Protein AF-0000000075628641 (afdb_homodimer)

InterPro domains:
  IPR004666 Ribosomal bS6 modification enzyme RimK/Lysine biosynthesis enzyme LysX [TIGR00768] (7-280)
  IPR011761 ATP-grasp fold [PS50975] (97-281)
  IPR011870 Lysine biosynthesis enzyme LysX [TIGR02144] (7-286)
  IPR013651 ATP-grasp fold, RimK-type [PF08443] (91-280)
  IPR013815 ATP-grasp fold, subdomain 1 [G3DSA:3.30.1490.20] (108-175)
  IPR016185 Pre-ATP-grasp domain superfamily [SSF52440] (7-92)
  IPR054562 LysX/ArgX, preATP-grasp domain [PF22626] (10-87)

Sequence (572 aa):
MSLTASILFLYDIARLDEKMLLEELRKRARVRVIHTAARALPLGEPPREAEEADLAVARGVSGRRLLYSALAAESWGLETVNSSHAIMASQDKVWSHMLLSRRGVPTPRSYTILDPQAVPYAAEAIGFPAVFKPARGSWGKLVSLLRDKSEASLLSEALEYVQGDLKLGLVQEYVDKPGRDIRSFCIGDTVPAAIYRYGSGFATNLAAGGRAAPAPVTGDVEDLTLRACEALGVEVGGVDIVESTRDGGLLVLEVNPSTEFKNTVRVTGVNVAALIADYVVSRVRRMSLTASILFLYDIARLDEKMLLEELRKRARVRVIHTAARALPLGEPPREAEEADLAVARGVSGRRLLYSALAAESWGLETVNSSHAIMASQDKVWSHMLLSRRGVPTPRSYTILDPQAVPYAAEAIGFPAVFKPARGSWGKLVSLLRDKSEASLLSEALEYVQGDLKLGLVQEYVDKPGRDIRSFCIGDTVPAAIYRYGSGFATNLAAGGRAAPAPVTGDVEDLTLRACEALGVEVGGVDIVESTRDGGLLVLEVNPSTEFKNTVRVTGVNVAALIADYVVSRVRR

Solvent-accessible surface area (backbone atoms only — not comparable to full-atom values): 28802 Å² total; per-residue (Å²): 126,86,77,69,45,26,35,25,41,36,32,52,64,85,44,73,52,51,50,47,29,51,54,38,32,53,75,69,28,48,68,34,74,46,73,39,54,67,24,53,43,50,44,34,57,59,54,82,71,46,71,74,42,63,34,32,38,53,40,36,83,49,67,64,50,31,37,53,51,29,38,30,43,39,10,47,73,31,54,40,52,39,33,42,65,20,38,52,34,38,54,24,50,53,52,36,50,20,39,30,36,57,70,67,44,57,48,67,61,37,23,38,34,52,22,36,80,14,44,36,56,41,32,60,73,65,31,68,48,17,32,39,35,37,23,48,77,62,92,63,59,78,50,39,82,23,70,43,64,66,52,26,45,52,47,23,60,52,32,71,72,45,72,74,68,55,38,32,21,32,33,28,44,58,70,57,46,82,53,39,34,35,42,34,34,38,51,66,96,41,56,88,48,29,25,33,24,28,25,90,65,91,60,36,47,57,92,75,71,29,52,74,40,66,35,84,70,40,72,66,54,40,52,50,48,52,53,50,28,58,52,49,54,39,39,44,27,27,31,35,32,38,40,28,69,86,79,61,48,69,27,49,77,47,50,35,53,59,52,85,46,57,66,52,27,69,59,60,65,51,62,59,37,50,54,48,31,52,48,55,53,52,57,62,76,100,128,86,77,69,47,25,35,27,40,36,31,50,63,84,45,73,51,51,49,48,30,53,54,36,32,53,76,68,28,49,68,36,75,48,72,40,55,67,24,53,44,50,45,34,58,60,53,82,71,46,72,74,42,63,35,32,38,53,41,36,83,47,67,64,48,32,37,53,49,27,39,31,44,39,10,46,72,31,54,40,50,40,34,43,65,20,39,51,34,38,54,25,48,53,50,35,50,21,38,30,37,56,71,67,43,57,45,65,61,36,24,39,32,51,21,36,80,15,43,36,57,41,32,60,72,66,32,68,48,17,29,39,35,36,23,47,75,62,92,66,59,77,51,38,82,24,71,44,64,68,51,25,46,53,47,23,58,53,32,69,72,44,72,73,66,55,39,31,22,33,35,29,44,57,71,58,44,83,52,39,34,34,41,34,35,38,49,66,94,39,55,88,49,28,25,32,25,28,25,89,64,91,60,35,47,57,90,75,71,28,51,73,39,66,35,84,69,42,72,67,54,40,52,52,46,51,53,50,27,58,52,49,52,40,38,42,28,30,33,35,34,38,41,28,68,87,78,62,47,69,26,48,76,47,52,36,54,59,52,83,47,56,67,52,27,70,58,60,64,51,63,59,36,48,54,47,30,53,48,54,53,52,56,63,76,101

Foldseek 3Di:
DPAFAEEEEEEQDDDPQNVLLVVLLVVRHHYFYDHQNPDDADAQDHDPSLVPHLAYEFAYPDLVSRLVVLRRSVSNVHQYQQHSQLSVCQQFQVSLVVLCVVLPQFAFDKDWDPALQCQLVRDVVSDPQKWWFQRGDDDCPPIDTRGHSVSSNVSSVVLVPPDDRRSTHMIGHQFDFPQWKKKWKAAALWTPFMKIFGDDPSDRDVVRVTDIAGDDCDPLNSVSVNSSCVSSRRNTWIWIWGAHPVPRDIHTNGTHNRDDCPNVCVRVVDSSSNSNSVSRSVVSVD/DPAFAEEEEEEQDDDPQNVLLVVLLVVRHHYFYDHQNPDDADAQDHDPSLVPHLAYEFAYPDLVSRLVVLRRSVSNVHQYQQHSQLSVCQQFQVSLVVLCVVLPQFAFDKDWDPALQCQLVRCVVSDPQKWWFQRGDDPCPPIDTRGHSVSSNVSSVVLVPPDDRRSTHMIGHQFDFPQWKKKWKAAALWTPFMKIFGDDPRDRDVVRVTDIAGDDCDPLNSVSVNSSCVSSRRNTWIWIWGAHPVPRDIHTNGTHNRDDCPNVCVRVVDSSSNSNSVSRSVVSVD

Radius of gyration: 24.15 Å; Cα contacts (8 Å, |Δi|>4): 1360; chains: 2; bounding box: 61×64×52 Å

Nearest PDB structures (foldseek):
  3vpd-assembly1_B-2  TM=9.483E-01  e=2.282E-27  Thermus thermophilus
  3vpc-assembly1_C  TM=9.366E-01  e=3.648E-27  Sulfurisphaera tokodaii
  1uc8-assembly1_A  TM=9.428E-01  e=2.912E-24  Thermus thermophilus
  1uc9-assembly1_A  TM=9.337E-01  e=4.389E-24  Thermus thermophilus
  1uc8-assembly1_B  TM=9.361E-01  e=4.578E-23  Thermus thermophilus

Structure (mmCIF, N/CA/C/O backbone):
data_AF-0000000075628641-model_v1
#
loop_
_entity.id
_entity.type
_entity.pdbx_description
1 polymer 'Lysine biosynthesis protein LysX/ribosomal protein S6 modification protein RimK'
#
loop_
_atom_site.group_PDB
_atom_site.id
_atom_site.type_symbol
_atom_site.label_atom_id
_atom_site.label_alt_id
_atom_site.label_comp_id
_atom_site.label_asym_id
_atom_site.label_entity_id
_atom_site.label_seq_id
_atom_site.pdbx_PDB_ins_code
_atom_site.Cartn_x
_atom_site.Cartn_y
_atom_site.Cartn_z
_atom_site.occupancy
_atom_site.B_iso_or_equiv
_atom_site.auth_seq_id
_atom_site.auth_comp_id
_atom_site.auth_asym_id
_atom_site.auth_atom_id
_atom_site.pdbx_PDB_model_num
ATOM 1 N N . MET A 1 1 ? 32.969 6.988 23.969 1 37.59 1 MET A N 1
ATOM 2 C CA . MET A 1 1 ? 32.844 8.109 23.031 1 37.59 1 MET A CA 1
ATOM 3 C C . MET A 1 1 ? 31.484 8.148 22.375 1 37.59 1 MET A C 1
ATOM 5 O O . MET A 1 1 ? 31.031 7.145 21.828 1 37.59 1 MET A O 1
ATOM 9 N N . SER A 1 2 ? 30.5 8.883 22.812 1 49.25 2 SER A N 1
ATOM 10 C CA . SER A 1 2 ? 29.062 8.805 22.578 1 49.25 2 SER A CA 1
ATOM 11 C C . SER A 1 2 ? 28.734 8.773 21.094 1 49.25 2 SER A C 1
ATOM 13 O O . SER A 1 2 ? 29.094 9.695 20.344 1 49.25 2 SER A O 1
ATOM 15 N N . LEU A 1 3 ? 28.797 7.703 20.328 1 62.56 3 LEU A N 1
ATOM 16 C CA . LEU A 1 3 ? 28.844 7.52 18.875 1 62.56 3 LEU A CA 1
ATOM 17 C C . LEU A 1 3 ? 27.75 8.336 18.203 1 62.56 3 LEU A C 1
ATOM 19 O O . LEU A 1 3 ? 26.578 8.266 18.594 1 62.56 3 LEU A O 1
ATOM 23 N N . THR A 1 4 ? 28.156 9.5 17.594 1 87.81 4 THR A N 1
ATOM 24 C CA . THR A 1 4 ? 27.328 10.414 16.828 1 87.81 4 THR A CA 1
ATOM 25 C C . THR A 1 4 ? 26.422 9.656 15.867 1 87.81 4 THR A C 1
ATOM 27 O O . THR A 1 4 ? 26.891 8.805 15.109 1 87.81 4 THR A O 1
ATOM 30 N N . ALA A 1 5 ? 25.141 9.875 16.094 1 94.81 5 ALA A N 1
ATOM 31 C CA . ALA A 1 5 ? 24.156 9.242 15.203 1 94.81 5 ALA A CA 1
ATOM 32 C C . ALA A 1 5 ? 24.484 9.531 13.742 1 94.81 5 ALA A C 1
ATOM 34 O O . ALA A 1 5 ? 24.984 10.609 13.406 1 94.81 5 ALA A O 1
ATOM 35 N N . SER A 1 6 ? 24.391 8.586 12.891 1 97.62 6 SER A N 1
ATOM 36 C CA . SER A 1 6 ? 24.516 8.734 11.445 1 97.62 6 SER A CA 1
ATOM 37 C C . SER A 1 6 ? 23.156 8.578 10.758 1 97.62 6 SER A C 1
ATOM 39 O O . SER A 1 6 ? 22.547 7.508 10.812 1 97.62 6 SER A O 1
ATOM 41 N N . ILE A 1 7 ? 22.734 9.648 10.125 1 98.25 7 ILE A N 1
ATOM 42 C CA . ILE A 1 7 ? 21.391 9.68 9.539 1 98.25 7 ILE A CA 1
ATOM 43 C C . ILE A 1 7 ? 21.5 9.734 8.016 1 98.25 7 ILE A C 1
ATOM 45 O O . ILE A 1 7 ? 22.281 10.523 7.473 1 98.25 7 ILE A O 1
ATOM 49 N N . LEU A 1 8 ? 20.766 8.859 7.336 1 98.56 8 LEU A N 1
ATOM 50 C CA . LEU A 1 8 ? 20.562 8.984 5.895 1 98.56 8 LEU A CA 1
ATOM 51 C C . LEU A 1 8 ? 19.312 9.805 5.594 1 98.56 8 LEU A C 1
ATOM 53 O O . LEU A 1 8 ? 18.219 9.438 6.008 1 98.56 8 LEU A O 1
ATOM 57 N N . PHE A 1 9 ? 19.5 10.914 4.961 1 98.44 9 PHE A N 1
ATOM 58 C CA . PHE A 1 9 ? 18.391 11.789 4.602 1 98.44 9 PHE A CA 1
ATOM 59 C C . PHE A 1 9 ? 18.078 11.68 3.117 1 98.44 9 PHE A C 1
ATOM 61 O O . PHE A 1 9 ? 18.906 11.984 2.27 1 98.44 9 PHE A O 1
ATOM 68 N N . LEU A 1 10 ? 16.891 11.141 2.795 1 98.12 10 LEU A N 1
ATOM 69 C CA . LEU A 1 10 ? 16.422 11.016 1.42 1 98.12 10 LEU A CA 1
ATOM 70 C C . LEU A 1 10 ? 15.344 12.055 1.111 1 98.12 10 LEU A C 1
ATOM 72 O O . LEU A 1 10 ? 14.398 12.227 1.889 1 98.12 10 LEU A O 1
ATOM 76 N N . TYR A 1 11 ? 15.477 12.781 -0.027 1 97 11 TYR A N 1
ATOM 77 C CA . TYR A 1 11 ? 14.461 13.766 -0.394 1 97 11 TYR A CA 1
ATOM 78 C C . TYR A 1 11 ? 14.359 13.898 -1.908 1 97 11 TYR A C 1
ATOM 80 O O . TYR A 1 11 ? 15.32 13.625 -2.629 1 97 11 TYR A O 1
ATOM 88 N N . ASP A 1 12 ? 13.164 14.266 -2.438 1 94.5 12 ASP A N 1
ATOM 89 C CA . ASP A 1 12 ? 13 14.438 -3.877 1 94.5 12 ASP A CA 1
ATOM 90 C C . ASP A 1 12 ? 13.125 15.906 -4.277 1 94.5 12 ASP A C 1
ATOM 92 O O . ASP A 1 12 ? 13.75 16.234 -5.289 1 94.5 12 ASP A O 1
ATOM 96 N N . ILE A 1 13 ? 12.523 16.844 -3.475 1 93.69 13 ILE A N 1
ATOM 97 C CA . ILE A 1 13 ? 12.617 18.281 -3.699 1 93.69 13 ILE A CA 1
ATOM 98 C C . ILE A 1 13 ? 13.055 18.969 -2.414 1 93.69 13 ILE A C 1
ATOM 100 O O . ILE A 1 13 ? 12.523 18.703 -1.337 1 93.69 13 ILE A O 1
ATOM 104 N N . ALA A 1 14 ? 13.969 19.844 -2.582 1 93.81 14 ALA A N 1
ATOM 105 C CA . ALA A 1 14 ? 14.453 20.609 -1.426 1 93.81 14 ALA A CA 1
ATOM 106 C C . ALA A 1 14 ? 13.633 21.875 -1.216 1 93.81 14 ALA A C 1
ATOM 108 O O . ALA A 1 14 ? 14.078 22.969 -1.555 1 93.81 14 ALA A O 1
ATOM 109 N N . ARG A 1 15 ? 12.516 21.75 -0.611 1 94.38 15 ARG A N 1
ATOM 110 C CA . ARG A 1 15 ? 11.719 22.906 -0.222 1 94.38 15 ARG A CA 1
ATOM 111 C C . ARG A 1 15 ? 12.195 23.484 1.107 1 94.38 15 ARG A C 1
ATOM 113 O O . ARG A 1 15 ? 13.219 23.047 1.647 1 94.38 15 ARG A O 1
ATOM 120 N N . LEU A 1 16 ? 11.578 24.5 1.509 1 95.62 16 LEU A N 1
ATOM 121 C CA . LEU A 1 16 ? 11.969 25.141 2.762 1 95.62 16 LEU A CA 1
ATOM 122 C C . LEU A 1 16 ? 11.922 24.141 3.916 1 95.62 16 LEU A C 1
ATOM 124 O O . LEU A 1 16 ? 12.82 24.125 4.762 1 95.62 16 LEU A O 1
ATOM 128 N N . ASP A 1 17 ? 11.016 23.25 3.953 1 96.38 17 ASP A N 1
ATOM 129 C CA . ASP A 1 17 ? 10.859 22.25 5.004 1 96.38 17 ASP A CA 1
ATOM 130 C C . ASP A 1 17 ? 12.062 21.312 5.047 1 96.38 17 ASP A C 1
ATOM 132 O O . ASP A 1 17 ? 12.633 21.078 6.113 1 96.38 17 ASP A O 1
ATOM 136 N N . GLU A 1 18 ? 12.453 20.797 3.893 1 96.88 18 GLU A N 1
ATOM 137 C CA . GLU A 1 18 ? 13.57 19.859 3.809 1 96.88 18 GLU A CA 1
ATOM 138 C C . GLU A 1 18 ? 14.891 20.547 4.168 1 96.88 18 GLU A C 1
ATOM 140 O O . GLU A 1 18 ? 15.734 19.953 4.848 1 96.88 18 GLU A O 1
ATOM 145 N N . LYS A 1 19 ? 15.008 21.797 3.705 1 97.5 19 LYS A N 1
ATOM 146 C CA . LYS A 1 19 ? 16.219 22.547 4.02 1 97.5 19 LYS A CA 1
ATOM 147 C C . LYS A 1 19 ? 16.344 22.781 5.523 1 97.5 19 LYS A C 1
ATOM 149 O O . LYS A 1 19 ? 17.422 22.578 6.098 1 97.5 19 LYS A O 1
ATOM 154 N N . MET A 1 20 ? 15.25 23.188 6.141 1 97.81 20 MET A N 1
ATOM 155 C CA . MET A 1 20 ? 15.242 23.406 7.582 1 97.81 20 MET A CA 1
ATOM 156 C C . MET A 1 20 ? 15.562 22.125 8.336 1 97.81 20 MET A C 1
ATOM 158 O O . MET A 1 20 ? 16.344 22.141 9.289 1 97.81 20 MET A O 1
ATOM 162 N N . LEU A 1 21 ? 15.023 21.047 7.918 1 98 21 LEU A N 1
ATOM 163 C CA . LEU A 1 21 ? 15.227 19.766 8.602 1 98 21 LEU A CA 1
ATOM 164 C C . LEU A 1 21 ? 16.672 19.297 8.445 1 98 21 LEU A C 1
ATOM 166 O O . LEU A 1 21 ? 17.281 18.844 9.414 1 98 21 LEU A O 1
ATOM 170 N N . LEU A 1 22 ? 17.156 19.406 7.246 1 97.81 22 LEU A N 1
ATOM 171 C CA . LEU A 1 22 ? 18.547 19.016 6.996 1 97.81 22 LEU A CA 1
ATOM 172 C C . LEU A 1 22 ? 19.5 19.828 7.855 1 97.81 22 LEU A C 1
ATOM 174 O O . LEU A 1 22 ? 20.453 19.281 8.43 1 97.81 22 LEU A O 1
ATOM 178 N N . GLU A 1 23 ? 19.25 21.094 7.926 1 98.06 23 GLU A N 1
ATOM 179 C CA . GLU A 1 23 ? 20.094 21.969 8.742 1 98.06 23 GLU A CA 1
ATOM 180 C C . GLU A 1 23 ? 20.062 21.547 10.203 1 98.06 23 GLU A C 1
ATOM 182 O O . GLU A 1 23 ? 21.125 21.422 10.836 1 98.06 23 GLU A O 1
ATOM 187 N N . GLU A 1 24 ? 18.922 21.297 10.727 1 98.44 24 GLU A N 1
ATOM 188 C CA . GLU A 1 24 ? 18.797 20.906 12.125 1 98.44 24 GLU A CA 1
ATOM 189 C C . GLU A 1 24 ? 19.406 19.516 12.375 1 98.44 24 GLU A C 1
ATOM 191 O O . GLU A 1 24 ? 20 19.281 13.422 1 98.44 24 GLU A O 1
ATOM 196 N N . LEU A 1 25 ? 19.25 18.594 11.445 1 98.19 25 LEU A N 1
ATOM 197 C CA . LEU A 1 25 ? 19.828 17.266 11.578 1 98.19 25 LEU A CA 1
ATOM 198 C C . LEU A 1 25 ? 21.359 17.344 11.609 1 98.19 25 LEU A C 1
ATOM 200 O O . LEU A 1 25 ? 22 16.656 12.414 1 98.19 25 LEU A O 1
ATOM 204 N N . ARG A 1 26 ? 21.906 18.188 10.789 1 98 26 ARG A N 1
ATOM 205 C CA . ARG A 1 26 ? 23.359 18.297 10.672 1 98 26 ARG A CA 1
ATOM 206 C C . ARG A 1 26 ? 23.969 18.859 11.953 1 98 26 ARG A C 1
ATOM 208 O O . ARG A 1 26 ? 25.141 18.594 12.25 1 98 26 ARG A O 1
ATOM 215 N N . LYS A 1 27 ? 23.188 19.594 12.703 1 97.94 27 LYS A N 1
ATOM 216 C CA . LYS A 1 27 ? 23.656 20.109 13.984 1 97.94 27 LYS A CA 1
ATOM 217 C C . LYS A 1 27 ? 23.766 19 15.023 1 97.94 27 LYS A C 1
ATOM 219 O O . LYS A 1 27 ? 24.438 19.156 16.047 1 97.94 27 LYS A O 1
ATOM 224 N N . ARG A 1 28 ? 23.188 17.875 14.758 1 97.12 28 ARG A N 1
ATOM 225 C CA . ARG A 1 28 ? 23 16.906 15.82 1 97.12 28 ARG A CA 1
ATOM 226 C C . ARG A 1 28 ? 23.625 15.562 15.461 1 97.12 28 ARG A C 1
ATOM 228 O O . ARG A 1 28 ? 23.844 14.719 16.328 1 97.12 28 ARG A O 1
ATOM 235 N N . ALA A 1 29 ? 23.812 15.359 14.172 1 97.19 29 ALA A N 1
ATOM 236 C CA . ALA A 1 29 ? 24.25 14.047 13.703 1 97.19 29 ALA A CA 1
ATOM 237 C C . ALA A 1 29 ? 25.062 14.164 12.422 1 97.19 29 ALA A C 1
ATOM 239 O O . ALA A 1 29 ? 25.094 15.227 11.797 1 97.19 29 ALA A O 1
ATOM 240 N N . ARG A 1 30 ? 25.812 13.07 12.102 1 97.19 30 ARG A N 1
ATOM 241 C CA . ARG A 1 30 ? 26.344 12.938 10.75 1 97.19 30 ARG A CA 1
ATOM 242 C C . ARG A 1 30 ? 25.234 12.617 9.75 1 97.19 30 ARG A C 1
ATOM 244 O O . ARG A 1 30 ? 24.453 11.695 9.961 1 97.19 30 ARG A O 1
ATOM 251 N N . VAL A 1 31 ? 25.188 13.438 8.727 1 97.88 31 VAL A N 1
ATOM 252 C CA . VAL A 1 31 ? 24.094 13.266 7.785 1 97.88 31 VAL A CA 1
ATOM 253 C C . VAL A 1 31 ? 24.641 13.008 6.387 1 97.88 31 VAL A C 1
ATOM 255 O O . VAL A 1 31 ? 25.516 13.727 5.918 1 97.88 31 VAL A O 1
ATOM 258 N N . ARG A 1 32 ? 24.234 11.953 5.797 1 97.62 32 ARG A N 1
ATOM 259 C CA . ARG A 1 32 ? 24.406 11.727 4.367 1 97.62 32 ARG A CA 1
ATOM 260 C C . ARG A 1 32 ? 23.094 11.875 3.623 1 97.62 32 ARG A C 1
ATOM 262 O O . ARG A 1 32 ? 22.031 11.594 4.18 1 97.62 32 ARG A O 1
ATOM 269 N N . VAL A 1 33 ? 23.234 12.32 2.371 1 97.25 33 VAL A N 1
ATOM 270 C CA . VAL A 1 33 ? 22.016 12.703 1.665 1 97.25 33 VAL A CA 1
ATOM 271 C C . VAL A 1 33 ? 21.922 11.945 0.343 1 97.25 33 VAL A C 1
ATOM 273 O O . VAL A 1 33 ? 22.922 11.773 -0.349 1 97.25 33 VAL A O 1
ATOM 276 N N . ILE A 1 34 ? 20.766 11.477 0.027 1 96.94 34 ILE A N 1
ATOM 277 C CA . ILE A 1 34 ? 20.453 10.992 -1.312 1 96.94 34 ILE A CA 1
ATOM 278 C C . ILE A 1 34 ? 19.312 11.82 -1.898 1 96.94 34 ILE A C 1
ATOM 280 O O . ILE A 1 34 ? 18.188 11.797 -1.374 1 96.94 34 ILE A O 1
ATOM 284 N N . HIS A 1 35 ? 19.547 12.578 -2.973 1 95.81 35 HIS A N 1
ATOM 285 C CA . HIS A 1 35 ? 18.531 13.25 -3.762 1 95.81 35 HIS A CA 1
ATOM 286 C C . HIS A 1 35 ? 17.828 12.266 -4.703 1 95.81 35 HIS A C 1
ATOM 288 O O . HIS A 1 35 ? 18.438 11.797 -5.668 1 95.81 35 HIS A O 1
ATOM 294 N N . THR A 1 36 ? 16.531 12.055 -4.531 1 93.75 36 THR A N 1
ATOM 295 C CA . THR A 1 36 ? 15.875 10.891 -5.113 1 93.75 36 THR A CA 1
ATOM 296 C C . THR A 1 36 ? 15.211 11.25 -6.438 1 93.75 36 THR A C 1
ATOM 298 O O . THR A 1 36 ? 14.711 10.375 -7.148 1 93.75 36 THR A O 1
ATOM 301 N N . ALA A 1 37 ? 15.008 12.484 -6.938 1 87 37 ALA A N 1
ATOM 302 C CA . ALA A 1 37 ? 14.266 12.93 -8.117 1 87 37 ALA A CA 1
ATOM 303 C C . ALA A 1 37 ? 14.773 12.242 -9.375 1 87 37 ALA A C 1
ATOM 305 O O . ALA A 1 37 ? 13.984 11.906 -10.266 1 87 37 ALA A O 1
ATOM 306 N N . ALA A 1 38 ? 15.938 11.914 -9.586 1 84.25 38 ALA A N 1
ATOM 307 C CA . ALA A 1 38 ? 16.453 11.266 -10.789 1 84.25 38 ALA A CA 1
ATOM 308 C C . ALA A 1 38 ? 17.328 10.07 -10.438 1 84.25 38 ALA A C 1
ATOM 310 O O . ALA A 1 38 ? 18.359 9.836 -11.094 1 84.25 38 ALA A O 1
ATOM 311 N N . ARG A 1 39 ? 16.719 9.32 -9.547 1 90.06 39 ARG A N 1
ATOM 312 C CA . ARG A 1 39 ? 17.594 8.281 -9.039 1 90.06 39 ARG A CA 1
ATOM 313 C C . ARG A 1 39 ? 16.969 6.898 -9.227 1 90.06 39 ARG A C 1
ATOM 315 O O . ARG A 1 39 ? 15.773 6.781 -9.461 1 90.06 39 ARG A O 1
ATOM 322 N N . ALA A 1 40 ? 17.828 6.016 -9.32 1 96.38 40 ALA A N 1
ATOM 323 C CA . ALA A 1 40 ? 17.547 4.602 -9.07 1 96.38 40 ALA A CA 1
ATOM 324 C C . ALA A 1 40 ? 18.281 4.105 -7.824 1 96.38 40 ALA A C 1
ATOM 326 O O . ALA A 1 40 ? 19.438 4.457 -7.594 1 96.38 40 ALA A O 1
ATOM 327 N N . LEU A 1 41 ? 17.547 3.408 -7.027 1 97.5 41 LEU A N 1
ATOM 328 C CA . LEU A 1 41 ? 18.141 2.908 -5.793 1 97.5 41 LEU A CA 1
ATOM 329 C C . LEU A 1 41 ? 18.188 1.384 -5.789 1 97.5 41 LEU A C 1
ATOM 331 O O . LEU A 1 41 ? 17.188 0.733 -6.102 1 97.5 41 LEU A O 1
ATOM 335 N N . PRO A 1 42 ? 19.344 0.815 -5.418 1 97.25 42 PRO A N 1
ATOM 336 C CA . PRO A 1 42 ? 19.406 -0.646 -5.348 1 97.25 42 PRO A CA 1
ATOM 337 C C . PRO A 1 42 ? 18.562 -1.215 -4.203 1 97.25 42 PRO A C 1
ATOM 339 O O . PRO A 1 42 ? 18.453 -0.584 -3.148 1 97.25 42 PRO A O 1
ATOM 342 N N . LEU A 1 43 ? 17.969 -2.344 -4.375 1 97.31 43 LEU A N 1
ATOM 343 C CA . LEU A 1 43 ? 17.297 -3.07 -3.303 1 97.31 43 LEU A CA 1
ATOM 344 C C . LEU A 1 43 ? 18.219 -4.145 -2.719 1 97.31 43 LEU A C 1
ATOM 346 O O . LEU A 1 43 ? 18.906 -4.848 -3.461 1 97.31 43 LEU A O 1
ATOM 350 N N . GLY A 1 44 ? 18.266 -4.273 -1.383 1 94.94 44 GLY A N 1
ATOM 351 C CA . GLY A 1 44 ? 19.062 -5.289 -0.706 1 94.94 44 GLY A CA 1
ATOM 352 C C . GLY A 1 44 ? 20.422 -4.789 -0.272 1 94.94 44 GLY A C 1
ATOM 353 O O . GLY A 1 44 ? 20.688 -4.672 0.924 1 94.94 44 GLY A O 1
ATOM 354 N N . GLU A 1 45 ? 21.281 -4.398 -1.193 1 92.56 45 GLU A N 1
ATOM 355 C CA . GLU A 1 45 ? 22.609 -3.908 -0.88 1 92.56 45 GLU A CA 1
ATOM 356 C C . GLU A 1 45 ? 22.656 -2.383 -0.851 1 92.56 45 GLU A C 1
ATOM 358 O O . GLU A 1 45 ? 22.312 -1.729 -1.841 1 92.56 45 GLU A O 1
ATOM 363 N N . PRO A 1 46 ? 23.094 -1.883 0.254 1 95.5 46 PRO A N 1
ATOM 364 C CA . PRO A 1 46 ? 23.094 -0.423 0.378 1 95.5 46 PRO A CA 1
ATOM 365 C C . PRO A 1 46 ? 24.094 0.248 -0.549 1 95.5 46 PRO A C 1
ATOM 367 O O . PRO A 1 46 ? 25.188 -0.292 -0.781 1 95.5 46 PRO A O 1
ATOM 370 N N . PRO A 1 47 ? 23.766 1.418 -1.097 1 95.69 47 PRO A N 1
ATOM 371 C CA . PRO A 1 47 ? 24.781 2.252 -1.748 1 95.69 47 PRO A CA 1
ATOM 372 C C . PRO A 1 47 ? 25.766 2.85 -0.758 1 95.69 47 PRO A C 1
ATOM 374 O O . PRO A 1 47 ? 25.578 2.75 0.456 1 95.69 47 PRO A O 1
ATOM 377 N N . ARG A 1 48 ? 26.75 3.422 -1.237 1 94.44 48 ARG A N 1
ATOM 378 C CA . ARG A 1 48 ? 27.828 3.967 -0.415 1 94.44 48 ARG A CA 1
ATOM 379 C C . ARG A 1 48 ? 27.297 4.977 0.594 1 94.44 48 ARG A C 1
ATOM 381 O O . ARG A 1 48 ? 27.688 4.973 1.759 1 94.44 48 ARG A O 1
ATOM 388 N N . GLU A 1 49 ? 26.344 5.742 0.186 1 94 49 GLU A N 1
ATOM 389 C CA . GLU A 1 49 ? 25.781 6.797 1.03 1 94 49 GLU A CA 1
ATOM 390 C C . GLU A 1 49 ? 25.078 6.211 2.248 1 94 49 GLU A C 1
ATOM 392 O O . GLU A 1 49 ? 24.938 6.879 3.277 1 94 49 GLU A O 1
ATOM 397 N N . ALA A 1 50 ? 24.672 4.926 2.168 1 95.56 50 ALA A N 1
ATOM 398 C CA . ALA A 1 50 ? 23.828 4.348 3.207 1 95.56 50 ALA A CA 1
ATOM 399 C C . ALA A 1 50 ? 24.641 3.445 4.137 1 95.56 50 ALA A C 1
ATOM 401 O O . ALA A 1 50 ? 24.141 3.008 5.176 1 95.56 50 ALA A O 1
ATOM 402 N N . GLU A 1 51 ? 25.844 2.939 3.889 1 91 51 GLU A N 1
ATOM 403 C CA . GLU A 1 51 ? 26.625 1.913 4.578 1 91 51 GLU A CA 1
ATOM 404 C C . GLU A 1 51 ? 26.812 2.256 6.055 1 91 51 GLU A C 1
ATOM 406 O O . GLU A 1 51 ? 26.734 1.373 6.914 1 91 51 GLU A O 1
ATOM 411 N N . GLU A 1 52 ? 26.875 3.488 6.516 1 91.5 52 GLU A N 1
ATOM 412 C CA . GLU A 1 52 ? 27.141 3.816 7.91 1 91.5 52 GLU A CA 1
ATOM 413 C C . GLU A 1 52 ? 25.953 4.516 8.562 1 91.5 52 GLU A C 1
ATOM 415 O O . GLU A 1 52 ? 26.062 5.027 9.68 1 91.5 52 GLU A O 1
ATOM 420 N N . ALA A 1 53 ? 24.891 4.332 7.918 1 97.06 53 ALA A N 1
ATOM 421 C CA . ALA A 1 53 ? 23.734 5.027 8.477 1 97.06 53 ALA A CA 1
ATOM 422 C C . ALA A 1 53 ? 23.078 4.195 9.57 1 97.06 53 ALA A C 1
ATOM 424 O O . ALA A 1 53 ? 22.984 2.971 9.453 1 97.06 53 ALA A O 1
ATOM 425 N N . ASP A 1 54 ? 22.609 4.863 10.602 1 97.81 54 ASP A N 1
ATOM 426 C CA . ASP A 1 54 ? 21.891 4.211 11.688 1 97.81 54 ASP A CA 1
ATOM 427 C C . ASP A 1 54 ? 20.375 4.215 11.422 1 97.81 54 ASP A C 1
ATOM 429 O O . ASP A 1 54 ? 19.656 3.344 11.906 1 97.81 54 ASP A O 1
ATOM 433 N N . LEU A 1 55 ? 19.891 5.227 10.758 1 98.19 55 LEU A N 1
ATOM 434 C CA . LEU A 1 55 ? 18.484 5.496 10.539 1 98.19 55 LEU A CA 1
ATOM 435 C C . LEU A 1 55 ? 18.281 6.332 9.273 1 98.19 55 LEU A C 1
ATOM 437 O O . LEU A 1 55 ? 19.141 7.125 8.906 1 98.19 55 LEU A O 1
ATOM 441 N N . ALA A 1 56 ? 17.203 6.082 8.648 1 98.5 56 ALA A N 1
ATOM 442 C CA . ALA A 1 56 ? 16.859 6.879 7.469 1 98.5 56 ALA A CA 1
ATOM 443 C C . ALA A 1 56 ? 15.68 7.801 7.746 1 98.5 56 ALA A C 1
ATOM 445 O O . ALA A 1 56 ? 14.734 7.414 8.438 1 98.5 56 ALA A O 1
ATOM 446 N N . VAL A 1 57 ? 15.734 8.969 7.262 1 98.44 57 VAL A N 1
ATOM 447 C CA . VAL A 1 57 ? 14.625 9.922 7.227 1 98.44 57 VAL A CA 1
ATOM 448 C C . VAL A 1 57 ? 14.258 10.227 5.777 1 98.44 57 VAL A C 1
ATOM 450 O O . VAL A 1 57 ? 15.086 10.703 5 1 98.44 57 VAL A O 1
ATOM 453 N N . ALA A 1 58 ? 13.039 9.914 5.461 1 97 58 ALA A N 1
ATOM 454 C CA . ALA A 1 58 ? 12.586 10.156 4.09 1 97 58 ALA A CA 1
ATOM 455 C C . ALA A 1 58 ? 11.578 11.305 4.039 1 97 58 ALA A C 1
ATOM 457 O O . ALA A 1 58 ? 10.633 11.344 4.832 1 97 58 ALA A O 1
ATOM 458 N N . ARG A 1 59 ? 11.828 12.211 3.111 1 94.94 59 ARG A N 1
ATOM 459 C CA . ARG A 1 59 ? 10.945 13.328 2.797 1 94.94 59 ARG A CA 1
ATOM 460 C C . ARG A 1 59 ? 10.625 13.367 1.306 1 94.94 59 ARG A C 1
ATOM 462 O O . ARG A 1 59 ? 11.508 13.125 0.473 1 94.94 59 ARG A O 1
ATOM 469 N N . GLY A 1 60 ? 9.367 13.586 1.007 1 90.44 60 GLY A N 1
ATOM 470 C CA . GLY A 1 60 ? 9.023 13.625 -0.406 1 90.44 60 GLY A CA 1
ATOM 471 C C . GLY A 1 60 ? 7.711 14.328 -0.685 1 90.44 60 GLY A C 1
ATOM 472 O O . GLY A 1 60 ? 6.754 14.195 0.081 1 90.44 60 GLY A O 1
ATOM 473 N N . VAL A 1 61 ? 7.719 15.062 -1.762 1 87.44 61 VAL A N 1
ATOM 474 C CA . VAL A 1 61 ? 6.492 15.664 -2.27 1 87.44 61 VAL A CA 1
ATOM 475 C C . VAL A 1 61 ? 5.691 14.633 -3.055 1 87.44 61 VAL A C 1
ATOM 477 O O . VAL A 1 61 ? 4.469 14.539 -2.91 1 87.44 61 VAL A O 1
ATOM 480 N N . SER A 1 62 ? 6.414 13.891 -3.816 1 88.56 62 SER A N 1
ATOM 481 C CA . SER A 1 62 ? 5.801 12.758 -4.5 1 88.56 62 SER A CA 1
ATOM 482 C C . SER A 1 62 ? 5.586 11.586 -3.543 1 88.56 62 SER A C 1
ATOM 484 O O . SER A 1 62 ? 6.547 11.039 -3 1 88.56 62 SER A O 1
ATOM 486 N N . GLY A 1 63 ? 4.355 11.18 -3.455 1 90.44 63 GLY A N 1
ATOM 487 C CA . GLY A 1 63 ? 4.047 10.047 -2.596 1 90.44 63 GLY A CA 1
ATOM 488 C C . GLY A 1 63 ? 4.754 8.773 -3.014 1 90.44 63 GLY A C 1
ATOM 489 O O . GLY A 1 63 ? 5.199 7.996 -2.166 1 90.44 63 GLY A O 1
ATOM 490 N N . ARG A 1 64 ? 4.855 8.578 -4.25 1 90.25 64 ARG A N 1
ATOM 491 C CA . ARG A 1 64 ? 5.492 7.363 -4.754 1 90.25 64 ARG A CA 1
ATOM 492 C C . ARG A 1 64 ? 6.996 7.383 -4.492 1 90.25 64 ARG A C 1
ATOM 494 O O . ARG A 1 64 ? 7.566 6.383 -4.059 1 90.25 64 ARG A O 1
ATOM 501 N N . ARG A 1 65 ? 7.621 8.492 -4.781 1 92.5 65 ARG A N 1
ATOM 502 C CA . ARG A 1 65 ? 9.055 8.602 -4.516 1 92.5 65 ARG A CA 1
ATOM 503 C C . ARG A 1 65 ? 9.344 8.43 -3.029 1 92.5 65 ARG A C 1
ATOM 505 O O . ARG A 1 65 ? 10.336 7.797 -2.656 1 92.5 65 ARG A O 1
ATOM 512 N N . LEU A 1 66 ? 8.438 9.023 -2.287 1 95.31 66 LEU A N 1
ATOM 513 C CA . LEU A 1 66 ? 8.586 8.883 -0.842 1 95.31 66 LEU A CA 1
ATOM 514 C C . LEU A 1 66 ? 8.523 7.414 -0.433 1 95.31 66 LEU A C 1
ATOM 516 O O . LEU A 1 66 ? 9.414 6.93 0.273 1 95.31 66 LEU A O 1
ATOM 520 N N . LEU A 1 67 ? 7.559 6.719 -0.9 1 95.94 67 LEU A N 1
ATOM 521 C CA . LEU A 1 67 ? 7.375 5.312 -0.551 1 95.94 67 LEU A CA 1
ATOM 522 C C . LEU A 1 67 ? 8.555 4.477 -1.023 1 95.94 67 LEU A C 1
ATOM 524 O O . LEU A 1 67 ? 9.125 3.705 -0.247 1 95.94 67 LEU A O 1
ATOM 528 N N . TYR A 1 68 ? 8.977 4.641 -2.244 1 96.44 68 TYR A N 1
ATOM 529 C CA . TYR A 1 68 ? 10.023 3.807 -2.814 1 96.44 68 TYR A CA 1
ATOM 530 C C . TYR A 1 68 ? 11.375 4.117 -2.176 1 96.44 68 TYR A C 1
ATOM 532 O O . TYR A 1 68 ? 12.219 3.23 -2.027 1 96.44 68 TYR A O 1
ATOM 540 N N . SER A 1 69 ? 11.562 5.383 -1.745 1 97.25 69 SER A N 1
ATOM 541 C CA . SER A 1 69 ? 12.766 5.723 -0.982 1 97.25 69 SER A CA 1
ATOM 542 C C . SER A 1 69 ? 12.805 4.969 0.343 1 97.25 69 SER A C 1
ATOM 544 O O . SER A 1 69 ? 13.836 4.406 0.71 1 97.25 69 SER A O 1
ATOM 546 N N . ALA A 1 70 ? 11.68 4.953 0.996 1 98.06 70 ALA A N 1
ATOM 547 C CA . ALA A 1 70 ? 11.609 4.25 2.273 1 98.06 70 ALA A CA 1
ATOM 548 C C . ALA A 1 70 ? 11.805 2.748 2.082 1 98.06 70 ALA A C 1
ATOM 550 O O . ALA A 1 70 ? 12.516 2.104 2.855 1 98.06 70 ALA A O 1
ATOM 551 N N . LEU A 1 71 ? 11.203 2.223 1.07 1 97.94 71 LEU A N 1
ATOM 552 C CA . LEU A 1 71 ? 11.344 0.797 0.789 1 97.94 71 LEU A CA 1
ATOM 553 C C . LEU A 1 71 ? 12.797 0.441 0.494 1 97.94 71 LEU A C 1
ATOM 555 O O . LEU A 1 71 ? 13.305 -0.582 0.966 1 97.94 71 LEU A O 1
ATOM 559 N N . ALA A 1 72 ? 13.445 1.263 -0.267 1 97.62 72 ALA A N 1
ATOM 560 C CA . ALA A 1 72 ? 14.852 1.022 -0.56 1 97.62 72 ALA A CA 1
ATOM 561 C C . ALA A 1 72 ? 15.688 1.03 0.718 1 97.62 72 ALA A C 1
ATOM 563 O O . ALA A 1 72 ? 16.438 0.092 0.979 1 97.62 72 ALA A O 1
ATOM 564 N N . ALA A 1 73 ? 15.5 2.018 1.51 1 98.12 73 ALA A N 1
ATOM 565 C CA . ALA A 1 73 ? 16.266 2.123 2.75 1 98.12 73 ALA A CA 1
ATOM 566 C C . ALA A 1 73 ? 16.016 0.919 3.654 1 98.12 73 ALA A C 1
ATOM 568 O O . ALA A 1 73 ? 16.953 0.384 4.258 1 98.12 73 ALA A O 1
ATOM 569 N N . GLU A 1 74 ? 14.805 0.522 3.727 1 97.88 74 GLU A N 1
ATOM 570 C CA . GLU A 1 74 ? 14.461 -0.625 4.562 1 97.88 74 GLU A CA 1
ATOM 571 C C . GLU A 1 74 ? 15.07 -1.91 4.012 1 97.88 74 GLU A C 1
ATOM 573 O O . GLU A 1 74 ? 15.453 -2.797 4.773 1 97.88 74 GLU A O 1
ATOM 578 N N . SER A 1 75 ? 15.188 -1.994 2.707 1 97.44 75 SER A N 1
ATOM 579 C CA . SER A 1 75 ? 15.836 -3.152 2.104 1 97.44 75 SER A CA 1
ATOM 580 C C . SER A 1 75 ? 17.312 -3.213 2.48 1 97.44 75 SER A C 1
ATOM 582 O O . SER A 1 75 ? 17.938 -4.277 2.412 1 97.44 75 SER A O 1
ATOM 584 N N . TRP A 1 76 ? 17.875 -2.068 2.879 1 97.19 76 TRP A N 1
ATOM 585 C CA . TRP A 1 76 ? 19.281 -1.984 3.266 1 97.19 76 TRP A CA 1
ATOM 586 C C . TRP A 1 76 ? 19.453 -2.289 4.75 1 97.19 76 TRP A C 1
ATOM 588 O O . TRP A 1 76 ? 20.562 -2.182 5.285 1 97.19 76 TRP A O 1
ATOM 598 N N . GLY A 1 77 ? 18.375 -2.582 5.43 1 96.06 77 GLY A N 1
ATOM 599 C CA . GLY A 1 77 ? 18.422 -2.916 6.844 1 96.06 77 GLY A CA 1
ATOM 600 C C . GLY A 1 77 ? 18.203 -1.72 7.75 1 96.06 77 GLY A C 1
ATOM 601 O O . GLY A 1 77 ? 18.359 -1.819 8.969 1 96.06 77 GLY A O 1
ATOM 602 N N . LEU A 1 78 ? 17.828 -0.626 7.141 1 97.38 78 LEU A N 1
ATOM 603 C CA . LEU A 1 78 ? 17.594 0.576 7.934 1 97.38 78 LEU A CA 1
ATOM 604 C C . LEU A 1 78 ? 16.125 0.701 8.32 1 97.38 78 LEU A C 1
ATOM 606 O O . LEU A 1 78 ? 15.234 0.314 7.547 1 97.38 78 LEU A O 1
ATOM 610 N N . GLU A 1 79 ? 15.898 1.188 9.492 1 97.31 79 GLU A N 1
ATOM 611 C CA . GLU A 1 79 ? 14.57 1.721 9.797 1 97.31 79 GLU A CA 1
ATOM 612 C C . GLU A 1 79 ? 14.391 3.119 9.211 1 97.31 79 GLU A C 1
ATOM 614 O O . GLU A 1 79 ? 15.367 3.848 9.016 1 97.31 79 GLU A O 1
ATOM 619 N N . THR A 1 80 ? 13.188 3.434 8.945 1 98.31 80 THR A N 1
ATOM 620 C CA . THR A 1 80 ? 12.906 4.73 8.336 1 98.31 80 THR A CA 1
ATOM 621 C C . THR A 1 80 ? 11.875 5.5 9.164 1 98.31 80 THR A C 1
ATOM 623 O O . THR A 1 80 ? 10.945 4.91 9.719 1 98.31 80 THR A O 1
ATOM 626 N N . VAL A 1 81 ? 12.055 6.809 9.203 1 98 81 VAL A N 1
ATOM 627 C CA . VAL A 1 81 ? 11.078 7.719 9.781 1 98 81 VAL A CA 1
ATOM 628 C C . VAL A 1 81 ? 10.453 8.578 8.688 1 98 81 VAL A C 1
ATOM 630 O O . VAL A 1 81 ? 11.078 9.516 8.188 1 98 81 VAL A O 1
ATOM 633 N N . ASN A 1 82 ? 9.273 8.164 8.43 1 98.12 82 ASN A N 1
ATOM 634 C CA . ASN A 1 82 ? 8.359 7.094 8.828 1 98.12 82 ASN A CA 1
ATOM 635 C C . ASN A 1 82 ? 8.664 5.797 8.078 1 98.12 82 ASN A C 1
ATOM 637 O O . ASN A 1 82 ? 9.336 5.809 7.047 1 98.12 82 ASN A O 1
ATOM 641 N N . SER A 1 83 ? 8.102 4.691 8.641 1 97.94 83 SER A N 1
ATOM 642 C CA . SER A 1 83 ? 8.227 3.402 7.965 1 97.94 83 SER A CA 1
ATOM 643 C C . SER A 1 83 ? 7.461 3.391 6.648 1 97.94 83 SER A C 1
ATOM 645 O O . SER A 1 83 ? 6.52 4.164 6.465 1 97.94 83 SER A O 1
ATOM 647 N N . SER A 1 84 ? 7.859 2.498 5.727 1 97.56 84 SER A N 1
ATOM 648 C CA . SER A 1 84 ? 7.168 2.338 4.449 1 97.56 84 SER A CA 1
ATOM 649 C C . SER A 1 84 ? 5.699 1.984 4.656 1 97.56 84 SER A C 1
ATOM 651 O O . SER A 1 84 ? 4.832 2.467 3.926 1 97.56 84 SER A O 1
ATOM 653 N N . HIS A 1 85 ? 5.391 1.212 5.652 1 96.81 85 HIS A N 1
ATOM 654 C CA . HIS A 1 85 ? 4.012 0.852 5.949 1 96.81 85 HIS A CA 1
ATOM 655 C C . HIS A 1 85 ? 3.197 2.076 6.355 1 96.81 85 HIS A C 1
ATOM 657 O O . HIS A 1 85 ? 2.09 2.285 5.852 1 96.81 85 HIS A O 1
ATOM 663 N N . ALA A 1 86 ? 3.771 2.859 7.258 1 97.88 86 ALA A N 1
ATOM 664 C CA . ALA A 1 86 ? 3.084 4.07 7.695 1 97.88 86 ALA A CA 1
ATOM 665 C C . ALA A 1 86 ? 2.854 5.023 6.527 1 97.88 86 ALA A C 1
ATOM 667 O O . ALA A 1 86 ? 1.783 5.625 6.41 1 97.88 86 ALA A O 1
ATOM 668 N N . ILE A 1 87 ? 3.863 5.109 5.688 1 97.56 87 ILE A N 1
ATOM 669 C CA . ILE A 1 87 ? 3.777 5.977 4.516 1 97.56 87 ILE A CA 1
ATOM 670 C C . ILE A 1 87 ? 2.656 5.496 3.6 1 97.56 87 ILE A C 1
ATOM 672 O O . ILE A 1 87 ? 1.774 6.27 3.223 1 97.56 87 ILE A O 1
ATOM 676 N N . MET A 1 88 ? 2.623 4.258 3.318 1 96.06 88 MET A N 1
ATOM 677 C CA . MET A 1 88 ? 1.618 3.711 2.41 1 96.06 88 MET A CA 1
ATOM 678 C C . MET A 1 88 ? 0.221 3.83 3.01 1 96.06 88 MET A C 1
ATOM 680 O O . MET A 1 88 ? -0.712 4.273 2.338 1 96.06 88 MET A O 1
ATOM 684 N N . ALA A 1 89 ? 0.068 3.484 4.246 1 96.56 89 ALA A N 1
ATOM 685 C CA . ALA A 1 89 ? -1.224 3.527 4.926 1 96.56 89 ALA A CA 1
ATOM 686 C C . ALA A 1 89 ? -1.772 4.949 4.969 1 96.56 89 ALA A C 1
ATOM 688 O O . ALA A 1 89 ? -2.982 5.16 4.859 1 96.56 89 ALA A O 1
ATOM 689 N N . SER A 1 90 ? -0.878 5.895 5.059 1 96.62 90 SER A N 1
ATOM 690 C CA . SER A 1 90 ? -1.29 7.293 5.164 1 96.62 90 SER A CA 1
ATOM 691 C C . SER A 1 90 ? -1.646 7.867 3.797 1 96.62 90 SER A C 1
ATOM 693 O O . SER A 1 90 ? -2.48 8.766 3.693 1 96.62 90 SER A O 1
ATOM 695 N N . GLN A 1 91 ? -1.059 7.293 2.779 1 93.81 91 GLN A N 1
ATOM 696 C CA . GLN A 1 91 ? -1.232 7.855 1.443 1 93.81 91 GLN A CA 1
ATOM 697 C C . GLN A 1 91 ? -2.512 7.34 0.792 1 93.81 91 GLN A C 1
ATOM 699 O O . GLN A 1 91 ? -2.941 7.859 -0.241 1 93.81 91 GLN A O 1
ATOM 704 N N . ASP A 1 92 ? -3.139 6.391 1.369 1 95.19 92 ASP A N 1
ATOM 705 C CA . ASP A 1 92 ? -4.398 5.824 0.897 1 95.19 92 ASP A CA 1
ATOM 706 C C . ASP A 1 92 ? -5.527 6.094 1.892 1 95.19 92 ASP A C 1
ATOM 708 O O . ASP A 1 92 ? -5.574 5.488 2.965 1 95.19 92 ASP A O 1
ATOM 712 N N . LYS A 1 93 ? -6.504 6.938 1.474 1 96 93 LYS A N 1
ATOM 713 C CA . LYS A 1 93 ? -7.535 7.391 2.402 1 96 93 LYS A CA 1
ATOM 714 C C . LYS A 1 93 ? -8.406 6.227 2.863 1 96 93 LYS A C 1
ATOM 716 O O . LYS A 1 93 ? -8.891 6.219 3.996 1 96 93 LYS A O 1
ATOM 721 N N . VAL A 1 94 ? -8.57 5.254 2.016 1 96.56 94 VAL A N 1
ATOM 722 C CA . VAL A 1 94 ? -9.352 4.09 2.424 1 96.56 94 VAL A CA 1
ATOM 723 C C . VAL A 1 94 ? -8.594 3.316 3.504 1 96.56 94 VAL A C 1
ATOM 725 O O . VAL A 1 94 ? -9.172 2.949 4.531 1 96.56 94 VAL A O 1
ATOM 728 N N . TRP A 1 95 ? -7.328 3.119 3.266 1 97.44 95 TRP A N 1
ATOM 729 C CA . TRP A 1 95 ? -6.492 2.416 4.23 1 97.44 95 TRP A CA 1
ATOM 730 C C . TRP A 1 95 ? -6.426 3.178 5.551 1 97.44 95 TRP A C 1
ATOM 732 O O . TRP A 1 95 ? -6.609 2.594 6.621 1 97.44 95 TRP A O 1
ATOM 742 N N . SER A 1 96 ? -6.234 4.434 5.445 1 97.88 96 SER A N 1
ATOM 743 C CA . SER A 1 96 ? -6.172 5.273 6.637 1 97.88 96 SER A CA 1
ATOM 744 C C . SER A 1 96 ? -7.453 5.16 7.457 1 97.88 96 SER A C 1
ATOM 746 O O . SER A 1 96 ? -7.402 4.918 8.664 1 97.88 96 SER A O 1
ATOM 748 N N . HIS A 1 97 ? -8.578 5.281 6.84 1 97.5 97 HIS A N 1
ATOM 749 C CA . HIS A 1 97 ? -9.852 5.301 7.559 1 97.5 97 HIS A CA 1
ATOM 750 C C . HIS A 1 97 ? -10.195 3.926 8.117 1 97.5 97 HIS A C 1
ATOM 752 O O . HIS A 1 97 ? -10.82 3.818 9.172 1 97.5 97 HIS A O 1
ATOM 758 N N . MET A 1 98 ? -9.758 2.898 7.387 1 97.44 98 MET A N 1
ATOM 759 C CA . MET A 1 98 ? -9.891 1.559 7.949 1 97.44 98 MET A CA 1
ATOM 760 C C . MET A 1 98 ? -9.133 1.449 9.273 1 97.44 98 MET A C 1
ATOM 762 O O . MET A 1 98 ? -9.688 0.995 10.273 1 97.44 98 MET A O 1
ATOM 766 N N . LEU A 1 99 ? -7.898 1.861 9.312 1 97.94 99 LEU A N 1
ATOM 767 C CA . LEU A 1 99 ? -7.066 1.754 10.508 1 97.94 99 LEU A CA 1
ATOM 768 C C . LEU A 1 99 ? -7.621 2.619 11.633 1 97.94 99 LEU A C 1
ATOM 770 O O . LEU A 1 99 ? -7.629 2.203 12.797 1 97.94 99 LEU A O 1
ATOM 774 N N . LEU A 1 100 ? -8.07 3.83 11.289 1 98.12 100 LEU A N 1
ATOM 775 C CA . LEU A 1 100 ? -8.656 4.723 12.289 1 98.12 100 LEU A CA 1
ATOM 776 C C . LEU A 1 100 ? -9.914 4.117 12.891 1 98.12 100 LEU A C 1
ATOM 778 O O . LEU A 1 100 ? -10.062 4.078 14.117 1 98.12 100 LEU A O 1
ATOM 782 N N . SER A 1 101 ? -10.773 3.611 12.008 1 95.69 101 SER A N 1
ATOM 783 C CA . SER A 1 101 ? -12.031 3.043 12.477 1 95.69 101 SER A CA 1
ATOM 784 C C . SER A 1 101 ? -11.797 1.801 13.328 1 95.69 101 SER A C 1
ATOM 786 O O . SER A 1 101 ? -12.461 1.611 14.352 1 95.69 101 SER A O 1
ATOM 788 N N . ARG A 1 102 ? -10.906 1.038 12.953 1 94.25 102 ARG A N 1
ATOM 789 C CA . ARG A 1 102 ? -10.594 -0.195 13.664 1 94.25 102 ARG A CA 1
ATOM 790 C C . ARG A 1 102 ? -10.125 0.099 15.086 1 94.25 102 ARG A C 1
ATOM 792 O O . ARG A 1 102 ? -10.391 -0.682 16 1 94.25 102 ARG A O 1
ATOM 799 N N . ARG A 1 103 ? -9.5 1.193 15.281 1 95.81 103 ARG A N 1
ATOM 800 C CA . ARG A 1 103 ? -8.938 1.546 16.578 1 95.81 103 ARG A CA 1
ATOM 801 C C . ARG A 1 103 ? -9.867 2.488 17.344 1 95.81 103 ARG A C 1
ATOM 803 O O . ARG A 1 103 ? -9.523 2.98 18.406 1 95.81 103 ARG A O 1
ATOM 810 N N . GLY A 1 104 ? -10.984 2.785 16.781 1 95.81 104 GLY A N 1
ATOM 811 C CA . GLY A 1 104 ? -11.977 3.617 17.438 1 95.81 104 GLY A CA 1
ATOM 812 C C . GLY A 1 104 ? -11.617 5.09 17.438 1 95.81 104 GLY A C 1
ATOM 813 O O . GLY A 1 104 ? -12.07 5.844 18.312 1 95.81 104 GLY A O 1
ATOM 814 N N . VAL A 1 105 ? -10.711 5.504 16.609 1 98.25 105 VAL A N 1
ATOM 815 C CA . VAL A 1 105 ? -10.383 6.918 16.484 1 98.25 105 VAL A CA 1
ATOM 816 C C . VAL A 1 105 ? -11.523 7.648 15.773 1 98.25 105 VAL A C 1
ATOM 818 O O . VAL A 1 105 ? -11.953 7.234 14.695 1 98.25 105 VAL A O 1
ATOM 821 N N . PRO A 1 106 ? -11.992 8.695 16.328 1 97.81 106 PRO A N 1
ATOM 822 C CA . PRO A 1 106 ? -13.102 9.43 15.703 1 97.81 106 PRO A CA 1
ATOM 823 C C . PRO A 1 106 ? -12.766 9.914 14.289 1 97.81 106 PRO A C 1
ATOM 825 O O . PRO A 1 106 ? -11.797 10.656 14.102 1 97.81 106 PRO A O 1
ATOM 828 N N . THR A 1 107 ? -13.5 9.484 13.328 1 97.69 107 THR A N 1
ATOM 829 C CA . THR A 1 107 ? -13.422 9.867 11.93 1 97.69 107 THR A CA 1
ATOM 830 C C . THR A 1 107 ? -14.797 9.812 11.273 1 97.69 107 THR A C 1
ATOM 832 O O . THR A 1 107 ? -15.695 9.117 11.758 1 97.69 107 THR A O 1
ATOM 835 N N . PRO A 1 108 ? -15.062 10.586 10.258 1 97.12 108 PRO A N 1
ATOM 836 C CA . PRO A 1 108 ? -16.406 10.578 9.664 1 97.12 108 PRO A CA 1
ATOM 837 C C . PRO A 1 108 ? -16.812 9.195 9.148 1 97.12 108 PRO A C 1
ATOM 839 O O . PRO A 1 108 ? -15.961 8.438 8.672 1 97.12 108 PRO A O 1
ATOM 842 N N . ARG A 1 109 ? -18.125 8.945 9.234 1 96.88 109 ARG A N 1
ATOM 843 C CA . ARG A 1 109 ? -18.656 7.738 8.617 1 96.88 109 ARG A CA 1
ATOM 844 C C . ARG A 1 109 ? -18.281 7.68 7.137 1 96.88 109 ARG A C 1
ATOM 846 O O . ARG A 1 109 ? -18.406 8.672 6.418 1 96.88 109 ARG A O 1
ATOM 853 N N . SER A 1 110 ? -17.797 6.516 6.68 1 97.94 110 SER A N 1
ATOM 854 C CA . SER A 1 110 ? -17.25 6.43 5.324 1 97.94 110 SER A CA 1
ATOM 855 C C . SER A 1 110 ? -17.594 5.09 4.68 1 97.94 110 SER A C 1
ATOM 857 O O . SER A 1 110 ? -17.688 4.07 5.367 1 97.94 110 SER A O 1
ATOM 859 N N . TYR A 1 111 ? -17.781 5.129 3.373 1 97.88 111 TYR A N 1
ATOM 860 C CA . TYR A 1 111 ? -17.859 3.955 2.514 1 97.88 111 TYR A CA 1
ATOM 861 C C . TYR A 1 111 ? -16.703 3.916 1.529 1 97.88 111 TYR A C 1
ATOM 863 O O . TYR A 1 111 ? -16.375 4.93 0.91 1 97.88 111 TYR A O 1
ATOM 871 N N . THR A 1 112 ? -16.047 2.771 1.429 1 97.5 112 THR A N 1
ATOM 872 C CA . THR A 1 112 ? -15.109 2.607 0.321 1 97.5 112 THR A CA 1
ATOM 873 C C . THR A 1 112 ? -15.852 2.297 -0.974 1 97.5 112 THR A C 1
ATOM 875 O O . THR A 1 112 ? -16.828 1.542 -0.969 1 97.5 112 THR A O 1
ATOM 878 N N . ILE A 1 113 ? -15.406 2.91 -2.027 1 96.06 113 ILE A N 1
ATOM 879 C CA . ILE A 1 113 ? -16.047 2.775 -3.332 1 96.06 113 ILE A CA 1
ATOM 880 C C . ILE A 1 113 ? -15.227 1.835 -4.211 1 96.06 113 ILE A C 1
ATOM 882 O O . ILE A 1 113 ? -14.094 2.146 -4.578 1 96.06 113 ILE A O 1
ATOM 886 N N . LEU A 1 114 ? -15.812 0.741 -4.598 1 93.62 114 LEU A N 1
ATOM 887 C CA . LEU A 1 114 ? -15.117 -0.254 -5.402 1 93.62 114 LEU A CA 1
ATOM 888 C C . LEU A 1 114 ? -15.508 -0.135 -6.871 1 93.62 114 LEU A C 1
ATOM 890 O O . LEU A 1 114 ? -14.961 -0.837 -7.727 1 93.62 114 LEU A O 1
ATOM 894 N N . ASP A 1 115 ? -16.469 0.727 -7.125 1 92.44 115 ASP A N 1
ATOM 895 C CA . ASP A 1 115 ? -16.953 1.062 -8.461 1 92.44 115 ASP A CA 1
ATOM 896 C C . ASP A 1 115 ? -17.609 2.441 -8.477 1 92.44 115 ASP A C 1
ATOM 898 O O . ASP A 1 115 ? -18.422 2.758 -7.609 1 92.44 115 ASP A O 1
ATOM 902 N N . PRO A 1 116 ? -17.266 3.178 -9.516 1 93.19 116 PRO A N 1
ATOM 903 C CA . PRO A 1 116 ? -17.859 4.512 -9.578 1 93.19 116 PRO A CA 1
ATOM 904 C C . PRO A 1 116 ? -19.391 4.477 -9.523 1 93.19 116 PRO A C 1
ATOM 906 O O . PRO A 1 116 ? -20.016 5.402 -9 1 93.19 116 PRO A O 1
ATOM 909 N N . GLN A 1 117 ? -19.984 3.461 -9.992 1 94.31 117 GLN A N 1
ATOM 910 C CA . GLN A 1 117 ? -21.438 3.35 -10.047 1 94.31 117 GLN A CA 1
ATOM 911 C C . GLN A 1 117 ? -22.047 3.27 -8.648 1 94.31 117 GLN A C 1
ATOM 913 O O . GLN A 1 117 ? -23.25 3.471 -8.469 1 94.31 117 GLN A O 1
ATOM 918 N N . ALA A 1 118 ? -21.234 2.992 -7.68 1 96.25 118 ALA A N 1
ATOM 919 C CA . ALA A 1 118 ? -21.734 2.811 -6.316 1 96.25 118 ALA A CA 1
ATOM 920 C C . ALA A 1 118 ? -21.75 4.137 -5.562 1 96.25 118 ALA A C 1
ATOM 922 O O . ALA A 1 118 ? -22.266 4.211 -4.441 1 96.25 118 ALA A O 1
ATOM 923 N N . VAL A 1 119 ? -21.266 5.207 -6.133 1 96.88 119 VAL A N 1
ATOM 924 C CA . VAL A 1 119 ? -21.125 6.496 -5.465 1 96.88 119 VAL A CA 1
ATOM 925 C C . VAL A 1 119 ? -22.484 6.996 -5.004 1 96.88 119 VAL A C 1
ATOM 927 O O . VAL A 1 119 ? -22.656 7.355 -3.834 1 96.88 119 VAL A O 1
ATOM 930 N N . PRO A 1 120 ? -23.531 6.992 -5.863 1 97.38 120 PRO A N 1
ATOM 931 C CA . PRO A 1 120 ? -24.828 7.48 -5.406 1 97.38 120 PRO A CA 1
ATOM 932 C C . PRO A 1 120 ? -25.406 6.652 -4.258 1 97.38 120 PRO A C 1
ATOM 934 O O . PRO A 1 120 ? -26 7.207 -3.334 1 97.38 120 PRO A O 1
ATOM 937 N N . TYR A 1 121 ? -25.188 5.43 -4.324 1 96.31 121 TYR A N 1
ATOM 938 C CA . TYR A 1 121 ? -25.672 4.547 -3.27 1 96.31 121 TYR A CA 1
ATOM 939 C C . TYR A 1 121 ? -25.016 4.875 -1.937 1 96.31 121 TYR A C 1
ATOM 941 O O . TYR A 1 121 ? -25.688 5.016 -0.917 1 96.31 121 TYR A O 1
ATOM 949 N N . ALA A 1 122 ? -23.75 4.961 -1.938 1 97.38 122 ALA A N 1
ATOM 950 C CA . ALA A 1 122 ? -22.984 5.27 -0.724 1 97.38 122 ALA A CA 1
ATOM 951 C C . ALA A 1 122 ? -23.406 6.621 -0.154 1 97.38 122 ALA A C 1
ATOM 953 O O . ALA A 1 122 ? -23.578 6.766 1.059 1 97.38 122 ALA A O 1
ATOM 954 N N . ALA A 1 123 ? -23.547 7.562 -1.044 1 98.12 123 ALA A N 1
ATOM 955 C CA . ALA A 1 123 ? -23.922 8.906 -0.615 1 98.12 123 ALA A CA 1
ATOM 956 C C . ALA A 1 123 ? -25.312 8.906 0.026 1 98.12 123 ALA A C 1
ATOM 958 O O . ALA A 1 123 ? -25.531 9.57 1.044 1 98.12 123 ALA A O 1
ATOM 959 N N . GLU A 1 124 ? -26.172 8.195 -0.557 1 97.56 124 GLU A N 1
ATOM 960 C CA . GLU A 1 124 ? -27.516 8.086 -0.013 1 97.56 124 GLU A CA 1
ATOM 961 C C . GLU A 1 124 ? -27.516 7.398 1.35 1 97.56 124 GLU A C 1
ATOM 963 O O . GLU A 1 124 ? -28.219 7.828 2.27 1 97.56 124 GLU A O 1
ATOM 968 N N . ALA A 1 125 ? -26.766 6.406 1.45 1 96.25 125 ALA A N 1
ATOM 969 C CA . ALA A 1 125 ? -26.672 5.676 2.711 1 96.25 125 ALA A CA 1
ATOM 970 C C . ALA A 1 125 ? -26.109 6.559 3.818 1 96.25 125 ALA A C 1
ATOM 972 O O . ALA A 1 125 ? -26.547 6.484 4.969 1 96.25 125 ALA A O 1
ATOM 973 N N . ILE A 1 126 ? -25.156 7.395 3.504 1 96.12 126 ILE A N 1
ATOM 974 C CA . ILE A 1 126 ? -24.516 8.305 4.449 1 96.12 126 ILE A CA 1
ATOM 975 C C . ILE A 1 126 ? -25.453 9.461 4.773 1 96.12 126 ILE A C 1
ATOM 977 O O . ILE A 1 126 ? -25.578 9.867 5.934 1 96.12 126 ILE A O 1
ATOM 981 N N . GLY A 1 127 ? -26.109 9.906 3.77 1 96.94 127 GLY A N 1
ATOM 982 C CA . GLY A 1 127 ? -26.906 11.117 3.844 1 96.94 127 GLY A CA 1
ATOM 983 C C . GLY A 1 127 ? -26.234 12.32 3.211 1 96.94 127 GLY A C 1
ATOM 984 O O . GLY A 1 127 ? -25 12.453 3.285 1 96.94 127 GLY A O 1
ATOM 985 N N . PHE A 1 128 ? -27.062 13.188 2.588 1 96.88 128 PHE A N 1
ATOM 986 C CA . PHE A 1 128 ? -26.531 14.375 1.926 1 96.88 128 PHE A CA 1
ATOM 987 C C . PHE A 1 128 ? -26.516 15.562 2.885 1 96.88 128 PHE A C 1
ATOM 989 O O . PHE A 1 128 ? -27.375 15.688 3.754 1 96.88 128 PHE A O 1
ATOM 996 N N . PRO A 1 129 ? -25.578 16.5 2.871 1 96.56 129 PRO A N 1
ATOM 997 C CA . PRO A 1 129 ? -24.484 16.438 1.907 1 96.56 129 PRO A CA 1
ATOM 998 C C . PRO A 1 129 ? -23.438 15.383 2.273 1 96.56 129 PRO A C 1
ATOM 1000 O O . PRO A 1 129 ? -23.266 15.055 3.451 1 96.56 129 PRO A O 1
ATOM 1003 N N . ALA A 1 130 ? -22.797 14.812 1.212 1 97.56 130 ALA A N 1
ATOM 1004 C CA . ALA A 1 130 ? -21.688 13.867 1.351 1 97.56 130 ALA A CA 1
ATOM 1005 C C . ALA A 1 130 ? -20.469 14.352 0.584 1 97.56 130 ALA A C 1
ATOM 1007 O O . ALA A 1 130 ? -20.531 15.328 -0.168 1 97.56 130 ALA A O 1
ATOM 1008 N N . VAL A 1 131 ? -19.344 13.742 0.842 1 96.81 131 VAL A N 1
ATOM 1009 C CA . VAL A 1 131 ? -18.094 14.117 0.175 1 96.81 131 VAL A CA 1
ATOM 1010 C C . VAL A 1 131 ? -17.484 12.891 -0.498 1 96.81 131 VAL A C 1
ATOM 1012 O O . VAL A 1 131 ? -17.359 11.836 0.119 1 96.81 131 VAL A O 1
ATOM 1015 N N . PHE A 1 132 ? -17.172 13.023 -1.779 1 96.62 132 PHE A N 1
ATOM 1016 C CA . PHE A 1 132 ? -16.344 12.016 -2.438 1 96.62 132 PHE A CA 1
ATOM 1017 C C . PHE A 1 132 ? -14.875 12.43 -2.42 1 96.62 132 PHE A C 1
ATOM 1019 O O . PHE A 1 132 ? -14.547 13.594 -2.662 1 96.62 132 PHE A O 1
ATOM 1026 N N . LYS A 1 133 ? -14.023 11.453 -2.1 1 95.06 133 LYS A N 1
ATOM 1027 C CA . LYS A 1 133 ? -12.578 11.641 -2.143 1 95.06 133 LYS A CA 1
ATOM 1028 C C . LYS A 1 133 ? -11.891 10.461 -2.828 1 95.06 133 LYS A C 1
ATOM 1030 O O . LYS A 1 133 ? -12.125 9.305 -2.463 1 95.06 133 LYS A O 1
ATOM 1035 N N . PRO A 1 134 ? -11.039 10.797 -3.875 1 92.69 134 PRO A N 1
ATOM 1036 C CA . PRO A 1 134 ? -10.203 9.695 -4.34 1 92.69 134 PRO A CA 1
ATOM 1037 C C . PRO A 1 134 ? -9.352 9.086 -3.227 1 92.69 134 PRO A C 1
ATOM 1039 O O . PRO A 1 134 ? -8.977 9.789 -2.285 1 92.69 134 PRO A O 1
ATOM 1042 N N . ALA A 1 135 ? -9.078 7.766 -3.348 1 92.88 135 ALA A N 1
ATOM 1043 C CA . ALA A 1 135 ? -8.289 7.09 -2.32 1 92.88 135 ALA A CA 1
ATOM 1044 C C . ALA A 1 135 ? -6.906 7.719 -2.193 1 92.88 135 ALA A C 1
ATOM 1046 O O . ALA A 1 135 ? -6.371 7.844 -1.09 1 92.88 135 ALA A O 1
ATOM 1047 N N . ARG A 1 136 ? -6.402 8.031 -3.408 1 88.38 136 ARG A N 1
ATOM 1048 C CA . ARG A 1 136 ? -5.094 8.68 -3.471 1 88.38 136 ARG A CA 1
ATOM 1049 C C . ARG A 1 136 ? -5.191 10.055 -4.121 1 88.38 136 ARG A C 1
ATOM 1051 O O . ARG A 1 136 ? -6.02 10.273 -5.008 1 88.38 136 ARG A O 1
ATOM 1058 N N . GLY A 1 137 ? -4.348 10.922 -3.65 1 81.25 137 GLY A N 1
ATOM 1059 C CA . GLY A 1 137 ? -4.348 12.289 -4.133 1 81.25 137 GLY A CA 1
ATOM 1060 C C . GLY A 1 137 ? -3.914 13.297 -3.08 1 81.25 137 GLY A C 1
ATOM 1061 O O . GLY A 1 137 ? -3.852 12.969 -1.894 1 81.25 137 GLY A O 1
ATOM 1062 N N . SER A 1 138 ? -3.592 14.43 -3.666 1 72.56 138 SER A N 1
ATOM 1063 C CA . SER A 1 138 ? -3.113 15.5 -2.797 1 72.56 138 SER A CA 1
ATOM 1064 C C . SER A 1 138 ? -3.787 16.828 -3.127 1 72.56 138 SER A C 1
ATOM 1066 O O . SER A 1 138 ? -4.332 17 -4.219 1 72.56 138 SER A O 1
ATOM 1068 N N . TRP A 1 139 ? -3.846 17.656 -2.086 1 70.75 139 TRP A N 1
ATOM 1069 C CA . TRP A 1 139 ? -4.23 19.047 -2.25 1 70.75 139 TRP A CA 1
ATOM 1070 C C . TRP A 1 139 ? -5.703 19.172 -2.625 1 70.75 139 TRP A C 1
ATOM 1072 O O . TRP A 1 139 ? -6.098 20.094 -3.348 1 70.75 139 TRP A O 1
ATOM 1082 N N . GLY A 1 140 ? -6.434 18.141 -2.34 1 74.88 140 GLY A N 1
ATOM 1083 C CA . GLY A 1 140 ? -7.875 18.188 -2.516 1 74.88 140 GLY A CA 1
ATOM 1084 C C . GLY A 1 140 ? -8.312 17.953 -3.949 1 74.88 140 GLY A C 1
ATOM 1085 O O . GLY A 1 140 ? -9.477 18.141 -4.293 1 74.88 140 GLY A O 1
ATOM 1086 N N . LYS A 1 141 ? -7.398 17.5 -4.762 1 75.31 141 LYS A N 1
ATOM 1087 C CA . LYS A 1 141 ? -7.719 17.266 -6.164 1 75.31 141 LYS A CA 1
ATOM 1088 C C . LYS A 1 141 ? -8.812 16.203 -6.305 1 75.31 141 LYS A C 1
ATOM 1090 O O . LYS A 1 141 ? -8.719 15.125 -5.719 1 75.31 141 LYS A O 1
ATOM 1095 N N . LEU A 1 142 ? -9.898 16.5 -6.902 1 80.5 142 LEU A N 1
ATOM 1096 C CA . LEU A 1 142 ? -11.031 15.656 -7.281 1 80.5 142 LEU A CA 1
ATOM 1097 C C . LEU A 1 142 ? -11.945 15.406 -6.086 1 80.5 142 LEU A C 1
ATOM 1099 O O . LEU A 1 142 ? -12.859 14.578 -6.16 1 80.5 142 LEU A O 1
ATOM 1103 N N . VAL A 1 143 ? -11.625 16.078 -5 1 89.06 143 VAL A N 1
ATOM 1104 C CA . VAL A 1 143 ? -12.562 16.031 -3.883 1 89.06 143 VAL A CA 1
ATOM 1105 C C . VAL A 1 143 ? -13.852 16.75 -4.254 1 89.06 143 VAL A C 1
ATOM 1107 O O . VAL A 1 143 ? -13.82 17.891 -4.734 1 89.06 143 VAL A O 1
ATOM 1110 N N . SER A 1 144 ? -15 16.109 -4 1 93.38 144 SER A N 1
ATOM 1111 C CA . SER A 1 144 ? -16.266 16.656 -4.477 1 93.38 144 SER A CA 1
ATOM 1112 C C . SER A 1 144 ? -17.328 16.625 -3.387 1 93.38 144 SER A C 1
ATOM 1114 O O . SER A 1 144 ? -17.547 15.586 -2.756 1 93.38 144 SER A O 1
ATOM 1116 N N . LEU A 1 145 ? -17.906 17.781 -3.232 1 94.88 145 LEU A N 1
ATOM 1117 C CA . LEU A 1 145 ? -19.094 17.859 -2.393 1 94.88 145 LEU A CA 1
ATOM 1118 C C . LEU A 1 145 ? -20.328 17.391 -3.156 1 94.88 145 LEU A C 1
ATOM 1120 O O . LEU A 1 145 ? -20.562 17.828 -4.285 1 94.88 145 LEU A O 1
ATOM 1124 N N . LEU A 1 146 ? -21.047 16.5 -2.561 1 97.31 146 LEU A N 1
ATOM 1125 C CA . LEU A 1 146 ? -22.281 15.984 -3.125 1 97.31 146 LEU A CA 1
ATOM 1126 C C . LEU A 1 146 ? -23.484 16.469 -2.316 1 97.31 146 LEU A C 1
ATOM 1128 O O . LEU A 1 146 ? -23.719 15.992 -1.197 1 97.31 146 LEU A O 1
ATOM 1132 N N . ARG A 1 147 ? -24.281 17.281 -2.928 1 97.12 147 ARG A N 1
ATOM 1133 C CA . ARG A 1 147 ? -25.375 17.906 -2.184 1 97.12 147 ARG A CA 1
ATOM 1134 C C . ARG A 1 147 ? -26.656 17.078 -2.309 1 97.12 147 ARG A C 1
ATOM 1136 O O . ARG A 1 147 ? -27.562 17.203 -1.482 1 97.12 147 ARG A O 1
ATOM 1143 N N . ASP A 1 148 ? -26.766 16.344 -3.395 1 97.31 148 ASP A N 1
ATOM 1144 C CA . ASP A 1 148 ? -27.938 15.516 -3.615 1 97.31 148 ASP A CA 1
ATOM 1145 C C . ASP A 1 148 ? -27.609 14.336 -4.523 1 97.31 148 ASP A C 1
ATOM 1147 O O . ASP A 1 148 ? -26.453 14.156 -4.926 1 97.31 148 ASP A O 1
ATOM 1151 N N . LYS A 1 149 ? -28.656 13.602 -4.777 1 97.25 149 LYS A N 1
ATOM 1152 C CA . LYS A 1 149 ? -28.5 12.375 -5.559 1 97.25 149 LYS A CA 1
ATOM 1153 C C . LYS A 1 149 ? -28.094 12.695 -6.996 1 97.25 149 LYS A C 1
ATOM 1155 O O . LYS A 1 149 ? -27.328 11.945 -7.609 1 97.25 149 LYS A O 1
ATOM 1160 N N . SER A 1 150 ? -28.562 13.734 -7.516 1 97.81 150 SER A N 1
ATOM 1161 C CA . SER A 1 150 ? -28.234 14.125 -8.883 1 97.81 150 SER A CA 1
ATOM 1162 C C . SER A 1 150 ? -26.75 14.43 -9.023 1 97.81 150 SER A C 1
ATOM 1164 O O . SER A 1 150 ? -26.109 13.984 -9.969 1 97.81 150 SER A O 1
ATOM 1166 N N . GLU A 1 151 ? -26.219 15.164 -8.055 1 97.69 151 GLU A N 1
ATOM 1167 C CA . GLU A 1 151 ? -24.797 15.469 -8.078 1 97.69 151 GLU A CA 1
ATOM 1168 C C . GLU A 1 151 ? -23.953 14.203 -7.938 1 97.69 151 GLU A C 1
ATOM 1170 O O . GLU A 1 151 ? -22.922 14.07 -8.586 1 97.69 151 GLU A O 1
ATOM 1175 N N . ALA A 1 152 ? -24.438 13.328 -7.121 1 97.69 152 ALA A N 1
ATOM 1176 C CA . ALA A 1 152 ? -23.734 12.062 -6.938 1 97.69 152 ALA A CA 1
ATOM 1177 C C . ALA A 1 152 ? -23.734 11.242 -8.227 1 97.69 152 ALA A C 1
ATOM 1179 O O . ALA A 1 152 ? -22.703 10.648 -8.586 1 97.69 152 ALA A O 1
ATOM 1180 N N . SER A 1 153 ? -24.828 11.234 -8.914 1 97.62 153 SER A N 1
ATOM 1181 C CA . SER A 1 153 ? -24.953 10.5 -10.172 1 97.62 153 SER A CA 1
ATOM 1182 C C . SER A 1 153 ? -24.062 11.109 -11.258 1 97.62 153 SER A C 1
ATOM 1184 O O . SER A 1 153 ? -23.438 10.383 -12.023 1 97.62 153 SER A O 1
ATOM 1186 N N . LEU A 1 154 ? -24.047 12.391 -11.297 1 97.06 154 LEU A N 1
ATOM 1187 C CA . LEU A 1 154 ? -23.203 13.078 -12.273 1 97.06 154 LEU A CA 1
ATOM 1188 C C . LEU A 1 154 ? -21.734 12.766 -12.039 1 97.06 154 LEU A C 1
ATOM 1190 O O . LEU A 1 154 ? -20.984 12.523 -12.992 1 97.06 154 LEU A O 1
ATOM 1194 N N . LEU A 1 155 ? -21.359 12.766 -10.789 1 95.81 155 LEU A N 1
ATOM 1195 C CA . LEU A 1 155 ? -19.984 12.43 -10.477 1 95.81 155 LEU A CA 1
ATOM 1196 C C . LEU A 1 155 ? -19.672 10.992 -10.883 1 95.81 155 LEU A C 1
ATOM 1198 O O . LEU A 1 155 ? -18.609 10.711 -11.445 1 95.81 155 LEU A O 1
ATOM 1202 N N . SER A 1 156 ? -20.562 10.117 -10.539 1 95.38 156 SER A N 1
ATOM 1203 C CA . SER A 1 156 ? -20.406 8.719 -10.914 1 95.38 156 SER A CA 1
ATOM 1204 C C . SER A 1 156 ? -20.125 8.57 -12.398 1 95.38 156 SER A C 1
ATOM 1206 O O . SER A 1 156 ? -19.203 7.844 -12.797 1 95.38 156 SER A O 1
ATOM 1208 N N . GLU A 1 157 ? -20.797 9.258 -13.219 1 95.19 157 GLU A N 1
ATOM 1209 C CA . GLU A 1 157 ? -20.641 9.211 -14.672 1 95.19 157 GLU A CA 1
ATOM 1210 C C . GLU A 1 157 ? -19.281 9.789 -15.086 1 95.19 157 GLU A C 1
ATOM 1212 O O . GLU A 1 157 ? -18.609 9.242 -15.953 1 95.19 157 GLU A O 1
ATOM 1217 N N . ALA A 1 158 ? -18.969 10.812 -14.445 1 93.62 158 ALA A N 1
ATOM 1218 C CA . ALA A 1 158 ? -17.688 11.469 -14.766 1 93.62 158 ALA A CA 1
ATOM 1219 C C . ALA A 1 158 ? -16.516 10.57 -14.414 1 93.62 158 ALA A C 1
ATOM 1221 O O . ALA A 1 158 ? -15.531 10.508 -15.156 1 93.62 158 ALA A O 1
ATOM 1222 N N . LEU A 1 159 ? -16.625 9.898 -13.312 1 92.38 159 LEU A N 1
ATOM 1223 C CA . LEU A 1 159 ? -15.539 9.055 -12.812 1 92.38 159 LEU A CA 1
ATOM 1224 C C . LEU A 1 159 ? -15.289 7.879 -13.758 1 92.38 159 LEU A C 1
ATOM 1226 O O . LEU A 1 159 ? -14.203 7.297 -13.758 1 92.38 159 LEU A O 1
ATOM 1230 N N . GLU A 1 160 ? -16.234 7.516 -14.531 1 88.44 160 GLU A N 1
ATOM 1231 C CA . GLU A 1 160 ? -16.078 6.43 -15.492 1 88.44 160 GLU A CA 1
ATOM 1232 C C . GLU A 1 160 ? -15.016 6.77 -16.531 1 88.44 160 GLU A C 1
ATOM 1234 O O . GLU A 1 160 ? -14.422 5.875 -17.141 1 88.44 160 GLU A O 1
ATOM 1239 N N . TYR A 1 161 ? -14.781 8.039 -16.672 1 85.69 161 TYR A N 1
ATOM 1240 C CA . TYR A 1 161 ? -13.844 8.477 -17.703 1 85.69 161 TYR A CA 1
ATOM 1241 C C . TYR A 1 161 ? -12.469 8.758 -17.094 1 85.69 161 TYR A C 1
ATOM 1243 O O . TYR A 1 161 ? -11.523 9.07 -17.828 1 85.69 161 TYR A O 1
ATOM 1251 N N . VAL A 1 162 ? -12.469 8.703 -15.836 1 80.06 162 VAL A N 1
ATOM 1252 C CA . VAL A 1 162 ? -11.195 8.906 -15.164 1 80.06 162 VAL A CA 1
ATOM 1253 C C . VAL A 1 162 ? -10.383 7.613 -15.195 1 80.06 162 VAL A C 1
ATOM 1255 O O . VAL A 1 162 ? -10.914 6.531 -14.953 1 80.06 162 VAL A O 1
ATOM 1258 N N . GLN A 1 163 ? -9.117 7.75 -15.648 1 73.06 163 GLN A N 1
ATOM 1259 C CA . GLN A 1 163 ? -8.258 6.574 -15.734 1 73.06 163 GLN A CA 1
ATOM 1260 C C . GLN A 1 163 ? -7.531 6.32 -14.414 1 73.06 163 GLN A C 1
ATOM 1262 O O . GLN A 1 163 ? -7.277 7.258 -13.656 1 73.06 163 GLN A O 1
ATOM 1267 N N . GLY A 1 164 ? -7.352 5.07 -14.219 1 69.56 164 GLY A N 1
ATOM 1268 C CA . GLY A 1 164 ? -6.477 4.676 -13.125 1 69.56 164 GLY A CA 1
ATOM 1269 C C . GLY A 1 164 ? -7.16 4.707 -11.773 1 69.56 164 GLY A C 1
ATOM 1270 O O . GLY A 1 164 ? -8.375 4.504 -11.68 1 69.56 164 GLY A O 1
ATOM 1271 N N . ASP A 1 165 ? -6.406 4.926 -10.742 1 70 165 ASP A N 1
ATOM 1272 C CA . ASP A 1 165 ? -6.793 4.699 -9.352 1 70 165 ASP A CA 1
ATOM 1273 C C . ASP A 1 165 ? -7.578 5.887 -8.805 1 70 165 ASP A C 1
ATOM 1275 O O . ASP A 1 165 ? -8.125 5.816 -7.699 1 70 165 ASP A O 1
ATOM 1279 N N . LEU A 1 166 ? -7.789 6.855 -9.594 1 74.06 166 LEU A N 1
ATOM 1280 C CA . LEU A 1 166 ? -8.461 8.047 -9.078 1 74.06 166 LEU A CA 1
ATOM 1281 C C . LEU A 1 166 ? -9.977 7.852 -9.086 1 74.06 166 LEU A C 1
ATOM 1283 O O . LEU A 1 166 ? -10.703 8.609 -8.438 1 74.06 166 LEU A O 1
ATOM 1287 N N . LYS A 1 167 ? -10.414 6.762 -9.742 1 79.75 167 LYS A N 1
ATOM 1288 C CA . LYS A 1 167 ? -11.859 6.535 -9.828 1 79.75 167 LYS A CA 1
ATOM 1289 C C . LYS A 1 167 ? -12.375 5.805 -8.594 1 79.75 167 LYS A C 1
ATOM 1291 O O . LYS A 1 167 ? -13.586 5.746 -8.359 1 79.75 167 LYS A O 1
ATOM 1296 N N . LEU A 1 168 ? -11.461 5.27 -7.855 1 85.56 168 LEU A N 1
ATOM 1297 C CA . LEU A 1 168 ? -11.828 4.594 -6.613 1 85.56 168 LEU A CA 1
ATOM 1298 C C . LEU A 1 168 ? -11.406 5.422 -5.402 1 85.56 168 LEU A C 1
ATOM 1300 O O . LEU A 1 168 ? -10.43 6.172 -5.465 1 85.56 168 LEU A O 1
ATOM 1304 N N . GLY A 1 169 ? -12.297 5.367 -4.418 1 93 169 GLY A N 1
ATOM 1305 C CA . GLY A 1 169 ? -12.031 6.156 -3.227 1 93 169 GLY A CA 1
ATOM 1306 C C . GLY A 1 169 ? -13.055 5.934 -2.125 1 93 169 GLY A C 1
ATOM 1307 O O . GLY A 1 169 ? -13.352 4.793 -1.773 1 93 169 GLY A O 1
ATOM 1308 N N . LEU A 1 170 ? -13.453 7.039 -1.566 1 95.75 170 LEU A N 1
ATOM 1309 C CA . LEU A 1 170 ? -14.391 6.977 -0.451 1 95.75 170 LEU A CA 1
ATOM 1310 C C . LEU A 1 170 ? -15.508 8 -0.624 1 95.75 170 LEU A C 1
ATOM 1312 O O . LEU A 1 170 ? -15.305 9.055 -1.232 1 95.75 170 LEU A O 1
ATOM 1316 N N . VAL A 1 171 ? -16.625 7.629 -0.156 1 97.44 171 VAL A N 1
ATOM 1317 C CA . VAL A 1 171 ? -17.688 8.578 0.154 1 97.44 171 VAL A CA 1
ATOM 1318 C C . VAL A 1 171 ? -17.812 8.734 1.668 1 97.44 171 VAL A C 1
ATOM 1320 O O . VAL A 1 171 ? -17.844 7.742 2.398 1 97.44 171 VAL A O 1
ATOM 1323 N N . GLN A 1 172 ? -17.859 9.984 2.07 1 97.38 172 GLN A N 1
ATOM 1324 C CA . GLN A 1 172 ? -17.812 10.289 3.498 1 97.38 172 GLN A CA 1
ATOM 1325 C C . GLN A 1 172 ? -18.875 11.305 3.881 1 97.38 172 GLN A C 1
ATOM 1327 O O . GLN A 1 172 ? -19.281 12.133 3.057 1 97.38 172 GLN A O 1
ATOM 1332 N N . GLU A 1 173 ? -19.25 11.18 5.117 1 96.25 173 GLU A N 1
ATOM 1333 C CA . GLU A 1 173 ? -20.172 12.195 5.633 1 96.25 173 GLU A CA 1
ATOM 1334 C C . GLU A 1 173 ? -19.516 13.57 5.645 1 96.25 173 GLU A C 1
ATOM 1336 O O . GLU A 1 173 ? -18.344 13.703 5.977 1 96.25 173 GLU A O 1
ATOM 1341 N N . TYR A 1 174 ? -20.344 14.531 5.234 1 95.62 174 TYR A N 1
ATOM 1342 C CA . TYR A 1 174 ? -19.875 15.914 5.336 1 95.62 174 TYR A CA 1
ATOM 1343 C C . TYR A 1 174 ? -19.938 16.406 6.777 1 95.62 174 TYR A C 1
ATOM 1345 O O . TYR A 1 174 ? -20.969 16.266 7.445 1 95.62 174 TYR A O 1
ATOM 1353 N N . VAL A 1 175 ? -18.875 16.984 7.238 1 94.94 175 VAL A N 1
ATOM 1354 C CA . VAL A 1 175 ? -18.844 17.562 8.586 1 94.94 175 VAL A CA 1
ATOM 1355 C C . VAL A 1 175 ? -18.953 19.078 8.5 1 94.94 175 VAL A C 1
ATOM 1357 O O . VAL A 1 175 ? -18.078 19.734 7.945 1 94.94 175 VAL A O 1
ATOM 1360 N N . ASP A 1 176 ? -20 19.531 9.008 1 92.44 176 ASP A N 1
ATOM 1361 C CA . ASP A 1 176 ? -20.109 20.984 9.117 1 92.44 176 ASP A CA 1
ATOM 1362 C C . ASP A 1 176 ? -19.094 21.547 10.102 1 92.44 176 ASP A C 1
ATOM 1364 O O . ASP A 1 176 ? -19.016 21.094 11.25 1 92.44 176 ASP A O 1
ATOM 1368 N N . LYS A 1 177 ? -18.25 22.422 9.633 1 89.81 177 LYS A N 1
ATOM 1369 C CA . LYS A 1 177 ? -17.156 22.938 10.438 1 89.81 177 LYS A CA 1
ATOM 1370 C C . LYS A 1 177 ? -17.219 24.453 10.539 1 89.81 177 LYS A C 1
ATOM 1372 O O . LYS A 1 177 ? -17.859 25.109 9.711 1 89.81 177 LYS A O 1
ATOM 1377 N N . PRO A 1 178 ? -16.625 25.062 11.469 1 89.12 178 PRO A N 1
ATOM 1378 C CA . PRO A 1 178 ? -16.688 26.516 11.68 1 89.12 178 PRO A CA 1
ATOM 1379 C C . PRO A 1 178 ? -15.734 27.281 10.766 1 89.12 178 PRO A C 1
ATOM 1381 O O . PRO A 1 178 ? -15.016 28.172 11.219 1 89.12 178 PRO A O 1
ATOM 1384 N N . GLY A 1 179 ? -15.625 26.906 9.516 1 87.62 179 GLY A N 1
ATOM 1385 C CA . GLY A 1 179 ? -14.867 27.641 8.516 1 87.62 179 GLY A CA 1
ATOM 1386 C C . GLY A 1 179 ? -13.367 27.422 8.625 1 87.62 179 GLY A C 1
ATOM 1387 O O . GLY A 1 179 ? -12.578 28.172 8.055 1 87.62 179 GLY A O 1
ATOM 1388 N N . ARG A 1 180 ? -13.039 26.516 9.492 1 90.94 180 ARG A N 1
ATOM 1389 C CA . ARG A 1 180 ? -11.625 26.188 9.672 1 90.94 180 ARG A CA 1
ATOM 1390 C C . ARG A 1 180 ? -11.445 24.719 10.023 1 90.94 180 ARG A C 1
ATOM 1392 O O . ARG A 1 180 ? -12.398 24.062 10.438 1 90.94 180 ARG A O 1
ATOM 1399 N N . ASP A 1 181 ? -10.273 24.234 9.758 1 94.44 181 ASP A N 1
ATOM 1400 C CA . ASP A 1 181 ? -9.836 22.953 10.305 1 94.44 181 ASP A CA 1
ATOM 1401 C C . ASP A 1 181 ? -8.531 23.094 11.086 1 94.44 181 ASP A C 1
ATOM 1403 O O . ASP A 1 181 ? -8.008 24.203 11.219 1 94.44 181 ASP A O 1
ATOM 1407 N N . ILE A 1 182 ? -8.148 22.078 11.758 1 96.38 182 ILE A N 1
ATOM 1408 C CA . ILE A 1 182 ? -6.934 22.062 12.57 1 96.38 182 ILE A CA 1
ATOM 1409 C C . ILE A 1 182 ? -5.902 21.141 11.93 1 96.38 182 ILE A C 1
ATOM 1411 O O . ILE A 1 182 ? -6.223 20.016 11.547 1 96.38 182 ILE A O 1
ATOM 1415 N N . ARG A 1 183 ? -4.742 21.656 11.734 1 96.38 183 ARG A N 1
ATOM 1416 C CA . ARG A 1 183 ? -3.57 20.828 11.477 1 96.38 183 ARG A CA 1
ATOM 1417 C C . ARG A 1 183 ? -2.693 20.719 12.719 1 96.38 183 ARG A C 1
ATOM 1419 O O . ARG A 1 183 ? -2.104 21.703 13.156 1 96.38 183 ARG A O 1
ATOM 1426 N N . SER A 1 184 ? -2.693 19.562 13.242 1 97.81 184 SER A N 1
ATOM 1427 C CA . SER A 1 184 ? -1.796 19.297 14.367 1 97.81 184 SER A CA 1
ATOM 1428 C C . SER A 1 184 ? -0.591 18.469 13.914 1 97.81 184 SER A C 1
ATOM 1430 O O . SER A 1 184 ? -0.652 17.766 12.906 1 97.81 184 SER A O 1
ATOM 1432 N N . PHE A 1 185 ? 0.519 18.594 14.609 1 97.12 185 PHE A N 1
ATOM 1433 C CA . PHE A 1 185 ? 1.763 17.938 14.219 1 97.12 185 PHE A CA 1
ATOM 1434 C C . PHE A 1 185 ? 2.215 16.953 15.297 1 97.12 185 PHE A C 1
ATOM 1436 O O . PHE A 1 185 ? 2.348 17.328 16.469 1 97.12 185 PHE A O 1
ATOM 1443 N N . CYS A 1 186 ? 2.402 15.781 14.867 1 98.12 186 CYS A N 1
ATOM 1444 C CA . CYS A 1 186 ? 2.883 14.727 15.758 1 98.12 186 CYS A CA 1
ATOM 1445 C C . CYS A 1 186 ? 4.375 14.484 15.555 1 98.12 186 CYS A C 1
ATOM 1447 O O . CYS A 1 186 ? 4.844 14.375 14.422 1 98.12 186 CYS A O 1
ATOM 1449 N N . ILE A 1 187 ? 5.176 14.422 16.625 1 98.38 187 ILE A N 1
ATOM 1450 C CA . ILE A 1 187 ? 6.578 14.023 16.656 1 98.38 187 ILE A CA 1
ATOM 1451 C C . ILE A 1 187 ? 6.812 13.039 17.797 1 98.38 187 ILE A C 1
ATOM 1453 O O . ILE A 1 187 ? 6.906 13.445 18.969 1 98.38 187 ILE A O 1
ATOM 1457 N N . GLY A 1 188 ? 6.91 11.766 17.453 1 97.56 188 GLY A N 1
ATOM 1458 C CA . GLY A 1 188 ? 6.941 10.758 18.5 1 97.56 188 GLY A CA 1
ATOM 1459 C C . GLY A 1 188 ? 5.684 10.75 19.344 1 97.56 188 GLY A C 1
ATOM 1460 O O . GLY A 1 188 ? 4.578 10.609 18.828 1 97.56 188 GLY A O 1
ATOM 1461 N N . ASP A 1 189 ? 5.867 11.023 20.594 1 97.5 189 ASP A N 1
ATOM 1462 C CA . ASP A 1 189 ? 4.738 10.984 21.516 1 97.5 189 ASP A CA 1
ATOM 1463 C C . ASP A 1 189 ? 4.324 12.398 21.938 1 97.5 189 ASP A C 1
ATOM 1465 O O . ASP A 1 189 ? 3.701 12.578 22.984 1 97.5 189 ASP A O 1
ATOM 1469 N N . THR A 1 190 ? 4.664 13.352 21.078 1 98.06 190 THR A N 1
ATOM 1470 C CA . THR A 1 190 ? 4.328 14.734 21.422 1 98.06 190 THR A CA 1
ATOM 1471 C C . THR A 1 190 ? 3.592 15.406 20.266 1 98.06 190 THR A C 1
ATOM 1473 O O . THR A 1 190 ? 3.66 14.945 19.125 1 98.06 190 THR A O 1
ATOM 1476 N N . VAL A 1 191 ? 2.826 16.406 20.594 1 98.62 191 VAL A N 1
ATOM 1477 C CA . VAL A 1 191 ? 2.174 17.312 19.656 1 98.62 191 VAL A CA 1
ATOM 1478 C C . VAL A 1 191 ? 2.6 18.75 19.922 1 98.62 191 VAL A C 1
ATOM 1480 O O . VAL A 1 191 ? 1.877 19.5 20.594 1 98.62 191 VAL A O 1
ATOM 1483 N N . PRO A 1 192 ? 3.688 19.156 19.359 1 98.06 192 PRO A N 1
ATOM 1484 C CA . PRO A 1 192 ? 4.301 20.422 19.781 1 98.06 192 PRO A CA 1
ATOM 1485 C C . PRO A 1 192 ? 3.58 21.641 19.234 1 98.06 192 PRO A C 1
ATOM 1487 O O . PRO A 1 192 ? 3.758 22.75 19.734 1 98.06 192 PRO A O 1
ATOM 1490 N N . ALA A 1 193 ? 2.826 21.453 18.125 1 97.75 193 ALA A N 1
ATOM 1491 C CA . ALA A 1 193 ? 2.182 22.609 17.516 1 97.75 193 ALA A CA 1
ATOM 1492 C C . ALA A 1 193 ? 0.919 22.203 16.766 1 97.75 193 ALA A C 1
ATOM 1494 O O . ALA A 1 193 ? 0.785 21.047 16.344 1 97.75 193 ALA A O 1
ATOM 1495 N N . ALA A 1 194 ? 0.047 23.109 16.672 1 98 194 ALA A N 1
ATOM 1496 C CA . ALA A 1 194 ? -1.139 23.031 15.812 1 98 194 ALA A CA 1
ATOM 1497 C C . ALA A 1 194 ? -1.482 24.391 15.227 1 98 194 ALA A C 1
ATOM 1499 O O . ALA A 1 194 ? -1.119 25.438 15.789 1 98 194 ALA A O 1
ATOM 1500 N N . ILE A 1 195 ? -2.137 24.328 14.086 1 97.19 195 ILE A N 1
ATOM 1501 C CA . ILE A 1 195 ? -2.578 25.578 13.477 1 97.19 195 ILE A CA 1
ATOM 1502 C C . ILE A 1 195 ? -4.016 25.438 12.984 1 97.19 195 ILE A C 1
ATOM 1504 O O . ILE A 1 195 ? -4.465 24.344 12.672 1 97.19 195 ILE A O 1
ATOM 1508 N N . TYR A 1 196 ? -4.688 26.547 12.945 1 95.88 196 TYR A N 1
ATOM 1509 C CA . TYR A 1 196 ? -5.941 26.672 12.211 1 95.88 196 TYR A CA 1
ATOM 1510 C C . TYR A 1 196 ? -5.688 26.953 10.734 1 95.88 196 TYR A C 1
ATOM 1512 O O . TYR A 1 196 ? -4.797 27.75 10.398 1 95.88 196 TYR A O 1
ATOM 1520 N N . ARG A 1 197 ? -6.375 26.281 9.898 1 92.81 197 ARG A N 1
ATOM 1521 C CA . ARG A 1 197 ? -6.402 26.594 8.477 1 92.81 197 ARG A CA 1
ATOM 1522 C C . ARG A 1 197 ? -7.777 27.094 8.047 1 92.81 197 ARG A C 1
ATOM 1524 O O . ARG A 1 197 ? -8.773 26.391 8.195 1 92.81 197 ARG A O 1
ATOM 1531 N N . TYR A 1 198 ? -7.703 28.266 7.52 1 89.88 198 TYR A N 1
ATOM 1532 C CA . TYR A 1 198 ? -8.953 28.906 7.125 1 89.88 198 TYR A CA 1
ATOM 1533 C C . TYR A 1 198 ? -9.141 28.859 5.613 1 89.88 198 TYR A C 1
ATOM 1535 O O . TYR A 1 198 ? -8.18 29.031 4.859 1 89.88 198 TYR A O 1
ATOM 1543 N N . GLY A 1 199 ? -10.336 28.469 5.145 1 77.56 199 GLY A N 1
ATOM 1544 C CA . GLY A 1 199 ? -10.609 28.5 3.719 1 77.56 199 GLY A CA 1
ATOM 1545 C C . GLY A 1 199 ? -12 29.016 3.389 1 77.56 199 GLY A C 1
ATOM 1546 O O . GLY A 1 199 ? -12.836 29.156 4.281 1 77.56 199 GLY A O 1
ATOM 1547 N N . SER A 1 200 ? -11.891 29.547 1.982 1 66.94 200 SER A N 1
ATOM 1548 C CA . SER A 1 200 ? -13.172 29.984 1.433 1 66.94 200 SER A CA 1
ATOM 1549 C C . SER A 1 200 ? -13.945 28.812 0.848 1 66.94 200 SER A C 1
ATOM 1551 O O . SER A 1 200 ? -13.469 28.141 -0.071 1 66.94 200 SER A O 1
ATOM 1553 N N . GLY A 1 201 ? -14.859 28.203 1.715 1 67.62 201 GLY A N 1
ATOM 1554 C CA . GLY A 1 201 ? -15.695 27.141 1.179 1 67.62 201 GLY A CA 1
ATOM 1555 C C . GLY A 1 201 ? -15.523 25.828 1.903 1 67.62 201 GLY A C 1
ATOM 1556 O O . GLY A 1 201 ? -15.148 25.797 3.078 1 67.62 201 GLY A O 1
ATOM 1557 N N . PHE A 1 202 ? -15.75 24.781 1.065 1 68.19 202 PHE A N 1
ATOM 1558 C CA . PHE A 1 202 ? -15.789 23.469 1.702 1 68.19 202 PHE A CA 1
ATOM 1559 C C . PHE A 1 202 ? -14.375 22.938 1.946 1 68.19 202 PHE A C 1
ATOM 1561 O O . PHE A 1 202 ? -14.117 22.312 2.973 1 68.19 202 PHE A O 1
ATOM 1568 N N . ALA A 1 203 ? -13.43 23.359 1.034 1 68.38 203 ALA A N 1
ATOM 1569 C CA . ALA A 1 203 ? -12.047 22.938 1.238 1 68.38 203 ALA A CA 1
ATOM 1570 C C . ALA A 1 203 ? -11.25 23.984 2 1 68.38 203 ALA A C 1
ATOM 1572 O O . ALA A 1 203 ? -11.281 25.172 1.643 1 68.38 203 ALA A O 1
ATOM 1573 N N . THR A 1 204 ? -10.609 23.641 3.123 1 68.12 204 THR A N 1
ATOM 1574 C CA . THR A 1 204 ? -9.875 24.594 3.945 1 68.12 204 THR A CA 1
ATOM 1575 C C . THR A 1 204 ? -8.367 24.359 3.846 1 68.12 204 THR A C 1
ATOM 1577 O O . THR A 1 204 ? -7.609 24.766 4.723 1 68.12 204 THR A O 1
ATOM 1580 N N . ASN A 1 205 ? -7.953 23.781 2.711 1 67.06 205 ASN A N 1
ATO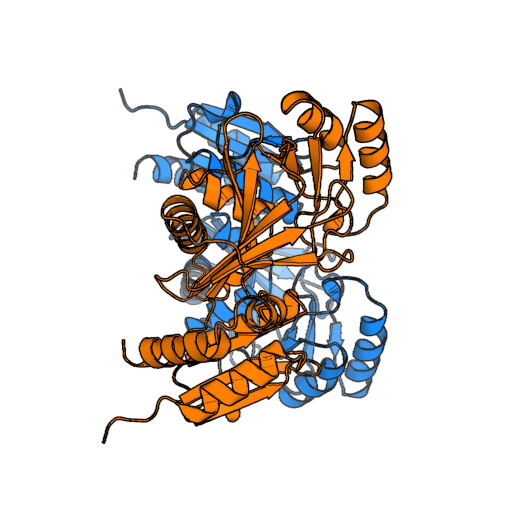M 1581 C CA . ASN A 1 205 ? -6.523 23.547 2.547 1 67.06 205 ASN A CA 1
ATOM 1582 C C . ASN A 1 205 ? -5.785 24.812 2.127 1 67.06 205 ASN A C 1
ATOM 1584 O O . ASN A 1 205 ? -6.328 25.641 1.4 1 67.06 205 ASN A O 1
ATOM 1588 N N . LEU A 1 206 ? -4.566 24.969 2.691 1 66.56 206 LEU A N 1
ATOM 1589 C CA . LEU A 1 206 ? -3.758 26.156 2.457 1 66.56 206 LEU A CA 1
ATOM 1590 C C . LEU A 1 206 ? -3.385 26.281 0.983 1 66.56 206 LEU A C 1
ATOM 1592 O O . LEU A 1 206 ? -3.166 27.375 0.483 1 66.56 206 LEU A O 1
ATOM 1596 N N . ALA A 1 207 ? -3.291 25.188 0.405 1 63.72 207 ALA A N 1
ATOM 1597 C CA . ALA A 1 207 ? -2.971 25.234 -1.021 1 63.72 207 ALA A CA 1
ATOM 1598 C C . ALA A 1 207 ? -4.066 25.953 -1.807 1 63.72 207 ALA A C 1
ATOM 1600 O O . ALA A 1 207 ? -3.805 26.516 -2.869 1 63.72 207 ALA A O 1
ATOM 1601 N N . ALA A 1 208 ? -5.152 26.078 -1.129 1 62.28 208 ALA A N 1
ATOM 1602 C CA . ALA A 1 208 ? -6.305 26.719 -1.769 1 62.28 208 ALA A CA 1
ATOM 1603 C C . ALA A 1 208 ? -6.387 28.188 -1.404 1 62.28 208 ALA A C 1
ATOM 1605 O O . ALA A 1 208 ? -7.422 28.828 -1.613 1 62.28 208 ALA A O 1
ATOM 1606 N N . GLY A 1 209 ? -5.227 28.703 -0.881 1 62.47 209 GLY A N 1
ATOM 1607 C CA . GLY A 1 209 ? -5.191 30.125 -0.597 1 62.47 209 GLY A CA 1
ATOM 1608 C C . GLY A 1 209 ? -5.668 30.469 0.803 1 62.47 209 GLY A C 1
ATOM 1609 O O . GLY A 1 209 ? -5.98 31.625 1.094 1 62.47 209 GLY A O 1
ATOM 1610 N N . GLY A 1 210 ? -5.66 29.484 1.648 1 69.94 210 GLY A N 1
ATOM 1611 C CA . GLY A 1 210 ? -6.168 29.719 2.988 1 69.94 210 GLY A CA 1
ATOM 1612 C C . GLY A 1 210 ? -5.16 30.406 3.893 1 69.94 210 GLY A C 1
ATOM 1613 O O . GLY A 1 210 ? -4 30.578 3.52 1 69.94 210 GLY A O 1
ATOM 1614 N N . ARG A 1 211 ? -5.746 31.047 4.906 1 85.12 211 ARG A N 1
ATOM 1615 C CA . ARG A 1 211 ? -4.965 31.672 5.965 1 85.12 211 ARG A CA 1
ATOM 1616 C C . ARG A 1 211 ? -4.691 30.703 7.098 1 85.12 211 ARG A C 1
ATOM 1618 O O . ARG A 1 211 ? -5.469 29.766 7.324 1 85.12 211 ARG A O 1
ATOM 1625 N N . ALA A 1 212 ? -3.51 30.859 7.695 1 90.62 212 ALA A N 1
ATOM 1626 C CA . ALA A 1 212 ? -3.158 30.016 8.844 1 90.62 212 ALA A CA 1
ATOM 1627 C C . ALA A 1 212 ? -2.969 30.859 10.102 1 90.62 212 ALA A C 1
ATOM 1629 O O . ALA A 1 212 ? -2.547 32.031 10.023 1 90.62 212 ALA A O 1
ATOM 1630 N N . ALA A 1 213 ? -3.41 30.359 11.25 1 94.81 213 ALA A N 1
ATOM 1631 C CA . ALA A 1 213 ? -3.207 30.969 12.562 1 94.81 213 ALA A CA 1
ATOM 1632 C C . ALA A 1 213 ? -2.873 29.906 13.609 1 94.81 213 ALA A C 1
ATOM 1634 O O . ALA A 1 213 ? -3.199 28.734 13.438 1 94.81 213 ALA A O 1
ATOM 1635 N N . PRO A 1 214 ? -2.186 30.328 14.641 1 96.88 214 PRO A N 1
ATOM 1636 C CA . PRO A 1 214 ? -1.912 29.359 15.703 1 96.88 214 PRO A CA 1
ATOM 1637 C C . PRO A 1 214 ? -3.188 28.781 16.312 1 96.88 214 PRO A C 1
ATOM 1639 O O . PRO A 1 214 ? -4.184 29.484 16.469 1 96.88 214 PRO A O 1
ATOM 1642 N N . ALA A 1 215 ? -3.17 27.531 16.547 1 97.31 215 ALA A N 1
ATOM 1643 C CA . ALA A 1 215 ? -4.23 26.844 17.281 1 97.31 215 ALA A CA 1
ATOM 1644 C C . ALA A 1 215 ? -3.703 26.25 18.578 1 97.31 215 ALA A C 1
ATOM 1646 O O . ALA A 1 215 ? -2.574 25.75 18.641 1 97.31 215 ALA A O 1
ATOM 1647 N N . PRO A 1 216 ? -4.523 26.312 19.656 1 97.31 216 PRO A N 1
ATOM 1648 C CA . PRO A 1 216 ? -4.086 25.641 20.875 1 97.31 216 PRO A CA 1
ATOM 1649 C C . PRO A 1 216 ? -4.051 24.125 20.75 1 97.31 216 PRO A C 1
ATOM 1651 O O . PRO A 1 216 ? -4.922 23.547 20.094 1 97.31 216 PRO A O 1
ATOM 1654 N N . VAL A 1 217 ? -3.045 23.516 21.312 1 98.25 217 VAL A N 1
ATOM 1655 C CA . VAL A 1 217 ? -3.021 22.062 21.453 1 98.25 217 VAL A CA 1
ATOM 1656 C C . VAL A 1 217 ? -3.729 21.656 22.75 1 98.25 217 VAL A C 1
ATOM 1658 O O . VAL A 1 217 ? -3.078 21.406 23.766 1 98.25 217 VAL A O 1
ATOM 1661 N N . THR A 1 218 ? -5.008 21.625 22.656 1 97.94 218 THR A N 1
ATOM 1662 C CA . THR A 1 218 ? -5.781 21.203 23.812 1 97.94 218 THR A CA 1
ATOM 1663 C C . THR A 1 218 ? -5.543 19.719 24.109 1 97.94 218 THR A C 1
ATOM 1665 O O . THR A 1 218 ? -4.992 19 23.281 1 97.94 218 THR A O 1
ATOM 1668 N N . GLY A 1 219 ? -5.934 19.281 25.297 1 98.19 219 GLY A N 1
ATOM 1669 C CA . GLY A 1 219 ? -5.836 17.859 25.625 1 98.19 219 GLY A CA 1
ATOM 1670 C C . GLY A 1 219 ? -6.523 16.969 24.594 1 98.19 219 GLY A C 1
ATOM 1671 O O . GLY A 1 219 ? -5.988 15.922 24.219 1 98.19 219 GLY A O 1
ATOM 1672 N N . ASP A 1 220 ? -7.688 17.391 24.125 1 98.19 220 ASP A N 1
ATOM 1673 C CA . ASP A 1 220 ? -8.461 16.609 23.172 1 98.19 220 ASP A CA 1
ATOM 1674 C C . ASP A 1 220 ? -7.727 16.516 21.828 1 98.19 220 ASP A C 1
ATOM 1676 O O . ASP A 1 220 ? -7.668 15.453 21.219 1 98.19 220 ASP A O 1
ATOM 1680 N N . VAL A 1 221 ? -7.133 17.641 21.391 1 98.5 221 VAL A N 1
ATOM 1681 C CA . VAL A 1 221 ? -6.402 17.672 20.125 1 98.5 221 VAL A CA 1
ATOM 1682 C C . VAL A 1 221 ? -5.156 16.797 20.234 1 98.5 221 VAL A C 1
ATOM 1684 O O . VAL A 1 221 ? -4.852 16.031 19.328 1 98.5 221 VAL A O 1
ATOM 1687 N N . GLU A 1 222 ? -4.504 16.922 21.344 1 98.75 222 GLU A N 1
ATOM 1688 C CA . GLU A 1 222 ? -3.303 16.125 21.562 1 98.75 222 GLU A CA 1
ATOM 1689 C C . GLU A 1 222 ? -3.619 14.633 21.562 1 98.75 222 GLU A C 1
ATOM 1691 O O . GLU A 1 222 ? -2.986 13.859 20.844 1 98.75 222 GLU A O 1
ATOM 1696 N N . ASP A 1 223 ? -4.598 14.281 22.359 1 98.69 223 ASP A N 1
ATOM 1697 C CA . ASP A 1 223 ? -4.977 12.875 22.469 1 98.69 223 ASP A CA 1
ATOM 1698 C C . ASP A 1 223 ? -5.395 12.305 21.125 1 98.69 223 ASP A C 1
ATOM 1700 O O . ASP A 1 223 ? -4.934 11.234 20.719 1 98.69 223 ASP A O 1
ATOM 1704 N N . LEU A 1 224 ? -6.234 13.008 20.406 1 98.75 224 LEU A N 1
ATOM 1705 C CA . LEU A 1 224 ? -6.738 12.562 19.125 1 98.75 224 LEU A CA 1
ATOM 1706 C C . LEU A 1 224 ? -5.602 12.43 18.109 1 98.75 224 LEU A C 1
ATOM 1708 O O . LEU A 1 224 ? -5.539 11.453 17.359 1 98.75 224 LEU A O 1
ATOM 1712 N N . THR A 1 225 ? -4.715 13.398 18.109 1 98.81 225 THR A N 1
ATOM 1713 C CA . THR A 1 225 ? -3.574 13.391 17.188 1 98.81 225 THR A CA 1
ATOM 1714 C C . THR A 1 225 ? -2.688 12.18 17.453 1 98.81 225 THR A C 1
ATOM 1716 O O . THR A 1 225 ? -2.322 11.461 16.516 1 98.81 225 THR A O 1
ATOM 1719 N N . LEU A 1 226 ? -2.393 11.938 18.703 1 98.81 226 LEU A N 1
ATOM 1720 C CA . LEU A 1 226 ? -1.504 10.836 19.047 1 98.81 226 LEU A CA 1
ATOM 1721 C C . LEU A 1 226 ? -2.152 9.492 18.734 1 98.81 226 LEU A C 1
ATOM 1723 O O . LEU A 1 226 ? -1.494 8.586 18.203 1 98.81 226 LEU A O 1
ATOM 1727 N N . ARG A 1 227 ? -3.451 9.359 19 1 98.75 227 ARG A N 1
ATOM 1728 C CA . ARG A 1 227 ? -4.156 8.117 18.703 1 98.75 227 ARG A CA 1
ATOM 1729 C C . ARG A 1 227 ? -4.203 7.867 17.203 1 98.75 227 ARG A C 1
ATOM 1731 O O . ARG A 1 227 ? -4.062 6.727 16.75 1 98.75 227 ARG A O 1
ATOM 1738 N N . ALA A 1 228 ? -4.406 8.922 16.406 1 98.81 228 ALA A N 1
ATOM 1739 C CA . ALA A 1 228 ? -4.445 8.797 14.953 1 98.81 228 ALA A CA 1
ATOM 1740 C C . ALA A 1 228 ? -3.094 8.352 14.406 1 98.81 228 ALA A C 1
ATOM 1742 O O . ALA A 1 228 ? -3.018 7.434 13.586 1 98.81 228 ALA A O 1
ATOM 1743 N N . CYS A 1 229 ? -2.037 8.992 14.867 1 98.69 229 CYS A N 1
ATOM 1744 C CA . CYS A 1 229 ? -0.691 8.656 14.414 1 98.69 229 CYS A CA 1
ATOM 1745 C C . CYS A 1 229 ? -0.323 7.234 14.82 1 98.69 229 CYS A C 1
ATOM 1747 O O . CYS A 1 229 ? 0.252 6.488 14.031 1 98.69 229 CYS A O 1
ATOM 1749 N N . GLU A 1 230 ? -0.707 6.887 16.047 1 98.5 230 GLU A N 1
ATOM 1750 C CA . GLU A 1 230 ? -0.448 5.531 16.516 1 98.5 230 GLU A CA 1
ATOM 1751 C C . GLU A 1 230 ? -1.177 4.5 15.656 1 98.5 230 GLU A C 1
ATOM 1753 O O . GLU A 1 230 ? -0.607 3.467 15.297 1 98.5 230 GLU A O 1
ATOM 1758 N N . ALA A 1 231 ? -2.373 4.785 15.281 1 98.25 231 ALA A N 1
ATOM 1759 C CA . ALA A 1 231 ? -3.176 3.863 14.484 1 98.25 231 ALA A CA 1
ATOM 1760 C C . ALA A 1 231 ? -2.504 3.564 13.148 1 98.25 231 ALA A C 1
ATOM 1762 O O . ALA A 1 231 ? -2.596 2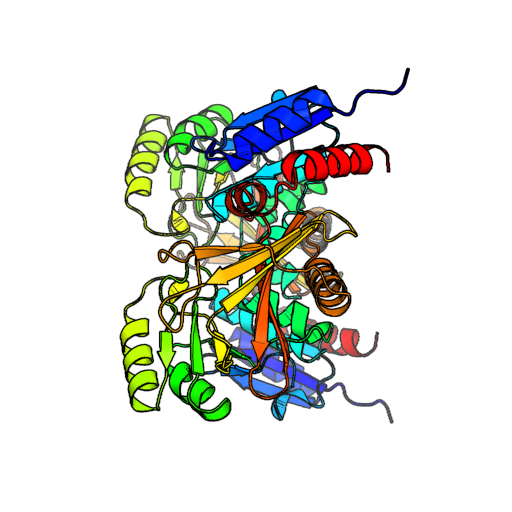.447 12.633 1 98.25 231 ALA A O 1
ATOM 1763 N N . LEU A 1 232 ? -1.798 4.508 12.609 1 98.25 232 LEU A N 1
ATOM 1764 C CA . LEU A 1 232 ? -1.215 4.352 11.281 1 98.25 232 LEU A CA 1
ATOM 1765 C C . LEU A 1 232 ? 0.276 4.043 11.375 1 98.25 232 LEU A C 1
ATOM 1767 O O . LEU A 1 232 ? 0.917 3.746 10.367 1 98.25 232 LEU A O 1
ATOM 1771 N N . GLY A 1 233 ? 0.856 4.164 12.547 1 98.06 233 GLY A N 1
ATOM 1772 C CA . GLY A 1 233 ? 2.285 3.969 12.742 1 98.06 233 GLY A CA 1
ATOM 1773 C C . GLY A 1 233 ? 3.109 5.18 12.352 1 98.06 233 GLY A C 1
ATOM 1774 O O . GLY A 1 233 ? 4.301 5.059 12.062 1 98.06 233 GLY A O 1
ATOM 1775 N N . VAL A 1 234 ? 2.512 6.309 12.281 1 98.5 234 VAL A N 1
ATOM 1776 C CA . VAL A 1 234 ? 3.199 7.535 11.891 1 98.5 234 VAL A CA 1
ATOM 1777 C C . VAL A 1 234 ? 3.93 8.125 13.102 1 98.5 234 VAL A C 1
ATOM 1779 O O . VAL A 1 234 ? 3.314 8.391 14.133 1 98.5 234 VAL A O 1
ATOM 1782 N N . GLU A 1 235 ? 5.219 8.305 12.984 1 98.31 235 GLU A N 1
ATOM 1783 C CA . GLU A 1 235 ? 6.039 8.883 14.039 1 98.31 235 GLU A CA 1
ATOM 1784 C C . GLU A 1 235 ? 6.109 10.406 13.922 1 98.31 235 GLU A C 1
ATOM 1786 O O . GLU A 1 235 ? 6.164 11.109 14.93 1 98.31 235 GLU A O 1
ATOM 1791 N N . VAL A 1 236 ? 6.223 10.836 12.711 1 98.31 236 VAL A N 1
ATOM 1792 C CA . VAL A 1 236 ? 6.277 12.258 12.398 1 98.31 236 VAL A CA 1
ATOM 1793 C C . VAL A 1 236 ? 5.281 12.578 11.289 1 98.31 236 VAL A C 1
ATOM 1795 O O . VAL A 1 236 ? 5.379 12.039 10.18 1 98.31 236 VAL A O 1
ATOM 1798 N N . GLY A 1 237 ? 4.375 13.398 11.586 1 97.31 237 GLY A N 1
ATOM 1799 C CA . GLY A 1 237 ? 3.4 13.719 10.555 1 97.31 237 GLY A CA 1
ATOM 1800 C C . GLY A 1 237 ? 2.367 14.734 11 1 97.31 237 GLY A C 1
ATOM 1801 O O . GLY A 1 237 ? 2.422 15.227 12.125 1 97.31 237 GLY A O 1
ATOM 1802 N N . GLY A 1 238 ? 1.57 15.164 10.086 1 97.06 238 GLY A N 1
ATOM 1803 C CA . GLY A 1 238 ? 0.465 16.078 10.336 1 97.06 238 GLY A CA 1
ATOM 1804 C C . GLY A 1 238 ? -0.888 15.391 10.328 1 97.06 238 GLY A C 1
ATOM 1805 O O . GLY A 1 238 ? -1.128 14.492 9.516 1 97.06 238 GLY A O 1
ATOM 1806 N N . VAL A 1 239 ? -1.737 15.852 11.25 1 98.06 239 VAL A N 1
ATOM 1807 C CA . VAL A 1 239 ? -3.094 15.32 11.336 1 98.06 239 VAL A CA 1
ATOM 1808 C C . VAL A 1 239 ? -4.105 16.438 11.094 1 98.06 239 VAL A C 1
ATOM 1810 O O . VAL A 1 239 ? -4.059 17.484 11.75 1 98.06 239 VAL A O 1
ATOM 1813 N N . ASP A 1 240 ? -4.949 16.219 10.094 1 96.5 240 ASP A N 1
ATOM 1814 C CA . ASP A 1 240 ? -6.043 17.156 9.828 1 96.5 240 ASP A CA 1
ATOM 1815 C C . ASP A 1 240 ? -7.289 16.781 10.625 1 96.5 240 ASP A C 1
ATOM 1817 O O . ASP A 1 240 ? -7.816 15.672 10.492 1 96.5 240 ASP A O 1
ATOM 1821 N N . ILE A 1 241 ? -7.703 17.75 11.414 1 97.75 241 ILE A N 1
ATOM 1822 C CA . ILE A 1 241 ? -8.812 17.531 12.336 1 97.75 241 ILE A CA 1
ATOM 1823 C C . ILE A 1 241 ? -9.906 18.562 12.062 1 97.75 241 ILE A C 1
ATOM 1825 O O . ILE A 1 241 ? -9.625 19.75 11.836 1 97.75 241 ILE A O 1
ATOM 1829 N N . VAL A 1 242 ? -11.117 18.062 12.102 1 96.31 242 VAL A N 1
ATOM 1830 C CA . VAL A 1 242 ? -12.242 18.969 11.938 1 96.31 242 VAL A CA 1
ATOM 1831 C C . VAL A 1 242 ? -13.102 18.953 13.203 1 96.31 242 VAL A C 1
ATOM 1833 O O . VAL A 1 242 ? -13.242 17.922 13.859 1 96.31 242 VAL A O 1
ATOM 1836 N N . GLU A 1 243 ? -13.57 20.125 13.523 1 95.62 243 GLU A N 1
ATOM 1837 C CA . GLU A 1 243 ? -14.523 20.281 14.617 1 95.62 243 GLU A CA 1
ATOM 1838 C C . GLU A 1 243 ? -15.953 20.359 14.086 1 95.62 243 GLU A C 1
ATOM 1840 O O . GLU A 1 243 ? -16.281 21.25 13.289 1 95.62 243 GLU A O 1
ATOM 1845 N N . SER A 1 244 ? -16.781 19.469 14.555 1 95.56 244 SER A N 1
ATOM 1846 C CA . SER A 1 244 ? -18.188 19.469 14.133 1 95.56 244 SER A CA 1
ATOM 1847 C C . SER A 1 244 ? -18.969 20.578 14.828 1 95.56 244 SER A C 1
ATOM 1849 O O . SER A 1 244 ? -18.922 20.703 16.062 1 95.56 244 SER A O 1
ATOM 1851 N N . THR A 1 245 ? -19.703 21.328 14.031 1 94.38 245 THR A N 1
ATOM 1852 C CA . THR A 1 245 ? -20.531 22.375 14.625 1 94.38 245 THR A CA 1
ATOM 1853 C C . THR A 1 245 ? -21.75 21.766 15.328 1 94.38 245 THR A C 1
ATOM 1855 O O . THR A 1 245 ? -22.406 22.438 16.125 1 94.38 245 THR A O 1
ATOM 1858 N N . ARG A 1 246 ? -22.016 20.578 15 1 92.69 246 ARG A N 1
ATOM 1859 C CA . ARG A 1 246 ? -23.188 19.922 15.555 1 92.69 246 ARG A CA 1
ATOM 1860 C C . ARG A 1 246 ? -23.016 19.656 17.047 1 92.69 246 ARG A C 1
ATOM 1862 O O . ARG A 1 246 ? -23.938 19.906 17.828 1 92.69 246 ARG A O 1
ATOM 1869 N N . ASP A 1 247 ? -21.891 19.203 17.469 1 93.81 247 ASP A N 1
ATOM 1870 C CA . ASP A 1 247 ? -21.719 18.781 18.859 1 93.81 247 ASP A CA 1
ATOM 1871 C C . ASP A 1 247 ? -20.344 19.203 19.391 1 93.81 247 ASP A C 1
ATOM 1873 O O . ASP A 1 247 ? -20 18.891 20.531 1 93.81 247 ASP A O 1
ATOM 1877 N N . GLY A 1 248 ? -19.562 19.781 18.562 1 92.94 248 GLY A N 1
ATOM 1878 C CA . GLY A 1 248 ? -18.234 20.219 18.969 1 92.94 248 GLY A CA 1
ATOM 1879 C C . GLY A 1 248 ? -17.203 19.094 18.938 1 92.94 248 GLY A C 1
ATOM 1880 O O . GLY A 1 248 ? -16.047 19.297 19.312 1 92.94 248 GLY A O 1
ATOM 1881 N N . GLY A 1 249 ? -17.641 17.969 18.516 1 96.06 249 GLY A N 1
ATOM 1882 C CA . GLY A 1 249 ? -16.734 16.828 18.469 1 96.06 249 GLY A CA 1
ATOM 1883 C C . GLY A 1 249 ? -15.641 16.969 17.438 1 96.06 249 GLY A C 1
ATOM 1884 O O . GLY A 1 249 ? -15.828 17.641 16.422 1 96.06 249 GLY A O 1
ATOM 1885 N N . LEU A 1 250 ? -14.453 16.391 17.734 1 98.12 250 LEU A N 1
ATOM 1886 C CA . LEU A 1 250 ? -13.312 16.406 16.828 1 98.12 250 LEU A CA 1
ATOM 1887 C C . LEU A 1 250 ? -13.227 15.109 16.016 1 98.12 250 LEU A C 1
ATOM 1889 O O . LEU A 1 250 ? -13.414 14.023 16.578 1 98.12 250 LEU A O 1
ATOM 1893 N N . LEU A 1 251 ? -13 15.242 14.695 1 98.25 251 LEU A N 1
ATOM 1894 C CA . LEU A 1 251 ? -12.859 14.094 13.812 1 98.25 251 LEU A CA 1
ATOM 1895 C C . LEU A 1 251 ? -11.578 14.195 12.984 1 98.25 251 LEU A C 1
ATOM 1897 O O . LEU A 1 251 ? -11.227 15.273 12.516 1 98.25 251 LEU A O 1
ATOM 1901 N N . VAL A 1 252 ? -10.867 13.102 12.891 1 98.5 252 VAL A N 1
ATOM 1902 C CA . VAL A 1 252 ? -9.68 13.047 12.039 1 98.5 252 VAL A CA 1
ATOM 1903 C C . VAL A 1 252 ? -10.094 12.906 10.578 1 98.5 252 VAL A C 1
ATOM 1905 O O . VAL A 1 252 ? -10.867 12.016 10.227 1 98.5 252 VAL A O 1
ATOM 1908 N N . LEU A 1 253 ? -9.547 13.758 9.719 1 96.06 253 LEU A N 1
ATOM 1909 C CA . LEU A 1 253 ? -9.844 13.703 8.289 1 96.06 253 LEU A CA 1
ATOM 1910 C C . LEU A 1 253 ? -8.727 12.992 7.531 1 96.06 253 LEU A C 1
ATOM 1912 O O . LEU A 1 253 ? -8.992 12.258 6.578 1 96.06 253 LEU A O 1
ATOM 1916 N N . GLU A 1 254 ? -7.52 13.227 7.953 1 96.38 254 GLU A N 1
ATOM 1917 C CA . GLU A 1 254 ? -6.355 12.719 7.227 1 96.38 254 GLU A CA 1
ATOM 1918 C C . GLU A 1 254 ? -5.113 12.719 8.109 1 96.38 254 GLU A C 1
ATOM 1920 O O . GLU A 1 254 ? -4.977 13.562 9 1 96.38 254 GLU A O 1
ATOM 1925 N N . VAL A 1 255 ? -4.293 11.773 7.938 1 97.44 255 VAL A N 1
ATOM 1926 C CA . VAL A 1 255 ? -2.955 11.734 8.516 1 97.44 255 VAL A CA 1
ATOM 1927 C C . VAL A 1 255 ? -1.908 11.789 7.406 1 97.44 255 VAL A C 1
ATOM 1929 O O . VAL A 1 255 ? -1.929 10.969 6.484 1 97.44 255 VAL A O 1
ATOM 1932 N N . ASN A 1 256 ? -1.019 12.719 7.492 1 95.38 256 ASN A N 1
ATOM 1933 C CA . ASN A 1 256 ? 0.003 12.914 6.465 1 95.38 256 ASN A CA 1
ATOM 1934 C C . ASN A 1 256 ? 1.395 12.57 6.992 1 95.38 256 ASN A C 1
ATOM 1936 O O . ASN A 1 256 ? 1.861 13.172 7.961 1 95.38 256 ASN A O 1
ATOM 1940 N N . PRO A 1 257 ? 2.062 11.68 6.258 1 95.5 257 PRO A N 1
ATOM 1941 C CA . PRO A 1 257 ? 3.363 11.203 6.738 1 95.5 257 PRO A CA 1
ATOM 1942 C C . PRO A 1 257 ? 4.504 12.148 6.363 1 95.5 257 PRO A C 1
ATOM 1944 O O . PRO A 1 257 ? 5.633 11.969 6.832 1 95.5 257 PRO A O 1
ATOM 1947 N N . SER A 1 258 ? 4.328 13.102 5.531 1 92.81 258 SER A N 1
ATOM 1948 C CA . SER A 1 258 ? 5.336 14.062 5.102 1 92.81 258 SER A CA 1
ATOM 1949 C C . SER A 1 258 ? 4.754 15.469 5 1 92.81 258 SER A C 1
ATOM 1951 O O . SER A 1 258 ? 4.918 16.141 3.982 1 92.81 258 SER A O 1
ATOM 1953 N N . THR A 1 259 ? 4.191 15.898 6.039 1 86.69 259 THR A N 1
ATOM 1954 C CA . THR A 1 259 ? 3.48 17.172 6.059 1 86.69 259 THR A CA 1
ATOM 1955 C C . THR A 1 259 ? 4.461 18.344 6.008 1 86.69 259 THR A C 1
ATOM 1957 O O . THR A 1 259 ? 5.52 18.297 6.637 1 86.69 259 THR A O 1
ATOM 1960 N N . GLU A 1 260 ? 4.016 19.297 5.289 1 90.31 260 GLU A N 1
ATOM 1961 C CA . GLU A 1 260 ? 4.738 20.562 5.332 1 90.31 260 GLU A CA 1
ATOM 1962 C C . GLU A 1 260 ? 4.547 21.266 6.676 1 90.31 260 GLU A C 1
ATOM 1964 O O . GLU A 1 260 ? 3.459 21.234 7.254 1 90.31 260 GLU A O 1
ATOM 1969 N N . PHE A 1 261 ? 5.676 21.891 7.141 1 93.5 261 PHE A N 1
ATOM 1970 C CA . PHE A 1 261 ? 5.539 22.531 8.445 1 93.5 261 PHE A CA 1
ATOM 1971 C C . PHE A 1 261 ? 6.039 23.969 8.391 1 93.5 261 PHE A C 1
ATOM 1973 O O . PHE A 1 261 ? 6.078 24.656 9.422 1 93.5 261 PHE A O 1
ATOM 1980 N N . LYS A 1 262 ? 6.305 24.469 7.188 1 91.5 262 LYS A N 1
ATOM 1981 C CA . LYS A 1 262 ? 6.797 25.844 7.066 1 91.5 262 LYS A CA 1
ATOM 1982 C C . LYS A 1 262 ? 5.766 26.844 7.586 1 91.5 262 LYS A C 1
ATOM 1984 O O . LYS A 1 262 ? 6.121 27.812 8.242 1 91.5 262 LYS A O 1
ATOM 1989 N N . ASN A 1 263 ? 4.516 26.594 7.242 1 89.69 263 ASN A N 1
ATOM 1990 C CA . ASN A 1 263 ? 3.469 27.5 7.715 1 89.69 263 ASN A CA 1
ATOM 1991 C C . ASN A 1 263 ? 3.283 27.406 9.227 1 89.69 263 ASN A C 1
ATOM 1993 O O . ASN A 1 263 ? 3.029 28.406 9.891 1 89.69 263 ASN A O 1
ATOM 1997 N N . THR A 1 264 ? 3.379 26.219 9.695 1 93.12 264 THR A N 1
ATOM 1998 C CA . THR A 1 264 ? 3.297 26.031 11.141 1 93.12 264 THR A CA 1
ATOM 1999 C C . THR A 1 264 ? 4.41 26.781 11.852 1 93.12 264 THR A C 1
ATOM 2001 O O . THR A 1 264 ? 4.164 27.484 12.844 1 93.12 264 THR A O 1
ATOM 2004 N N . VAL A 1 265 ? 5.59 26.703 11.344 1 94.94 265 VAL A N 1
ATOM 2005 C CA . VAL A 1 265 ? 6.738 27.406 11.922 1 94.94 265 VAL A CA 1
ATOM 2006 C C . VAL A 1 265 ? 6.516 28.906 11.844 1 94.94 265 VAL A C 1
ATOM 2008 O O . VAL A 1 265 ? 6.719 29.625 12.836 1 94.94 265 VAL A O 1
ATOM 2011 N N . ARG A 1 266 ? 6.051 29.328 10.742 1 93.88 266 ARG A N 1
ATOM 2012 C CA . ARG A 1 266 ? 5.871 30.766 10.492 1 93.88 266 ARG A CA 1
ATOM 2013 C C . ARG A 1 266 ? 4.879 31.359 11.484 1 93.88 266 ARG A C 1
ATOM 2015 O O . ARG A 1 266 ? 5.141 32.406 12.062 1 93.88 266 ARG A O 1
ATOM 2022 N N . VAL A 1 267 ? 3.803 30.688 11.773 1 95.19 267 VAL A N 1
ATOM 2023 C CA . VAL A 1 267 ? 2.715 31.328 12.508 1 95.19 267 VAL A CA 1
ATOM 2024 C C . VAL A 1 267 ? 2.85 31.016 14 1 95.19 267 VAL A C 1
ATOM 2026 O O . VAL A 1 267 ? 2.354 31.766 14.844 1 95.19 267 VAL A O 1
ATOM 2029 N N . THR A 1 268 ? 3.51 29.922 14.359 1 96.75 268 THR A N 1
ATOM 2030 C CA . THR A 1 268 ? 3.566 29.516 15.758 1 96.75 268 THR A CA 1
ATOM 2031 C C . THR A 1 268 ? 4.93 29.844 16.359 1 96.75 268 THR A C 1
ATOM 2033 O O . THR A 1 268 ? 5.078 29.922 17.578 1 96.75 268 THR A O 1
ATOM 2036 N N . GLY A 1 269 ? 5.934 29.906 15.531 1 96.75 269 GLY A N 1
ATOM 2037 C CA . GLY A 1 269 ? 7.293 30.109 16 1 96.75 269 GLY A CA 1
ATOM 2038 C C . GLY A 1 269 ? 7.938 28.828 16.531 1 96.75 269 GLY A C 1
ATOM 2039 O O . GLY A 1 269 ? 9.109 28.828 16.906 1 96.75 269 GLY A O 1
ATOM 2040 N N . VAL A 1 270 ? 7.207 27.781 16.562 1 97.44 270 VAL A N 1
ATOM 2041 C CA . VAL A 1 270 ? 7.75 26.516 17.031 1 97.44 270 VAL A CA 1
ATOM 2042 C C . VAL A 1 270 ? 8.734 25.969 15.992 1 97.44 270 VAL A C 1
ATOM 2044 O O . VAL A 1 270 ? 8.422 25.891 14.805 1 97.44 270 VAL A O 1
ATOM 2047 N N . ASN A 1 271 ? 9.945 25.656 16.391 1 97.56 271 ASN A N 1
ATOM 2048 C CA . ASN A 1 271 ? 10.945 25.078 15.5 1 97.56 271 ASN A CA 1
ATOM 2049 C C . ASN A 1 271 ? 10.695 23.594 15.273 1 97.56 271 ASN A C 1
ATOM 2051 O O . ASN A 1 271 ? 11.414 22.75 15.82 1 97.56 271 ASN A O 1
ATOM 2055 N N . VAL A 1 272 ? 9.789 23.281 14.438 1 97.56 272 VAL A N 1
ATOM 2056 C CA . VAL A 1 272 ? 9.367 21.922 14.156 1 97.56 272 VAL A CA 1
ATOM 2057 C C . VAL A 1 272 ? 10.555 21.094 13.648 1 97.56 272 VAL A C 1
ATOM 2059 O O . VAL A 1 272 ? 10.734 19.938 14.047 1 97.56 272 VAL A O 1
ATOM 2062 N N . ALA A 1 273 ? 11.398 21.656 12.859 1 97.88 273 ALA A N 1
ATOM 2063 C CA . ALA A 1 273 ? 12.555 20.969 12.297 1 97.88 273 ALA A CA 1
ATOM 2064 C C . ALA A 1 273 ? 13.5 20.5 13.406 1 97.88 273 ALA A C 1
ATOM 2066 O O . ALA A 1 273 ? 13.977 19.359 13.375 1 97.88 273 ALA A O 1
ATOM 2067 N N . ALA A 1 274 ? 13.719 21.359 14.32 1 98.38 274 ALA A N 1
ATOM 2068 C CA . ALA A 1 274 ? 14.594 21.016 15.438 1 98.38 274 ALA A CA 1
ATOM 2069 C C . ALA A 1 274 ? 14.008 19.875 16.266 1 98.38 274 ALA A C 1
ATOM 2071 O O . ALA A 1 274 ? 14.734 18.969 16.688 1 98.38 274 ALA A O 1
ATOM 2072 N N . LEU A 1 275 ? 12.719 19.953 16.469 1 98.5 275 LEU A N 1
ATOM 2073 C CA . LEU A 1 275 ? 12.062 18.922 17.266 1 98.5 275 LEU A CA 1
ATOM 2074 C C . LEU A 1 275 ? 12.102 17.578 16.547 1 98.5 275 LEU A C 1
ATOM 2076 O O . LEU A 1 275 ? 12.297 16.547 17.188 1 98.5 275 LEU A O 1
ATOM 2080 N N . ILE A 1 276 ? 11.914 17.562 15.25 1 98.31 276 ILE A N 1
ATOM 2081 C CA . ILE A 1 276 ? 12.023 16.328 14.477 1 98.31 276 ILE A CA 1
ATOM 2082 C C . ILE A 1 276 ? 13.445 15.773 14.578 1 98.31 276 ILE A C 1
ATOM 2084 O O . ILE A 1 276 ? 13.641 14.578 14.805 1 98.31 276 ILE A O 1
ATOM 2088 N N . ALA A 1 277 ? 14.414 16.656 14.43 1 98.19 277 ALA A N 1
ATOM 2089 C CA . ALA A 1 277 ? 15.812 16.25 14.484 1 98.19 277 ALA A CA 1
ATOM 2090 C C . ALA A 1 277 ? 16.141 15.609 15.836 1 98.19 277 ALA A C 1
ATOM 2092 O O . ALA A 1 277 ? 16.797 14.578 15.906 1 98.19 277 ALA A O 1
ATOM 2093 N N . ASP A 1 278 ? 15.656 16.266 16.875 1 98.12 278 ASP A N 1
ATOM 2094 C CA . ASP A 1 278 ? 15.867 15.719 18.219 1 98.12 278 ASP A CA 1
ATOM 2095 C C . ASP A 1 278 ? 15.25 14.328 18.344 1 98.12 278 ASP A C 1
ATOM 2097 O O . ASP A 1 278 ? 15.867 13.422 18.906 1 98.12 278 ASP A O 1
ATOM 2101 N N . TYR A 1 279 ? 14.125 14.227 17.828 1 98.12 279 TYR A N 1
ATOM 2102 C CA . TYR A 1 279 ? 13.438 12.945 17.891 1 98.12 279 TYR A CA 1
ATOM 2103 C C . TYR A 1 279 ? 14.203 11.867 17.125 1 98.12 279 TYR A C 1
ATOM 2105 O O . TYR A 1 279 ? 14.398 10.766 17.625 1 98.12 279 TYR A O 1
ATOM 2113 N N . VAL A 1 280 ? 14.617 12.164 15.938 1 97.94 280 VAL A N 1
ATOM 2114 C CA . VAL A 1 280 ? 15.336 11.234 15.07 1 97.94 280 VAL A CA 1
ATOM 2115 C C . VAL A 1 280 ? 16.594 10.75 15.766 1 97.94 280 VAL A C 1
ATOM 2117 O O . VAL A 1 280 ? 16.891 9.547 15.789 1 97.94 280 VAL A O 1
ATOM 2120 N N . VAL A 1 281 ? 17.312 11.633 16.359 1 97.12 281 VAL A N 1
ATOM 2121 C CA . VAL A 1 281 ? 18.547 11.273 17.047 1 97.12 281 VAL A CA 1
ATOM 2122 C C . VAL A 1 281 ? 18.234 10.398 18.25 1 97.12 281 VAL A C 1
ATOM 2124 O O . VAL A 1 281 ? 18.938 9.43 18.531 1 97.12 281 VAL A O 1
ATOM 2127 N N . SER A 1 282 ? 17.141 10.742 18.906 1 96.75 282 SER A N 1
ATOM 2128 C CA . SER A 1 282 ? 16.75 9.938 20.062 1 96.75 282 SER A CA 1
ATOM 2129 C C . SER A 1 282 ? 16.344 8.531 19.641 1 96.75 282 SER A C 1
ATOM 2131 O O . SER A 1 282 ? 16.5 7.574 20.391 1 96.75 282 SER A O 1
ATOM 2133 N N . ARG A 1 283 ? 15.82 8.445 18.5 1 95.38 283 ARG A N 1
ATOM 2134 C CA . ARG A 1 283 ? 15.359 7.18 17.938 1 95.38 283 ARG A CA 1
ATOM 2135 C C . ARG A 1 283 ? 16.531 6.246 17.656 1 95.38 283 ARG A C 1
ATOM 2137 O O . ARG A 1 283 ? 16.391 5.027 17.766 1 95.38 283 ARG A O 1
ATOM 2144 N N . VAL A 1 284 ? 17.672 6.766 17.297 1 94.38 284 VAL A N 1
ATOM 2145 C CA . VAL A 1 284 ? 18.891 5.996 17.047 1 94.38 284 VAL A CA 1
ATOM 2146 C C . VAL A 1 284 ? 19.422 5.422 18.359 1 94.38 284 VAL A C 1
ATOM 2148 O O . VAL A 1 284 ? 19.922 4.297 18.391 1 94.38 284 VAL A O 1
ATOM 2151 N N . ARG A 1 285 ? 19.266 6.109 19.469 1 83.75 285 ARG A N 1
ATOM 2152 C CA . ARG A 1 285 ? 19.812 5.734 20.766 1 83.75 285 ARG A CA 1
ATOM 2153 C C . ARG A 1 285 ? 18.938 4.695 21.453 1 83.75 285 ARG A C 1
ATOM 2155 O O . ARG A 1 285 ? 19.344 4.109 22.469 1 83.75 285 ARG A O 1
ATOM 2162 N N . ARG A 1 286 ? 17.781 4.391 20.953 1 77.12 286 ARG A N 1
ATOM 2163 C CA . ARG A 1 286 ? 16.891 3.369 21.516 1 77.12 286 ARG A CA 1
ATOM 2164 C C . ARG A 1 286 ? 17.203 1.997 20.922 1 77.12 286 ARG A C 1
ATOM 2166 O O . ARG A 1 286 ? 17.578 1.888 19.75 1 77.12 286 ARG A O 1
ATOM 2173 N N . MET B 1 1 ? -21.219 -28.5 20.609 1 37.84 1 MET B N 1
ATOM 2174 C CA . MET B 1 1 ? -21.703 -28.516 19.234 1 37.84 1 MET B CA 1
ATOM 2175 C C . MET B 1 1 ? -20.719 -27.781 18.312 1 37.84 1 MET B C 1
ATOM 2177 O O . MET B 1 1 ? -20.359 -26.641 18.578 1 37.84 1 MET B O 1
ATOM 2181 N N . SER B 1 2 ? -19.797 -28.375 17.641 1 49.28 2 SER B N 1
ATOM 2182 C CA . SER B 1 2 ? -18.562 -27.875 17.031 1 49.28 2 SER B CA 1
ATOM 2183 C C . SER B 1 2 ? -18.859 -26.703 16.094 1 49.28 2 SER B C 1
ATOM 2185 O O . SER B 1 2 ? -19.625 -26.828 15.141 1 49.28 2 SER B O 1
ATOM 2187 N N . LEU B 1 3 ? -19.031 -25.453 16.484 1 62.59 3 LEU B N 1
ATOM 2188 C CA . LEU B 1 3 ? -19.609 -24.281 15.82 1 62.59 3 LEU B CA 1
ATOM 2189 C C . LEU B 1 3 ? -19.031 -24.125 14.422 1 62.59 3 LEU B C 1
ATOM 2191 O O . LEU B 1 3 ? -17.812 -24.172 14.242 1 62.59 3 LEU B O 1
ATOM 2195 N N . THR B 1 4 ? -19.859 -24.5 13.383 1 87.81 4 THR B N 1
ATOM 2196 C CA . THR B 1 4 ? -19.547 -24.375 11.961 1 87.81 4 THR B CA 1
ATOM 2197 C C . THR B 1 4 ? -18.969 -23 11.641 1 87.81 4 THR B C 1
ATOM 2199 O O . THR B 1 4 ? -19.531 -21.984 12.039 1 87.81 4 THR B O 1
ATOM 2202 N N . ALA B 1 5 ? -17.766 -23.078 11.109 1 94.88 5 ALA B N 1
ATOM 2203 C CA . ALA B 1 5 ? -17.109 -21.828 10.719 1 94.88 5 ALA B CA 1
ATOM 2204 C C . ALA B 1 5 ? -18.016 -21 9.812 1 94.88 5 ALA B C 1
ATOM 2206 O O . ALA B 1 5 ? -18.797 -21.547 9.031 1 94.88 5 ALA B O 1
ATOM 2207 N N . SER B 1 6 ? -18.094 -19.75 10.016 1 97.62 6 SER B N 1
ATOM 2208 C CA . SER B 1 6 ? -18.797 -18.797 9.156 1 97.62 6 SER B CA 1
ATOM 2209 C C . SER B 1 6 ? -17.797 -17.938 8.367 1 97.62 6 SER B C 1
ATOM 2211 O O . SER B 1 6 ? -17.031 -17.172 8.953 1 97.62 6 SER B O 1
ATOM 2213 N N . ILE B 1 7 ? -17.859 -18.094 7.059 1 98.25 7 ILE B N 1
ATOM 2214 C CA . ILE B 1 7 ? -16.875 -17.438 6.195 1 98.25 7 ILE B CA 1
ATOM 2215 C C . ILE B 1 7 ? -17.578 -16.359 5.355 1 98.25 7 ILE B C 1
ATOM 2217 O O . ILE B 1 7 ? -18.641 -16.609 4.777 1 98.25 7 ILE B O 1
ATOM 2221 N N . LEU B 1 8 ? -17.031 -15.164 5.344 1 98.56 8 LEU B N 1
ATOM 2222 C CA . LEU B 1 8 ? -17.422 -14.141 4.379 1 98.56 8 LEU B CA 1
ATOM 2223 C C . LEU B 1 8 ? -16.562 -14.219 3.125 1 98.56 8 LEU B C 1
ATOM 2225 O O . LEU B 1 8 ? -15.336 -14.086 3.197 1 98.56 8 LEU B O 1
ATOM 2229 N N . PHE B 1 9 ? -17.172 -14.5 2.031 1 98.38 9 PHE B N 1
ATOM 2230 C CA . PHE B 1 9 ? -16.469 -14.602 0.755 1 98.38 9 PHE B CA 1
ATOM 2231 C C . PHE B 1 9 ? -16.734 -13.375 -0.106 1 98.38 9 PHE B C 1
ATOM 2233 O O . PHE B 1 9 ? -17.875 -13.094 -0.477 1 98.38 9 PHE B O 1
ATOM 2240 N N . LEU B 1 10 ? -15.68 -12.57 -0.347 1 98.06 10 LEU B N 1
ATOM 2241 C CA . LEU B 1 10 ? -15.766 -11.383 -1.193 1 98.06 10 LEU B CA 1
ATOM 2242 C C . LEU B 1 10 ? -15.102 -11.633 -2.545 1 98.06 10 LEU B C 1
ATOM 2244 O O . LEU B 1 10 ? -13.984 -12.148 -2.607 1 98.06 10 LEU B O 1
ATOM 2248 N N . TYR B 1 11 ? -15.789 -11.281 -3.658 1 97 11 TYR B N 1
ATOM 2249 C CA . TYR B 1 11 ? -15.195 -11.453 -4.977 1 97 11 TYR B CA 1
ATOM 2250 C C . TYR B 1 11 ? -15.711 -10.406 -5.957 1 97 11 TYR B C 1
ATOM 2252 O O . TYR B 1 11 ? -16.812 -9.867 -5.777 1 97 11 TYR B O 1
ATOM 2260 N N . ASP B 1 12 ? -14.906 -10.031 -6.977 1 94.44 12 ASP B N 1
ATOM 2261 C CA . ASP B 1 12 ? -15.344 -9.047 -7.961 1 94.44 12 ASP B CA 1
ATOM 2262 C C . ASP B 1 12 ? -15.883 -9.727 -9.219 1 94.44 12 ASP B C 1
ATOM 2264 O O . ASP B 1 12 ? -16.891 -9.305 -9.773 1 94.44 12 ASP B O 1
ATOM 2268 N N . ILE B 1 13 ? -15.203 -10.812 -9.703 1 93.69 13 ILE B N 1
ATOM 2269 C CA . ILE B 1 13 ? -15.641 -11.594 -10.852 1 93.69 13 ILE B CA 1
ATOM 2270 C C . ILE B 1 13 ? -15.664 -13.078 -10.484 1 93.69 13 ILE B C 1
ATOM 2272 O O . ILE B 1 13 ? -14.719 -13.594 -9.891 1 93.69 13 ILE B O 1
ATOM 2276 N N . ALA B 1 14 ? -16.719 -13.695 -10.875 1 93.75 14 ALA B N 1
ATOM 2277 C CA . ALA B 1 14 ? -16.844 -15.125 -10.609 1 93.75 14 ALA B CA 1
ATOM 2278 C C . ALA B 1 14 ? -16.25 -15.945 -11.75 1 93.75 14 ALA B C 1
ATOM 2280 O O . ALA B 1 14 ? -16.984 -16.484 -12.578 1 93.75 14 ALA B O 1
ATOM 2281 N N . ARG B 1 15 ? -14.992 -16.125 -11.75 1 94.44 15 ARG B N 1
ATOM 2282 C CA . ARG B 1 15 ? -14.336 -17.016 -12.695 1 94.44 15 ARG B CA 1
ATOM 2283 C C . ARG B 1 15 ? -14.359 -18.453 -12.203 1 94.44 15 ARG B C 1
ATOM 2285 O O . ARG B 1 15 ? -14.992 -18.75 -11.188 1 94.44 15 ARG B O 1
ATOM 2292 N N . LEU B 1 16 ? -13.836 -19.297 -12.969 1 95.75 16 LEU B N 1
ATOM 2293 C CA . LEU B 1 16 ? -13.82 -20.703 -12.602 1 95.75 16 LEU B CA 1
ATOM 2294 C C . LEU B 1 16 ? -13.148 -20.906 -11.25 1 95.75 16 LEU B C 1
ATOM 2296 O O . LEU B 1 16 ? -13.625 -21.688 -10.422 1 95.75 16 LEU B O 1
ATOM 2300 N N . ASP B 1 17 ? -12.156 -20.188 -10.93 1 96.44 17 ASP B N 1
ATOM 2301 C CA . ASP B 1 17 ? -11.43 -20.297 -9.672 1 96.44 17 ASP B CA 1
ATOM 2302 C C . ASP B 1 17 ? -12.32 -19.938 -8.492 1 96.44 17 ASP B C 1
ATOM 2304 O O . ASP B 1 17 ? -12.383 -20.672 -7.504 1 96.44 17 ASP B O 1
ATOM 2308 N N . GLU B 1 18 ? -13.023 -18.812 -8.586 1 96.94 18 GLU B N 1
ATOM 2309 C CA . GLU B 1 18 ? -13.898 -18.359 -7.512 1 96.94 18 GLU B CA 1
ATOM 2310 C C . GLU B 1 18 ? -15.07 -19.297 -7.309 1 96.94 18 GLU B C 1
ATOM 2312 O O . GLU B 1 18 ? -15.469 -19.578 -6.172 1 96.94 18 GLU B O 1
ATOM 2317 N N . LYS B 1 19 ? -15.586 -19.797 -8.445 1 97.62 19 LYS B N 1
ATOM 2318 C CA . LYS B 1 19 ? -16.688 -20.75 -8.359 1 97.62 19 LYS B CA 1
ATOM 2319 C C . LYS B 1 19 ? -16.266 -22.031 -7.652 1 97.62 19 LYS B C 1
ATOM 2321 O O . LYS B 1 19 ? -16.984 -22.516 -6.777 1 97.62 19 LYS B O 1
ATOM 2326 N N . MET B 1 20 ? -15.117 -22.547 -8.039 1 97.88 20 MET B N 1
ATOM 2327 C CA . MET B 1 20 ? -14.586 -23.75 -7.41 1 97.88 20 MET B CA 1
ATOM 2328 C C . MET B 1 20 ? -14.352 -23.531 -5.918 1 97.88 20 MET B C 1
ATOM 2330 O O . MET B 1 20 ? -14.695 -24.391 -5.098 1 97.88 20 MET B O 1
ATOM 2334 N N . LEU B 1 21 ? -13.836 -22.422 -5.562 1 98 21 LEU B N 1
ATOM 2335 C CA . LEU B 1 21 ? -13.516 -22.141 -4.168 1 98 21 LEU B CA 1
ATOM 2336 C C . LEU B 1 21 ? -14.789 -21.984 -3.346 1 98 21 LEU B C 1
ATOM 2338 O O . LEU B 1 21 ? -14.891 -22.516 -2.238 1 98 21 LEU B O 1
ATOM 2342 N N . LEU B 1 22 ? -15.719 -21.25 -3.891 1 97.81 22 LEU B N 1
ATOM 2343 C CA . LEU B 1 22 ? -17 -21.062 -3.205 1 97.81 22 LEU B CA 1
ATOM 2344 C C . LEU B 1 22 ? -17.672 -22.406 -2.961 1 97.81 22 LEU B C 1
ATOM 2346 O O . LEU B 1 22 ? -18.219 -22.656 -1.876 1 97.81 22 LEU B O 1
ATOM 2350 N N . GLU B 1 23 ? -17.656 -23.234 -3.959 1 98.06 23 GLU B N 1
ATOM 2351 C CA . GLU B 1 23 ? -18.25 -24.562 -3.834 1 98.06 23 GLU B CA 1
ATOM 2352 C C . GLU B 1 23 ? -17.594 -25.359 -2.713 1 98.06 23 GLU B C 1
ATOM 2354 O O . GLU B 1 23 ? -18.281 -25.953 -1.873 1 98.06 23 GLU B O 1
ATOM 2359 N N . GLU B 1 24 ? -16.312 -25.375 -2.682 1 98.44 24 GLU B N 1
ATOM 2360 C CA . GLU B 1 24 ? -15.586 -26.141 -1.67 1 98.44 24 GLU B CA 1
ATOM 2361 C C . GLU B 1 24 ? -15.781 -25.531 -0.281 1 98.44 24 GLU B C 1
ATOM 2363 O O . GLU B 1 24 ? -15.883 -26.266 0.708 1 98.44 24 GLU B O 1
ATOM 2368 N N . LEU B 1 25 ? -15.836 -24.219 -0.167 1 98.19 25 LEU B N 1
ATOM 2369 C CA . LEU B 1 25 ? -16.062 -23.562 1.112 1 98.19 25 LEU B CA 1
ATOM 2370 C C . LEU B 1 25 ? -17.453 -23.906 1.664 1 98.19 25 LEU B C 1
ATOM 2372 O O . LEU B 1 25 ? -17.594 -24.188 2.857 1 98.19 25 LEU B O 1
ATOM 2376 N N . ARG B 1 26 ? -18.406 -23.969 0.792 1 98 26 ARG B N 1
ATOM 2377 C CA . ARG B 1 26 ? -19.781 -24.219 1.206 1 98 26 ARG B CA 1
ATOM 2378 C C . ARG B 1 26 ? -19.953 -25.641 1.737 1 98 26 ARG B C 1
ATOM 2380 O O . ARG B 1 26 ? -20.844 -25.906 2.551 1 98 26 ARG B O 1
ATOM 2387 N N . LYS B 1 27 ? -19.094 -26.531 1.311 1 97.94 27 LYS B N 1
ATOM 2388 C CA . LYS B 1 27 ? -19.109 -27.891 1.815 1 97.94 27 LYS B CA 1
ATOM 2389 C C . LYS B 1 27 ? -18.609 -27.969 3.254 1 97.94 27 LYS B C 1
ATOM 2391 O O . LYS B 1 27 ? -18.844 -28.953 3.957 1 97.94 27 LYS B O 1
ATOM 2396 N N . ARG B 1 28 ? -17.984 -26.938 3.715 1 97.12 28 ARG B N 1
ATOM 2397 C CA . ARG B 1 28 ? -17.219 -27.062 4.953 1 97.12 28 ARG B CA 1
ATOM 2398 C C . ARG B 1 28 ? -17.688 -26.031 5.984 1 97.12 28 ARG B C 1
ATOM 2400 O O . ARG B 1 28 ? -17.391 -26.172 7.176 1 97.12 28 ARG B O 1
ATOM 2407 N N . ALA B 1 29 ? -18.312 -24.984 5.496 1 97.19 29 ALA B N 1
ATOM 2408 C CA . ALA B 1 29 ? -18.641 -23.875 6.371 1 97.19 29 ALA B CA 1
ATOM 2409 C C . ALA B 1 29 ? -19.891 -23.156 5.895 1 97.19 29 ALA B C 1
ATOM 2411 O O . ALA B 1 29 ? -20.359 -23.391 4.777 1 97.19 29 ALA B O 1
ATOM 2412 N N . ARG B 1 30 ? -20.5 -22.344 6.805 1 97.19 30 ARG B N 1
ATOM 2413 C CA . ARG B 1 30 ? -21.484 -21.359 6.367 1 97.19 30 ARG B CA 1
ATOM 2414 C C . ARG B 1 30 ? -20.812 -20.203 5.621 1 97.19 30 ARG B C 1
ATOM 2416 O O . ARG B 1 30 ? -19.859 -19.609 6.117 1 97.19 30 ARG B O 1
ATOM 2423 N N . VAL B 1 31 ? -21.297 -19.969 4.438 1 97.88 31 VAL B N 1
ATOM 2424 C CA . VAL B 1 31 ? -20.641 -18.969 3.619 1 97.88 31 VAL B CA 1
ATOM 2425 C C . VAL B 1 31 ? -21.641 -17.859 3.252 1 97.88 31 VAL B C 1
ATOM 2427 O O . VAL B 1 31 ? -22.75 -18.156 2.797 1 97.88 31 VAL B O 1
ATOM 2430 N N . ARG B 1 32 ? -21.312 -16.672 3.541 1 97.56 32 ARG B N 1
ATOM 2431 C CA . ARG B 1 32 ? -21.984 -15.5 2.986 1 97.56 32 ARG B CA 1
ATOM 2432 C C . ARG B 1 32 ? -21.094 -14.805 1.954 1 97.56 32 ARG B C 1
ATOM 2434 O O . ARG B 1 32 ? -19.859 -14.828 2.061 1 97.56 32 ARG B O 1
ATOM 2441 N N . VAL B 1 33 ? -21.781 -14.211 0.983 1 97.19 33 VAL B N 1
ATOM 2442 C CA . VAL B 1 33 ? -21.016 -13.711 -0.157 1 97.19 33 VAL B CA 1
ATOM 2443 C C . VAL B 1 33 ? -21.312 -12.227 -0.364 1 97.19 33 VAL B C 1
ATOM 2445 O O . VAL B 1 33 ? -22.453 -11.789 -0.233 1 97.19 33 VAL B O 1
ATOM 2448 N N . ILE B 1 34 ? -20.312 -11.469 -0.636 1 96.88 34 ILE B N 1
ATOM 2449 C CA . ILE B 1 34 ? -20.453 -10.109 -1.14 1 96.88 34 ILE B CA 1
ATOM 2450 C C . ILE B 1 34 ? -19.797 -9.992 -2.514 1 96.88 34 ILE B C 1
ATOM 2452 O O . ILE B 1 34 ? -18.578 -10.172 -2.643 1 96.88 34 ILE B O 1
ATOM 2456 N N . HIS B 1 35 ? -20.578 -9.734 -3.568 1 95.69 35 HIS B N 1
ATOM 2457 C CA . HIS B 1 35 ? -20.078 -9.391 -4.895 1 95.69 35 HIS B CA 1
ATOM 2458 C C . HIS B 1 35 ? -19.641 -7.934 -4.957 1 95.69 35 HIS B C 1
ATOM 2460 O O . HIS B 1 35 ? -20.469 -7.027 -4.918 1 95.69 35 HIS B O 1
ATOM 2466 N N . THR B 1 36 ? -18.359 -7.691 -5.191 1 93.69 36 THR B N 1
ATOM 2467 C CA . THR B 1 36 ? -17.781 -6.383 -4.906 1 93.69 36 THR B CA 1
ATOM 2468 C C . THR B 1 36 ? -17.781 -5.512 -6.16 1 93.69 36 THR B C 1
ATOM 2470 O O . THR B 1 36 ? -17.453 -4.324 -6.094 1 93.69 36 THR B O 1
ATOM 2473 N N . ALA B 1 37 ? -18.016 -5.922 -7.414 1 86.69 37 ALA B N 1
ATOM 2474 C CA . ALA B 1 37 ? -17.906 -5.199 -8.68 1 86.69 37 ALA B CA 1
ATOM 2475 C C . ALA B 1 37 ? -18.734 -3.926 -8.664 1 86.69 37 ALA B C 1
ATOM 2477 O O . ALA B 1 37 ? -18.344 -2.908 -9.234 1 86.69 37 ALA B O 1
ATOM 2478 N N . ALA B 1 38 ? -19.797 -3.797 -8.086 1 82.44 38 ALA B N 1
ATOM 2479 C CA . ALA B 1 38 ? -20.625 -2.586 -8.078 1 82.44 38 ALA B CA 1
ATOM 2480 C C . ALA B 1 38 ? -21.062 -2.236 -6.66 1 82.44 38 ALA B C 1
ATOM 2482 O O . ALA B 1 38 ? -22.203 -1.803 -6.449 1 82.44 38 ALA B O 1
ATOM 2483 N N . ARG B 1 39 ? -20.016 -2.277 -5.852 1 89.5 39 ARG B N 1
ATOM 2484 C CA . ARG B 1 39 ? -20.422 -2.131 -4.457 1 89.5 39 ARG B CA 1
ATOM 2485 C C . ARG B 1 39 ? -19.672 -0.981 -3.785 1 89.5 39 ARG B C 1
ATOM 2487 O O . ARG B 1 39 ? -18.672 -0.501 -4.301 1 89.5 39 ARG B O 1
ATOM 2494 N N . ALA B 1 40 ? -20.328 -0.49 -2.863 1 96.19 40 ALA B N 1
ATOM 2495 C CA . ALA B 1 40 ? -19.719 0.301 -1.797 1 96.19 40 ALA B CA 1
ATOM 2496 C C . ALA B 1 40 ? -19.797 -0.436 -0.462 1 96.19 40 ALA B C 1
ATOM 2498 O O . ALA B 1 40 ? -20.812 -1.046 -0.134 1 96.19 40 ALA B O 1
ATOM 2499 N N . LEU B 1 41 ? -18.688 -0.438 0.201 1 97.44 41 LEU B N 1
ATOM 2500 C CA . LEU B 1 41 ? -18.641 -1.134 1.482 1 97.44 41 LEU B CA 1
ATOM 2501 C C . LEU B 1 41 ? -18.391 -0.155 2.625 1 97.44 41 LEU B C 1
ATOM 2503 O O . LEU B 1 41 ? -17.5 0.685 2.545 1 97.44 41 LEU B O 1
ATOM 2507 N N . PRO B 1 42 ? -19.203 -0.271 3.691 1 97.12 42 PRO B N 1
ATOM 2508 C CA . PRO B 1 42 ? -18.953 0.616 4.832 1 97.12 42 PRO B CA 1
ATOM 2509 C C . PRO B 1 42 ? -17.641 0.295 5.559 1 97.12 42 PRO B C 1
ATOM 2511 O O . PRO B 1 42 ? -17.25 -0.869 5.625 1 97.12 42 PRO B O 1
ATOM 2514 N N . LEU B 1 43 ? -16.969 1.265 6.066 1 97.12 43 LEU B N 1
ATOM 2515 C CA . LEU B 1 43 ? -15.812 1.074 6.93 1 97.12 43 LEU B CA 1
ATOM 2516 C C . LEU B 1 43 ? -16.219 1.175 8.398 1 97.12 43 LEU B C 1
ATOM 2518 O O . LEU B 1 43 ? -16.984 2.053 8.781 1 97.12 43 LEU B O 1
ATOM 2522 N N . GLY B 1 44 ? -15.719 0.273 9.25 1 94.81 44 GLY B N 1
ATOM 2523 C CA . GLY B 1 44 ? -15.984 0.281 10.68 1 94.81 44 GLY B CA 1
ATOM 2524 C C . GLY B 1 44 ? -17.141 -0.627 11.07 1 94.81 44 GLY B C 1
ATOM 2525 O O . GLY B 1 44 ? -16.922 -1.661 11.711 1 94.81 44 GLY B O 1
ATOM 2526 N N . GLU B 1 45 ? -18.344 -0.342 10.633 1 92.44 45 GLU B N 1
ATOM 2527 C CA . GLU B 1 45 ? -19.516 -1.147 10.961 1 92.44 45 GLU B CA 1
ATOM 2528 C C . GLU B 1 45 ? -19.812 -2.166 9.859 1 92.44 45 GLU B C 1
ATOM 2530 O O . GLU B 1 45 ? -20 -1.8 8.703 1 92.44 45 GLU B O 1
ATOM 2535 N N . PRO B 1 46 ? -19.891 -3.395 10.273 1 95.38 46 PRO B N 1
ATOM 2536 C CA . PRO B 1 46 ? -20.109 -4.434 9.266 1 95.38 46 PRO B CA 1
ATOM 2537 C C . PRO B 1 46 ? -21.5 -4.367 8.641 1 95.38 46 PRO B C 1
ATOM 2539 O O . PRO B 1 46 ? -22.469 -4.047 9.328 1 95.38 46 PRO B O 1
ATOM 2542 N N . PRO B 1 47 ? -21.609 -4.66 7.352 1 95.56 47 PRO B N 1
ATOM 2543 C CA . PRO B 1 47 ? -22.922 -4.906 6.762 1 95.56 47 PRO B CA 1
ATOM 2544 C C . PRO B 1 47 ? -23.562 -6.203 7.254 1 95.56 47 PRO B C 1
ATOM 2546 O O . PRO B 1 47 ? -22.906 -7 7.926 1 95.56 47 PRO B O 1
ATOM 2549 N N . ARG B 1 48 ? -24.734 -6.398 6.941 1 94.31 48 ARG B N 1
ATOM 2550 C CA . ARG B 1 48 ? -25.5 -7.555 7.41 1 94.31 48 ARG B CA 1
ATOM 2551 C C . ARG B 1 48 ? -24.812 -8.859 7.012 1 94.31 48 ARG B C 1
ATOM 2553 O O . ARG B 1 48 ? -24.734 -9.789 7.812 1 94.31 48 ARG B O 1
ATOM 2560 N N . GLU B 1 49 ? -24.25 -8.883 5.852 1 93.81 49 GLU B N 1
ATOM 2561 C CA . GLU B 1 49 ? -23.609 -10.086 5.324 1 93.81 49 GLU B CA 1
ATOM 2562 C C . GLU B 1 49 ? -22.391 -10.484 6.152 1 93.81 49 GLU B C 1
ATOM 2564 O O . GLU B 1 49 ? -22 -11.648 6.18 1 93.81 49 GLU B O 1
ATOM 2569 N N . ALA B 1 50 ? -21.828 -9.516 6.906 1 95.44 50 ALA B N 1
ATOM 2570 C CA . ALA B 1 50 ? -20.547 -9.758 7.578 1 95.44 50 ALA B CA 1
ATOM 2571 C C . ALA B 1 50 ? -20.75 -10 9.07 1 95.44 50 ALA B C 1
ATOM 2573 O O . ALA B 1 50 ? -19.812 -10.398 9.773 1 95.44 50 ALA B O 1
ATOM 2574 N N . GLU B 1 51 ? -21.859 -9.711 9.758 1 91.12 51 GLU B N 1
ATOM 2575 C CA . GLU B 1 51 ? -22.094 -9.695 11.203 1 91.12 51 GLU B CA 1
ATOM 2576 C C . GLU B 1 51 ? -21.75 -11.039 11.836 1 91.12 51 GLU B C 1
ATOM 2578 O O . GLU B 1 51 ? -21.203 -11.086 12.938 1 91.12 51 GLU B O 1
ATOM 2583 N N . GLU B 1 52 ? -21.875 -12.188 11.195 1 91.56 52 GLU B N 1
ATOM 2584 C CA . GLU B 1 52 ? -21.641 -13.484 11.836 1 91.56 52 GLU B CA 1
ATOM 2585 C C . GLU B 1 52 ? -20.438 -14.195 11.227 1 91.56 52 GLU B C 1
ATOM 2587 O O . GLU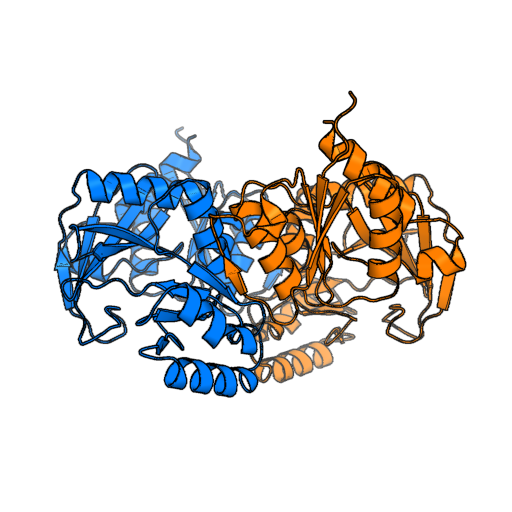 B 1 52 ? -20.203 -15.375 11.508 1 91.56 52 GLU B O 1
ATOM 2592 N N . ALA B 1 53 ? -19.688 -13.406 10.602 1 97.06 53 ALA B N 1
ATOM 2593 C CA . ALA B 1 53 ? -18.562 -14.055 9.945 1 97.06 53 ALA B CA 1
ATOM 2594 C C . ALA B 1 53 ? -17.375 -14.203 10.914 1 97.06 53 ALA B C 1
ATOM 2596 O O . ALA B 1 53 ? -17.125 -13.305 11.719 1 97.06 53 ALA B O 1
ATOM 2597 N N . ASP B 1 54 ? -16.688 -15.312 10.805 1 97.75 54 ASP B N 1
ATOM 2598 C CA . ASP B 1 54 ? -15.492 -15.555 11.609 1 97.75 54 ASP B CA 1
ATOM 2599 C C . ASP B 1 54 ? -14.234 -15.086 10.875 1 97.75 54 ASP B C 1
ATOM 2601 O O . ASP B 1 54 ? -13.227 -14.75 11.508 1 97.75 54 ASP B O 1
ATOM 2605 N N . LEU B 1 55 ? -14.242 -15.164 9.578 1 98.19 55 LEU B N 1
ATOM 2606 C CA . LEU B 1 55 ? -13.094 -14.922 8.711 1 98.19 55 LEU B CA 1
ATOM 2607 C C . LEU B 1 55 ? -13.547 -14.492 7.32 1 98.19 55 LEU B C 1
ATOM 2609 O O . LEU B 1 55 ? -14.625 -14.891 6.867 1 98.19 55 LEU B O 1
ATOM 2613 N N . ALA B 1 56 ? -12.773 -13.672 6.738 1 98.5 56 ALA B N 1
ATOM 2614 C CA . ALA B 1 56 ? -13.07 -13.258 5.371 1 98.5 56 ALA B CA 1
ATOM 2615 C C . ALA B 1 56 ? -12.062 -13.844 4.387 1 98.5 56 ALA B C 1
ATOM 2617 O O . ALA B 1 56 ? -10.875 -13.938 4.688 1 98.5 56 ALA B O 1
ATOM 2618 N N . VAL B 1 57 ? -12.516 -14.258 3.273 1 98.44 57 VAL B N 1
ATOM 2619 C CA . VAL B 1 57 ? -11.703 -14.641 2.123 1 98.44 57 VAL B CA 1
ATOM 2620 C C . VAL B 1 57 ? -11.984 -13.703 0.955 1 98.44 57 VAL B C 1
ATOM 2622 O O . VAL B 1 57 ? -13.125 -13.594 0.495 1 98.44 57 VAL B O 1
ATOM 2625 N N . ALA B 1 58 ? -10.953 -13.039 0.54 1 97.06 58 ALA B N 1
ATOM 2626 C CA . ALA B 1 58 ? -11.117 -12.102 -0.565 1 97.06 58 ALA B CA 1
ATOM 2627 C C . ALA B 1 58 ? -10.438 -12.617 -1.831 1 97.06 58 ALA B C 1
ATOM 2629 O O . ALA B 1 58 ? -9.281 -13.055 -1.79 1 97.06 58 ALA B O 1
ATOM 2630 N N . ARG B 1 59 ? -11.18 -12.57 -2.912 1 95.06 59 ARG B N 1
ATOM 2631 C CA . ARG B 1 59 ? -10.703 -12.898 -4.254 1 95.06 59 ARG B CA 1
ATOM 2632 C C . ARG B 1 59 ? -11 -11.766 -5.23 1 95.06 59 ARG B C 1
ATOM 2634 O O . ARG B 1 59 ? -12.07 -11.148 -5.172 1 95.06 59 ARG B O 1
ATOM 2641 N N . GLY B 1 60 ? -10.023 -11.461 -6.055 1 90.56 60 GLY B N 1
ATOM 2642 C CA . GLY B 1 60 ? -10.273 -10.383 -6.996 1 90.56 60 GLY B CA 1
ATOM 2643 C C . GLY B 1 60 ? -9.32 -10.391 -8.18 1 90.56 60 GLY B C 1
ATOM 2644 O O . GLY B 1 60 ? -8.133 -10.695 -8.031 1 90.56 60 GLY B O 1
ATOM 2645 N N . VAL B 1 61 ? -9.883 -10.062 -9.312 1 87.5 61 VAL B N 1
ATOM 2646 C CA . VAL B 1 61 ? -9.078 -9.859 -10.508 1 87.5 61 VAL B CA 1
ATOM 2647 C C . VAL B 1 61 ? -8.469 -8.453 -10.492 1 87.5 61 VAL B C 1
ATOM 2649 O O . VAL B 1 61 ? -7.293 -8.281 -10.812 1 87.5 61 VAL B O 1
ATOM 2652 N N . SER B 1 62 ? -9.281 -7.547 -10.078 1 88.69 62 SER B N 1
ATOM 2653 C CA . SER B 1 62 ? -8.781 -6.195 -9.852 1 88.69 62 SER B CA 1
ATOM 2654 C C . SER B 1 62 ? -8 -6.102 -8.547 1 88.69 62 SER B C 1
ATOM 2656 O O . SER B 1 62 ? -8.555 -6.32 -7.469 1 88.69 62 SER B O 1
ATOM 2658 N N . GLY B 1 63 ? -6.773 -5.68 -8.68 1 90.5 63 GLY B N 1
ATOM 2659 C CA . GLY B 1 63 ? -5.957 -5.523 -7.484 1 90.5 63 GLY B CA 1
ATOM 2660 C C . GLY B 1 63 ? -6.523 -4.52 -6.5 1 90.5 63 GLY B C 1
ATOM 2661 O O . GLY B 1 63 ? -6.457 -4.727 -5.289 1 90.5 63 GLY B O 1
ATOM 2662 N N . ARG B 1 64 ? -7.055 -3.492 -6.992 1 90.25 64 ARG B N 1
ATOM 2663 C CA . ARG B 1 64 ? -7.602 -2.449 -6.129 1 90.25 64 ARG B CA 1
ATOM 2664 C C . ARG B 1 64 ? -8.859 -2.93 -5.422 1 90.25 64 ARG B C 1
ATOM 2666 O O . ARG B 1 64 ? -9.031 -2.707 -4.219 1 90.25 64 ARG B O 1
ATOM 2673 N N . ARG B 1 65 ? -9.742 -3.547 -6.16 1 92.5 65 ARG B N 1
ATOM 2674 C CA . ARG B 1 65 ? -10.953 -4.074 -5.539 1 92.5 65 ARG B CA 1
ATOM 2675 C C . ARG B 1 65 ? -10.617 -5.117 -4.484 1 92.5 65 ARG B C 1
ATOM 2677 O O . ARG B 1 65 ? -11.25 -5.172 -3.428 1 92.5 65 ARG B O 1
ATOM 2684 N N . LEU B 1 66 ? -9.617 -5.891 -4.855 1 95.31 66 LEU B N 1
ATOM 2685 C CA . LEU B 1 66 ? -9.164 -6.895 -3.9 1 95.31 66 LEU B CA 1
ATOM 2686 C C . LEU B 1 66 ? -8.688 -6.234 -2.609 1 95.31 66 LEU B C 1
ATOM 2688 O O . LEU B 1 66 ? -9.125 -6.605 -1.519 1 95.31 66 LEU B O 1
ATOM 2692 N N . LEU B 1 67 ? -7.863 -5.258 -2.73 1 95.94 67 LEU B N 1
ATOM 2693 C CA . LEU B 1 67 ? -7.305 -4.57 -1.571 1 95.94 67 LEU B CA 1
ATOM 2694 C C . LEU B 1 67 ? -8.398 -3.898 -0.756 1 95.94 67 LEU B C 1
ATOM 2696 O O . LEU B 1 67 ? -8.477 -4.074 0.462 1 95.94 67 LEU B O 1
ATOM 2700 N N . TYR B 1 68 ? -9.281 -3.18 -1.385 1 96.38 68 TYR B N 1
ATOM 2701 C CA . TYR B 1 68 ? -10.305 -2.412 -0.679 1 96.38 68 TYR B CA 1
ATOM 2702 C C . TYR B 1 68 ? -11.328 -3.336 -0.035 1 96.38 68 TYR B C 1
ATOM 2704 O O . TYR B 1 68 ? -11.875 -3.025 1.027 1 96.38 68 TYR B O 1
ATOM 2712 N N . SER B 1 69 ? -11.562 -4.508 -0.663 1 97.25 69 SER B N 1
ATOM 2713 C CA . SER B 1 69 ? -12.414 -5.508 -0.03 1 97.25 69 SER B CA 1
ATOM 2714 C C . SER B 1 69 ? -11.805 -6.008 1.275 1 97.25 69 SER B C 1
ATOM 2716 O O . SER B 1 69 ? -12.492 -6.102 2.293 1 97.25 69 SER B O 1
ATOM 2718 N N . ALA B 1 70 ? -10.531 -6.273 1.218 1 98.06 70 ALA B N 1
ATOM 2719 C CA . ALA B 1 70 ? -9.844 -6.746 2.418 1 98.06 70 ALA B CA 1
ATOM 2720 C C . ALA B 1 70 ? -9.82 -5.668 3.496 1 98.06 70 ALA B C 1
ATOM 2722 O O . ALA B 1 70 ? -10.047 -5.957 4.676 1 98.06 70 ALA B O 1
ATOM 2723 N N . LEU B 1 71 ? -9.578 -4.469 3.092 1 97.88 71 LEU B N 1
ATOM 2724 C CA . LEU B 1 71 ? -9.555 -3.363 4.043 1 97.88 71 LEU B CA 1
ATOM 2725 C C . LEU B 1 71 ? -10.914 -3.182 4.703 1 97.88 71 LEU B C 1
ATOM 2727 O O . LEU B 1 71 ? -11 -2.965 5.914 1 97.88 71 LEU B O 1
ATOM 2731 N N . ALA B 1 72 ? -11.938 -3.271 3.924 1 97.56 72 ALA B N 1
ATOM 2732 C CA . ALA B 1 72 ? -13.281 -3.16 4.484 1 97.56 72 ALA B CA 1
ATOM 2733 C C . ALA B 1 72 ? -13.547 -4.262 5.504 1 97.56 72 ALA B C 1
ATOM 2735 O O . ALA B 1 72 ? -13.953 -3.988 6.637 1 97.56 72 ALA B O 1
ATOM 2736 N N . ALA B 1 73 ? -13.25 -5.449 5.141 1 98.06 73 ALA B N 1
ATOM 2737 C CA . ALA B 1 73 ? -13.477 -6.574 6.043 1 98.06 73 ALA B CA 1
ATOM 2738 C C . ALA B 1 73 ? -12.688 -6.414 7.336 1 98.06 73 ALA B C 1
ATOM 2740 O O . ALA B 1 73 ? -13.195 -6.684 8.422 1 98.06 73 ALA B O 1
ATOM 2741 N N . GLU B 1 74 ? -11.484 -5.992 7.195 1 97.81 74 GLU B N 1
ATOM 2742 C CA . GLU B 1 74 ? -10.641 -5.801 8.375 1 97.81 74 GLU B CA 1
ATOM 2743 C C . GLU B 1 74 ? -11.172 -4.672 9.25 1 97.81 74 GLU B C 1
ATOM 2745 O O . GLU B 1 74 ? -11.062 -4.73 10.477 1 97.81 74 GLU B O 1
ATOM 2750 N N . SER B 1 75 ? -11.766 -3.674 8.641 1 97.31 75 SER B N 1
ATOM 2751 C CA . SER B 1 75 ? -12.383 -2.598 9.414 1 97.31 75 SER B CA 1
ATOM 2752 C C . SER B 1 75 ? -13.555 -3.109 10.234 1 97.31 75 SER B C 1
ATOM 2754 O O . SER B 1 75 ? -13.953 -2.482 11.219 1 97.31 75 SER B O 1
ATOM 2756 N N . TRP B 1 76 ? -14.109 -4.246 9.828 1 97.12 76 TRP B N 1
ATOM 2757 C CA . TRP B 1 76 ? -15.242 -4.848 10.523 1 97.12 76 TRP B CA 1
ATOM 2758 C C . TRP B 1 76 ? -14.773 -5.777 11.633 1 97.12 76 TRP B C 1
ATOM 2760 O O . TRP B 1 76 ? -15.586 -6.449 12.273 1 97.12 76 TRP B O 1
ATOM 2770 N N . GLY B 1 77 ? -13.484 -5.898 11.812 1 96 77 GLY B N 1
ATOM 2771 C CA . GLY B 1 77 ? -12.922 -6.734 12.859 1 96 77 GLY B CA 1
ATOM 2772 C C . GLY B 1 77 ? -12.586 -8.141 12.391 1 96 77 GLY B C 1
ATOM 2773 O O . GLY B 1 77 ? -12.227 -9 13.195 1 96 77 GLY B O 1
ATOM 2774 N N . LEU B 1 78 ? -12.68 -8.328 11.102 1 97.31 78 LEU B N 1
ATOM 2775 C CA . LEU B 1 78 ? -12.383 -9.648 10.562 1 97.31 78 LEU B CA 1
ATOM 2776 C C . LEU B 1 78 ? -10.93 -9.742 10.117 1 97.31 78 LEU B C 1
ATOM 2778 O O . LEU B 1 78 ? -10.359 -8.758 9.641 1 97.31 78 LEU B O 1
ATOM 2782 N N . GLU B 1 79 ? -10.359 -10.891 10.32 1 97.25 79 GLU B N 1
ATOM 2783 C CA . GLU B 1 79 ? -9.148 -11.219 9.578 1 97.25 79 GLU B CA 1
ATOM 2784 C C . GLU B 1 79 ? -9.469 -11.656 8.156 1 97.25 79 GLU B C 1
ATOM 2786 O O . GLU B 1 79 ? -10.562 -12.164 7.891 1 97.25 79 GLU B O 1
ATOM 2791 N N . THR B 1 80 ? -8.547 -11.438 7.309 1 98.31 80 THR B N 1
ATOM 2792 C CA . THR B 1 80 ? -8.766 -11.773 5.906 1 98.31 80 THR B CA 1
ATOM 2793 C C . THR B 1 80 ? -7.66 -12.695 5.395 1 98.31 80 THR B C 1
ATOM 2795 O O . THR B 1 80 ? -6.496 -12.547 5.77 1 98.31 80 THR B O 1
ATOM 2798 N N . VAL B 1 81 ? -8.039 -13.602 4.516 1 98.06 81 VAL B N 1
ATOM 2799 C CA . VAL B 1 81 ? -7.102 -14.445 3.779 1 98.06 81 VAL B CA 1
ATOM 2800 C C . VAL B 1 81 ? -7.121 -14.07 2.301 1 98.06 81 VAL B C 1
ATOM 2802 O O . VAL B 1 81 ? -8.055 -14.422 1.575 1 98.06 81 VAL B O 1
ATOM 2805 N N . ASN B 1 82 ? -6.074 -13.398 2.012 1 98.12 82 ASN B N 1
ATOM 2806 C CA . ASN B 1 82 ? -4.902 -12.836 2.672 1 98.12 82 ASN B CA 1
ATOM 2807 C C . ASN B 1 82 ? -5.223 -11.5 3.336 1 98.12 82 ASN B C 1
ATOM 2809 O O . ASN B 1 82 ? -6.23 -10.867 3.014 1 98.12 82 ASN B O 1
ATOM 2813 N N . SER B 1 83 ? -4.297 -11.094 4.25 1 97.94 83 SER B N 1
ATOM 2814 C CA . SER B 1 83 ? -4.438 -9.781 4.879 1 97.94 83 SER B CA 1
ATOM 2815 C C . SER B 1 83 ? -4.254 -8.664 3.863 1 97.94 83 SER B C 1
ATOM 2817 O O . SER B 1 83 ? -3.615 -8.852 2.826 1 97.94 83 SER B O 1
ATOM 2819 N N . SER B 1 84 ? -4.805 -7.473 4.156 1 97.5 84 SER B N 1
ATOM 2820 C CA . SER B 1 84 ? -4.645 -6.301 3.297 1 97.5 84 SER B CA 1
ATOM 2821 C C . SER B 1 84 ? -3.174 -5.953 3.107 1 97.5 84 SER B C 1
ATOM 2823 O O . SER B 1 84 ? -2.76 -5.566 2.012 1 97.5 84 SER B O 1
ATOM 2825 N N . HIS B 1 85 ? -2.369 -6.125 4.117 1 96.75 85 HIS B N 1
ATOM 2826 C CA . HIS B 1 85 ? -0.939 -5.855 4.012 1 96.75 85 HIS B CA 1
ATOM 2827 C C . HIS B 1 85 ? -0.27 -6.797 3.02 1 96.75 85 HIS B C 1
ATOM 2829 O O . HIS B 1 85 ? 0.498 -6.359 2.16 1 96.75 85 HIS B O 1
ATOM 2835 N N . ALA B 1 86 ? -0.586 -8.078 3.16 1 97.88 86 ALA B N 1
ATOM 2836 C CA . ALA B 1 86 ? -0.017 -9.062 2.242 1 97.88 86 ALA B CA 1
ATOM 2837 C C . ALA B 1 86 ? -0.436 -8.773 0.803 1 97.88 86 ALA B C 1
ATOM 2839 O O . ALA B 1 86 ? 0.375 -8.883 -0.119 1 97.88 86 ALA B O 1
ATOM 2840 N N . ILE B 1 87 ? -1.688 -8.406 0.668 1 97.56 87 ILE B N 1
ATOM 2841 C CA . ILE B 1 87 ? -2.223 -8.086 -0.652 1 97.56 87 ILE B CA 1
ATOM 2842 C C . ILE B 1 87 ? -1.478 -6.891 -1.238 1 97.56 87 ILE B C 1
ATOM 2844 O O . ILE B 1 87 ? -0.969 -6.953 -2.359 1 97.56 87 ILE B O 1
ATOM 2848 N N . MET B 1 88 ? -1.329 -5.875 -0.492 1 96.12 88 MET B N 1
ATOM 2849 C CA . MET B 1 88 ? -0.671 -4.664 -0.979 1 96.12 88 MET B CA 1
ATOM 2850 C C . MET B 1 88 ? 0.801 -4.93 -1.278 1 96.12 88 MET B C 1
ATOM 2852 O O . MET B 1 88 ? 1.301 -4.551 -2.34 1 96.12 88 MET B O 1
ATOM 2856 N N . ALA B 1 89 ? 1.479 -5.586 -0.403 1 96.62 89 ALA B N 1
ATOM 2857 C CA . ALA B 1 89 ? 2.902 -5.879 -0.561 1 96.62 89 ALA B CA 1
ATOM 2858 C C . ALA B 1 89 ? 3.152 -6.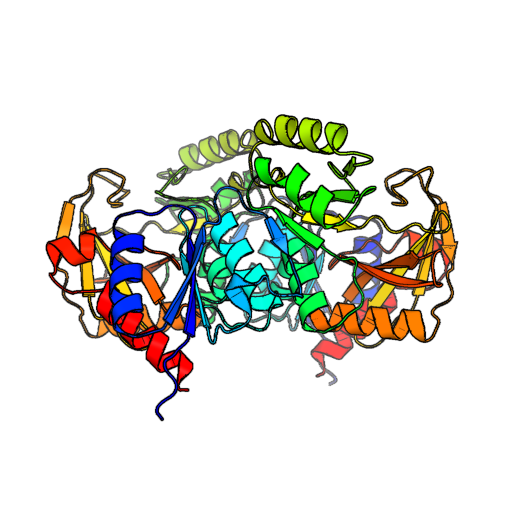734 -1.802 1 96.62 89 ALA B C 1
ATOM 2860 O O . ALA B 1 89 ? 4.168 -6.566 -2.482 1 96.62 89 ALA B O 1
ATOM 2861 N N . SER B 1 90 ? 2.199 -7.574 -2.104 1 96.69 90 SER B N 1
ATOM 2862 C CA . SER B 1 90 ? 2.354 -8.477 -3.236 1 96.69 90 SER B CA 1
ATOM 2863 C C . SER B 1 90 ? 2.039 -7.773 -4.551 1 96.69 90 SER B C 1
ATOM 2865 O O . SER B 1 90 ? 2.586 -8.133 -5.598 1 96.69 90 SER B O 1
ATOM 2867 N N . GLN B 1 91 ? 1.225 -6.762 -4.461 1 93.88 91 GLN B N 1
ATOM 2868 C CA . GLN B 1 91 ? 0.757 -6.109 -5.68 1 93.88 91 GLN B CA 1
ATOM 2869 C C . GLN B 1 91 ? 1.753 -5.055 -6.156 1 93.88 91 GLN B C 1
ATOM 2871 O O . GLN B 1 91 ? 1.643 -4.551 -7.273 1 93.88 91 GLN B O 1
ATOM 2876 N N . ASP B 1 92 ? 2.721 -4.746 -5.387 1 95.25 92 ASP B N 1
ATOM 2877 C CA . ASP B 1 92 ? 3.779 -3.801 -5.723 1 95.25 92 ASP B CA 1
ATOM 2878 C C . ASP B 1 92 ? 5.133 -4.5 -5.809 1 95.25 92 ASP B C 1
ATOM 2880 O O . ASP B 1 92 ? 5.707 -4.883 -4.785 1 95.25 92 ASP B O 1
ATOM 2884 N N . LYS B 1 93 ? 5.695 -4.562 -7.035 1 96.12 93 LYS B N 1
ATOM 2885 C CA . LYS B 1 93 ? 6.902 -5.348 -7.254 1 96.12 93 LYS B CA 1
ATOM 2886 C C . LYS B 1 93 ? 8.086 -4.77 -6.48 1 96.12 93 LYS B C 1
ATOM 2888 O O . LYS B 1 93 ? 8.969 -5.512 -6.039 1 96.12 93 LYS B O 1
ATOM 2893 N N . VAL B 1 94 ? 8.086 -3.482 -6.293 1 96.69 94 VAL B N 1
ATOM 2894 C CA . VAL B 1 94 ? 9.156 -2.883 -5.508 1 96.69 94 VAL B CA 1
ATOM 2895 C C . VAL B 1 94 ? 9.039 -3.316 -4.051 1 96.69 94 VAL B C 1
ATOM 2897 O O . VAL B 1 94 ? 10.023 -3.73 -3.434 1 96.69 94 VAL B O 1
ATOM 2900 N N . TRP B 1 95 ? 7.836 -3.25 -3.547 1 97.5 95 TRP B N 1
ATOM 2901 C CA . TRP B 1 95 ? 7.582 -3.662 -2.172 1 97.5 95 TRP B CA 1
ATOM 2902 C C . TRP B 1 95 ? 7.898 -5.141 -1.979 1 97.5 95 TRP B C 1
ATOM 2904 O O . TRP B 1 95 ? 8.586 -5.516 -1.026 1 97.5 95 TRP B O 1
ATOM 2914 N N . SER B 1 96 ? 7.453 -5.91 -2.887 1 98 96 SER B N 1
ATOM 2915 C CA . SER B 1 96 ? 7.711 -7.344 -2.822 1 98 96 SER B CA 1
ATOM 2916 C C . SER B 1 96 ? 9.203 -7.641 -2.781 1 98 96 SER B C 1
ATOM 2918 O O . SER B 1 96 ? 9.672 -8.383 -1.916 1 98 96 SER B O 1
ATOM 2920 N N . HIS B 1 97 ? 9.969 -7.055 -3.646 1 97.62 97 HIS B N 1
ATOM 2921 C CA . HIS B 1 97 ? 11.391 -7.359 -3.758 1 97.62 97 HIS B CA 1
ATOM 2922 C C . HIS B 1 97 ? 12.164 -6.82 -2.562 1 97.62 97 HIS B C 1
ATOM 2924 O O . HIS B 1 97 ? 13.164 -7.414 -2.145 1 97.62 97 HIS B O 1
ATOM 2930 N N . MET B 1 98 ? 11.68 -5.691 -2.041 1 97.56 98 MET B N 1
ATOM 2931 C CA . MET B 1 98 ? 12.266 -5.219 -0.789 1 97.56 98 MET B CA 1
ATOM 2932 C C . MET B 1 98 ? 12.109 -6.262 0.312 1 97.56 98 MET B C 1
ATOM 2934 O O . MET B 1 98 ? 13.086 -6.605 0.986 1 97.56 98 MET B O 1
ATOM 2938 N N . LEU B 1 99 ? 10.93 -6.789 0.51 1 98.06 99 LEU B N 1
ATOM 2939 C CA . LEU B 1 99 ? 10.664 -7.754 1.57 1 98.06 99 LEU B CA 1
ATOM 2940 C C . LEU B 1 99 ? 11.445 -9.047 1.339 1 98.06 99 LEU B C 1
ATOM 2942 O O . LEU B 1 99 ? 11.984 -9.625 2.283 1 98.06 99 LEU B O 1
ATOM 2946 N N . LEU B 1 100 ? 11.492 -9.492 0.079 1 98.25 100 LEU B N 1
ATOM 2947 C CA . LEU B 1 100 ? 12.242 -10.703 -0.259 1 98.25 100 LEU B CA 1
ATOM 2948 C C . LEU B 1 100 ? 13.727 -10.523 0.038 1 98.25 100 LEU B C 1
ATOM 2950 O O . LEU B 1 100 ? 14.344 -11.367 0.685 1 98.25 100 LEU B O 1
ATOM 2954 N N . SER B 1 101 ? 14.258 -9.383 -0.409 1 95.94 101 SER B N 1
ATOM 2955 C CA . SER B 1 101 ? 15.68 -9.125 -0.223 1 95.94 101 SER B CA 1
ATOM 2956 C C . SER B 1 101 ? 16.031 -8.992 1.256 1 95.94 101 SER B C 1
ATOM 2958 O O . SER B 1 101 ? 17.062 -9.5 1.706 1 95.94 101 SER B O 1
ATOM 2960 N N . ARG B 1 102 ? 15.219 -8.383 1.954 1 94.5 102 ARG B N 1
ATOM 2961 C CA . ARG B 1 102 ? 15.438 -8.164 3.379 1 94.5 102 ARG B CA 1
ATOM 2962 C C . ARG B 1 102 ? 15.516 -9.492 4.129 1 94.5 102 ARG B C 1
ATOM 2964 O O . ARG B 1 102 ? 16.25 -9.609 5.113 1 94.5 102 ARG B O 1
ATOM 2971 N N . ARG B 1 103 ? 14.82 -10.453 3.666 1 95.94 103 ARG B N 1
ATOM 2972 C CA . ARG B 1 103 ? 14.758 -11.75 4.344 1 95.94 103 ARG B CA 1
ATOM 2973 C C . ARG B 1 103 ? 15.719 -12.75 3.707 1 95.94 103 ARG B C 1
ATOM 2975 O O . ARG B 1 103 ? 15.727 -13.922 4.07 1 95.94 103 ARG B O 1
ATOM 2982 N N . GLY B 1 104 ? 16.453 -12.328 2.762 1 96 104 GLY B N 1
ATOM 2983 C CA . GLY B 1 104 ? 17.453 -13.172 2.129 1 96 104 GLY B CA 1
ATOM 2984 C C . GLY B 1 104 ? 16.859 -14.195 1.18 1 96 104 GLY B C 1
ATOM 2985 O O . GLY B 1 104 ? 17.469 -15.242 0.926 1 96 104 GLY B O 1
ATOM 2986 N N . VAL B 1 105 ? 15.641 -14.031 0.763 1 98.31 105 VAL B N 1
ATOM 2987 C CA . VAL B 1 105 ? 15.039 -14.906 -0.232 1 98.31 105 VAL B CA 1
ATOM 2988 C C . VAL B 1 105 ? 15.656 -14.648 -1.601 1 98.31 105 VAL B C 1
ATOM 2990 O O . VAL B 1 105 ? 15.711 -13.5 -2.057 1 98.31 105 VAL B O 1
ATOM 2993 N N . PRO B 1 106 ? 16.109 -15.648 -2.254 1 97.81 106 PRO B N 1
ATOM 2994 C CA . PRO B 1 106 ? 16.719 -15.453 -3.566 1 97.81 106 PRO B CA 1
ATOM 2995 C C . PRO B 1 106 ? 15.789 -14.797 -4.574 1 97.81 106 PRO B C 1
ATOM 2997 O O . PRO B 1 106 ? 14.703 -15.312 -4.848 1 97.81 106 PRO B O 1
ATOM 3000 N N . THR B 1 107 ? 16.156 -13.68 -5.07 1 97.75 107 THR B N 1
ATOM 3001 C CA . THR B 1 107 ? 15.469 -12.906 -6.102 1 97.75 107 THR B CA 1
ATOM 3002 C C . THR B 1 107 ? 16.469 -12.141 -6.961 1 97.75 107 THR B C 1
ATOM 3004 O O . THR B 1 107 ? 17.594 -11.875 -6.527 1 97.75 107 THR B O 1
ATOM 3007 N N . PRO B 1 108 ? 16.172 -11.836 -8.188 1 97.19 108 PRO B N 1
ATOM 3008 C CA . PRO B 1 108 ? 17.141 -11.133 -9.031 1 97.19 108 PRO B CA 1
ATOM 3009 C C . PRO B 1 108 ? 17.562 -9.789 -8.461 1 97.19 108 PRO B C 1
ATOM 3011 O O . PRO B 1 108 ? 16.75 -9.094 -7.836 1 97.19 108 PRO B O 1
ATOM 3014 N N . ARG B 1 109 ? 18.828 -9.445 -8.742 1 96.94 109 ARG B N 1
ATOM 3015 C CA . ARG B 1 109 ? 19.281 -8.109 -8.398 1 96.94 109 ARG B CA 1
ATOM 3016 C C . ARG B 1 109 ? 18.375 -7.047 -9.031 1 96.94 109 ARG B C 1
ATOM 3018 O O . ARG B 1 109 ? 18.031 -7.141 -10.211 1 96.94 109 ARG B O 1
ATOM 3025 N N . SER B 1 110 ? 17.984 -6.043 -8.234 1 98 110 SER B N 1
ATOM 3026 C CA . SER B 1 110 ? 16.984 -5.09 -8.711 1 98 110 SER B CA 1
ATOM 3027 C C . SER B 1 110 ? 17.281 -3.682 -8.203 1 98 110 SER B C 1
ATOM 3029 O O . SER B 1 110 ? 17.828 -3.51 -7.113 1 98 110 SER B O 1
ATOM 3031 N N . TYR B 1 111 ? 16.953 -2.707 -9.031 1 98 111 TYR B N 1
ATOM 3032 C CA . TYR B 1 111 ? 16.906 -1.294 -8.672 1 98 111 TYR B CA 1
ATOM 3033 C C . TYR B 1 111 ? 15.477 -0.758 -8.734 1 98 111 TYR B C 1
ATOM 3035 O O . TYR B 1 111 ? 14.758 -1.015 -9.703 1 98 111 TYR B O 1
ATOM 3043 N N . THR B 1 112 ? 15.047 -0.073 -7.691 1 97.56 112 THR B N 1
ATOM 3044 C CA . THR B 1 112 ? 13.805 0.679 -7.82 1 97.56 112 THR B CA 1
ATOM 3045 C C . THR B 1 112 ? 14.031 1.974 -8.594 1 97.56 112 THR B C 1
ATOM 3047 O O . THR B 1 112 ? 15.055 2.637 -8.414 1 97.56 112 THR B O 1
ATOM 3050 N N . ILE B 1 113 ? 13.102 2.283 -9.445 1 96.25 113 ILE B N 1
ATOM 3051 C CA . ILE B 1 113 ? 13.195 3.453 -10.312 1 96.25 113 ILE B CA 1
ATOM 3052 C C . ILE B 1 113 ? 12.289 4.562 -9.781 1 96.25 113 ILE B C 1
ATOM 3054 O O . ILE B 1 113 ? 11.062 4.418 -9.758 1 96.25 113 ILE B O 1
ATOM 3058 N N . LEU B 1 114 ? 12.875 5.656 -9.422 1 93.81 114 LEU B N 1
ATOM 3059 C CA . LEU B 1 114 ? 12.117 6.77 -8.859 1 93.81 114 LEU B CA 1
ATOM 3060 C C . LEU B 1 114 ? 11.867 7.844 -9.906 1 93.81 114 LEU B C 1
ATOM 3062 O O . LEU B 1 114 ? 11.156 8.812 -9.648 1 93.81 114 LEU B O 1
ATOM 3066 N N . ASP B 1 115 ? 12.469 7.648 -11.062 1 92.56 115 ASP B N 1
ATOM 3067 C CA . ASP B 1 115 ? 12.305 8.508 -12.234 1 92.56 115 ASP B CA 1
ATOM 3068 C C . ASP B 1 115 ? 12.641 7.75 -13.516 1 92.56 115 ASP B C 1
ATOM 3070 O O . ASP B 1 115 ? 13.656 7.055 -13.586 1 92.56 115 ASP B O 1
ATOM 3074 N N . PRO B 1 116 ? 11.797 7.969 -14.508 1 93.31 116 PRO B N 1
ATOM 3075 C CA . PRO B 1 116 ? 12.078 7.266 -15.758 1 93.31 116 PRO B CA 1
ATOM 3076 C C . PRO B 1 116 ? 13.484 7.539 -16.281 1 93.31 116 PRO B C 1
ATOM 3078 O O . PRO B 1 116 ? 14.086 6.672 -16.922 1 93.31 116 PRO B O 1
ATOM 3081 N N . GLN B 1 117 ? 14.023 8.648 -16.016 1 94.44 117 GLN B N 1
ATOM 3082 C CA . GLN B 1 117 ? 15.336 9.039 -16.531 1 94.44 117 GLN B CA 1
ATOM 3083 C C . GLN B 1 117 ? 16.438 8.172 -15.93 1 94.44 117 GLN B C 1
ATOM 3085 O O . GLN B 1 117 ? 17.547 8.141 -16.438 1 94.44 117 GLN B O 1
ATOM 3090 N N . ALA B 1 118 ? 16.141 7.484 -14.891 1 96.38 118 ALA B N 1
ATOM 3091 C CA . ALA B 1 118 ? 17.141 6.688 -14.195 1 96.38 118 ALA B CA 1
ATOM 3092 C C . ALA B 1 118 ? 17.219 5.277 -14.766 1 96.38 118 ALA B C 1
ATOM 3094 O O . ALA B 1 118 ? 18.109 4.5 -14.398 1 96.38 118 ALA B O 1
ATOM 3095 N N . VAL B 1 119 ? 16.359 4.91 -15.68 1 97 119 VAL B N 1
ATOM 3096 C CA . VAL B 1 119 ? 16.25 3.555 -16.203 1 97 119 VAL B CA 1
ATOM 3097 C C . VAL B 1 119 ? 17.578 3.143 -16.844 1 97 119 VAL B C 1
ATOM 3099 O O . VAL B 1 119 ? 18.125 2.08 -16.531 1 97 119 VAL B O 1
ATOM 3102 N N . PRO B 1 120 ? 18.172 3.979 -17.719 1 97.5 120 PRO B N 1
ATOM 3103 C CA . PRO B 1 120 ? 19.438 3.564 -18.328 1 97.5 120 PRO B CA 1
ATOM 3104 C C . PRO B 1 120 ? 20.562 3.359 -17.297 1 97.5 120 PRO B C 1
ATOM 3106 O O . PRO B 1 120 ? 21.359 2.434 -17.438 1 97.5 120 PRO B O 1
ATOM 3109 N N . TYR B 1 121 ? 20.578 4.168 -16.359 1 96.5 121 TYR B N 1
ATOM 3110 C CA . TYR B 1 121 ? 21.578 4.047 -15.312 1 96.5 121 TYR B CA 1
ATOM 3111 C C . TYR B 1 121 ? 21.438 2.725 -14.57 1 96.5 121 TYR B C 1
ATOM 3113 O O . TYR B 1 121 ? 22.422 2.004 -14.375 1 96.5 121 TYR B O 1
ATOM 3121 N N . ALA B 1 122 ? 20.281 2.428 -14.141 1 97.5 122 ALA B N 1
ATOM 3122 C CA . ALA B 1 122 ? 20.016 1.191 -13.406 1 97.5 122 ALA B CA 1
ATOM 3123 C C . ALA B 1 122 ? 20.359 -0.031 -14.25 1 97.5 122 ALA B C 1
ATOM 3125 O O . ALA B 1 122 ? 20.969 -0.986 -13.758 1 97.5 122 ALA B O 1
ATOM 3126 N N . ALA B 1 123 ? 19.969 0.053 -15.484 1 98.19 123 ALA B N 1
ATOM 3127 C CA . ALA B 1 123 ? 20.234 -1.062 -16.391 1 98.19 123 ALA B CA 1
ATOM 3128 C C . ALA B 1 123 ? 21.734 -1.281 -16.562 1 98.19 123 ALA B C 1
ATOM 3130 O O . ALA B 1 123 ? 22.203 -2.42 -16.578 1 98.19 123 ALA B O 1
ATOM 3131 N N . GLU B 1 124 ? 22.422 -0.233 -16.703 1 97.69 124 GLU B N 1
ATOM 3132 C CA . GLU B 1 124 ? 23.859 -0.315 -16.828 1 97.69 124 GLU B CA 1
ATOM 3133 C C . GLU B 1 124 ? 24.516 -0.879 -15.57 1 97.69 124 GLU B C 1
ATOM 3135 O O . GLU B 1 124 ? 25.422 -1.706 -15.648 1 97.69 124 GLU B O 1
ATOM 3140 N N . ALA B 1 125 ? 24.047 -0.45 -14.492 1 96.38 125 ALA B N 1
ATOM 3141 C CA . ALA B 1 125 ? 24.594 -0.925 -13.219 1 96.38 125 ALA B CA 1
ATOM 3142 C C . ALA B 1 125 ? 24.344 -2.422 -13.047 1 96.38 125 ALA B C 1
ATOM 3144 O O . ALA B 1 125 ? 25.203 -3.141 -12.531 1 96.38 125 ALA B O 1
ATOM 3145 N N . ILE B 1 126 ? 23.203 -2.9 -13.469 1 96.19 126 ILE B N 1
ATOM 3146 C CA . ILE B 1 126 ? 22.828 -4.309 -13.375 1 96.19 126 ILE B CA 1
ATOM 3147 C C . ILE B 1 126 ? 23.594 -5.121 -14.406 1 96.19 126 ILE B C 1
ATOM 3149 O O . ILE B 1 126 ? 24.062 -6.223 -14.117 1 96.19 126 ILE B O 1
ATOM 3153 N N . GLY B 1 127 ? 23.719 -4.543 -15.539 1 97 127 GLY B N 1
ATOM 3154 C CA . GLY B 1 127 ? 24.25 -5.234 -16.703 1 97 127 GLY B CA 1
ATOM 3155 C C . GLY B 1 127 ? 23.188 -5.68 -17.672 1 97 127 GLY B C 1
ATOM 3156 O O . GLY B 1 127 ? 22.078 -6.051 -17.266 1 97 127 GLY B O 1
ATOM 3157 N N . PHE B 1 128 ? 23.516 -5.641 -18.984 1 96.94 128 PHE B N 1
ATOM 3158 C CA . PHE B 1 128 ? 22.578 -6.027 -20.016 1 96.94 128 PHE B CA 1
ATOM 3159 C C . PHE B 1 128 ? 22.703 -7.508 -20.359 1 96.94 128 PHE B C 1
ATOM 3161 O O . PHE B 1 128 ? 23.812 -8.062 -20.297 1 96.94 128 PHE B O 1
ATOM 3168 N N . PRO B 1 129 ? 21.703 -8.273 -20.703 1 96.62 129 PRO B N 1
ATOM 3169 C CA . PRO B 1 129 ? 20.344 -7.73 -20.766 1 96.62 129 PRO B CA 1
ATOM 3170 C C . PRO B 1 129 ? 19.734 -7.508 -19.391 1 96.62 129 PRO B C 1
ATOM 3172 O O . PRO B 1 129 ? 20.109 -8.188 -18.422 1 96.62 129 PRO B O 1
ATOM 3175 N N . ALA B 1 130 ? 18.844 -6.477 -19.312 1 97.62 130 ALA B N 1
ATOM 3176 C CA . ALA B 1 130 ? 18.078 -6.172 -18.109 1 97.62 130 ALA B CA 1
ATOM 3177 C C . ALA B 1 130 ? 16.578 -6.145 -18.422 1 97.62 130 ALA B C 1
ATOM 3179 O O . ALA B 1 130 ? 16.172 -6.207 -19.578 1 97.62 130 ALA B O 1
ATOM 3180 N N . VAL B 1 131 ? 15.781 -6.145 -17.391 1 96.88 131 VAL B N 1
ATOM 3181 C CA . VAL B 1 131 ? 14.336 -6.129 -17.547 1 96.88 131 VAL B CA 1
ATOM 3182 C C . VAL B 1 131 ? 13.734 -4.953 -16.781 1 96.88 131 VAL B C 1
ATOM 3184 O O . VAL B 1 131 ? 14.062 -4.742 -15.609 1 96.88 131 VAL B O 1
ATOM 3187 N N . PHE B 1 132 ? 12.93 -4.145 -17.453 1 96.69 132 PHE B N 1
ATOM 3188 C CA . PHE B 1 132 ? 12.109 -3.164 -16.766 1 96.69 132 PHE B CA 1
ATOM 3189 C C . PHE B 1 132 ? 10.719 -3.719 -16.484 1 96.69 132 PHE B C 1
ATOM 3191 O O . PHE B 1 132 ? 10.117 -4.359 -17.344 1 96.69 132 PHE B O 1
ATOM 3198 N N . LYS B 1 133 ? 10.258 -3.482 -15.258 1 95.12 133 LYS B N 1
ATOM 3199 C CA . LYS B 1 133 ? 8.898 -3.836 -14.852 1 95.12 133 LYS B CA 1
ATOM 3200 C C . LYS B 1 133 ? 8.227 -2.688 -14.102 1 95.12 133 LYS B C 1
ATOM 3202 O O . LYS B 1 133 ? 8.789 -2.162 -13.141 1 95.12 133 LYS B O 1
ATOM 3207 N N . PRO B 1 134 ? 6.984 -2.297 -14.609 1 92.75 134 PRO B N 1
ATOM 3208 C CA . PRO B 1 134 ? 6.25 -1.387 -13.727 1 92.75 134 PRO B CA 1
ATOM 3209 C C . PRO B 1 134 ? 6.027 -1.97 -12.328 1 92.75 134 PRO B C 1
ATOM 3211 O O . PRO B 1 134 ? 5.914 -3.189 -12.18 1 92.75 134 PRO B O 1
ATOM 3214 N N . ALA B 1 135 ? 5.988 -1.088 -11.32 1 93 135 ALA B N 1
ATOM 3215 C CA . ALA B 1 135 ? 5.797 -1.554 -9.945 1 93 135 ALA B CA 1
ATOM 3216 C C . ALA B 1 135 ? 4.48 -2.311 -9.805 1 93 135 ALA B C 1
ATOM 3218 O O . ALA B 1 135 ? 4.406 -3.307 -9.078 1 93 135 ALA B O 1
ATOM 3219 N N . ARG B 1 136 ? 3.498 -1.701 -10.5 1 88.5 136 ARG B N 1
ATOM 3220 C CA . ARG B 1 136 ? 2.174 -2.314 -10.5 1 88.5 136 ARG B CA 1
ATOM 3221 C C . ARG B 1 136 ? 1.758 -2.721 -11.906 1 88.5 136 ARG B C 1
ATOM 3223 O O . ARG B 1 136 ? 2.119 -2.057 -12.883 1 88.5 136 ARG B O 1
ATOM 32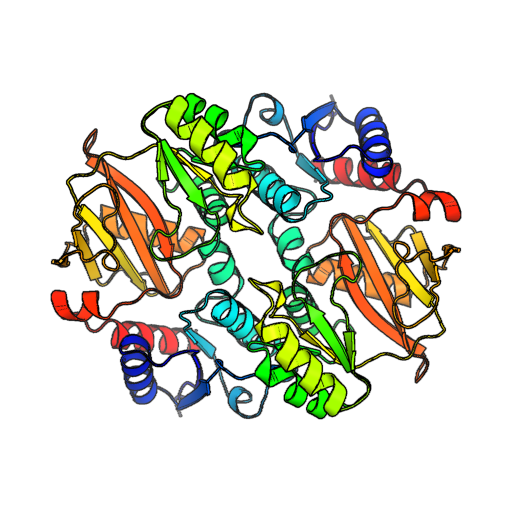30 N N . GLY B 1 137 ? 1.023 -3.783 -11.961 1 81.88 137 GLY B N 1
ATOM 3231 C CA . GLY B 1 137 ? 0.588 -4.324 -13.234 1 81.88 137 GLY B CA 1
ATOM 3232 C C . GLY B 1 137 ? 0.417 -5.832 -13.219 1 81.88 137 GLY B C 1
ATOM 3233 O O . GLY B 1 137 ? 0.874 -6.504 -12.289 1 81.88 137 GLY B O 1
ATOM 3234 N N . SER B 1 138 ? -0.305 -6.207 -14.25 1 73.38 138 SER B N 1
ATOM 3235 C CA . SER B 1 138 ? -0.598 -7.629 -14.367 1 73.38 138 SER B CA 1
ATOM 3236 C C . SER B 1 138 ? -0.365 -8.133 -15.789 1 73.38 138 SER B C 1
ATOM 3238 O O . SER B 1 138 ? -0.314 -7.34 -16.734 1 73.38 138 SER B O 1
ATOM 3240 N N . TRP B 1 139 ? -0.079 -9.438 -15.836 1 71.25 139 TRP B N 1
ATOM 3241 C CA . TRP B 1 139 ? -0.056 -10.156 -17.109 1 71.25 139 TRP B CA 1
ATOM 3242 C C . TRP B 1 139 ? 1.105 -9.688 -17.969 1 71.25 139 TRP B C 1
ATOM 3244 O O . TRP B 1 139 ? 1.007 -9.695 -19.203 1 71.25 139 TRP B O 1
ATOM 3254 N N . GLY B 1 140 ? 2.082 -9.094 -17.344 1 75.44 140 GLY B N 1
ATOM 3255 C CA . GLY B 1 140 ? 3.307 -8.727 -18.047 1 75.44 140 GLY B CA 1
ATOM 3256 C C . GLY B 1 140 ? 3.18 -7.438 -18.828 1 75.44 140 GLY B C 1
ATOM 3257 O O . GLY B 1 140 ? 4.062 -7.098 -19.625 1 75.44 140 GLY B O 1
ATOM 3258 N N . LYS B 1 141 ? 2.125 -6.727 -18.594 1 75.75 141 LYS B N 1
ATOM 3259 C CA . LYS B 1 141 ? 1.91 -5.477 -19.328 1 75.75 141 LYS B CA 1
ATOM 3260 C C . LYS B 1 141 ? 3.033 -4.48 -19.047 1 75.75 141 LYS B C 1
ATOM 3262 O O . LYS B 1 141 ? 3.371 -4.223 -17.891 1 75.75 141 LYS B O 1
ATOM 3267 N N . LEU B 1 142 ? 3.721 -4.012 -20.016 1 80.69 142 LEU B N 1
ATOM 3268 C CA . LEU B 1 142 ? 4.742 -2.971 -20.047 1 80.69 142 LEU B CA 1
ATOM 3269 C C . LEU B 1 142 ? 6.082 -3.508 -19.562 1 80.69 142 LEU B C 1
ATOM 3271 O O . LEU B 1 142 ? 7.02 -2.738 -19.344 1 80.69 142 LEU B O 1
ATOM 3275 N N . VAL B 1 143 ? 6.105 -4.812 -19.344 1 89.19 143 VAL B N 1
ATOM 3276 C CA . VAL B 1 143 ? 7.402 -5.414 -19.047 1 89.19 143 VAL B CA 1
ATOM 3277 C C . VAL B 1 143 ? 8.289 -5.371 -20.297 1 89.19 143 VAL B C 1
ATOM 3279 O O . VAL B 1 143 ? 7.859 -5.766 -21.375 1 89.19 143 VAL B O 1
ATOM 3282 N N . SER B 1 144 ? 9.531 -4.918 -20.109 1 93.5 144 SER B N 1
ATOM 3283 C CA . SER B 1 144 ? 10.383 -4.691 -21.281 1 93.5 144 SER B CA 1
ATOM 3284 C C . SER B 1 144 ? 11.773 -5.277 -21.062 1 93.5 144 SER B C 1
ATOM 3286 O O . SER B 1 144 ? 12.406 -5.027 -20.031 1 93.5 144 SER B O 1
ATOM 3288 N N . LEU B 1 145 ? 12.156 -6.031 -22.047 1 95 145 LEU B N 1
ATOM 3289 C CA . LEU B 1 145 ? 13.547 -6.48 -22.094 1 95 145 LEU B CA 1
ATOM 3290 C C . LEU B 1 145 ? 14.453 -5.383 -22.656 1 95 145 LEU B C 1
ATOM 3292 O O . LEU B 1 145 ? 14.148 -4.789 -23.703 1 95 145 LEU B O 1
ATOM 3296 N N . LEU B 1 146 ? 15.492 -5.113 -21.953 1 97.44 146 LEU B N 1
ATOM 3297 C CA . LEU B 1 146 ? 16.484 -4.133 -22.375 1 97.44 146 LEU B CA 1
ATOM 3298 C C . LEU B 1 146 ? 17.797 -4.816 -22.734 1 97.44 146 LEU B C 1
ATOM 3300 O O . LEU B 1 146 ? 18.516 -5.301 -21.859 1 97.44 146 LEU B O 1
ATOM 3304 N N . ARG B 1 147 ? 18.125 -4.746 -23.984 1 97.19 147 ARG B N 1
ATOM 3305 C CA . ARG B 1 147 ? 19.297 -5.496 -24.453 1 97.19 147 ARG B CA 1
ATOM 3306 C C . ARG B 1 147 ? 20.547 -4.633 -24.406 1 97.19 147 ARG B C 1
ATOM 3308 O O . ARG B 1 147 ? 21.672 -5.156 -24.406 1 97.19 147 ARG B O 1
ATOM 3315 N N . ASP B 1 148 ? 20.359 -3.336 -24.516 1 97.38 148 ASP B N 1
ATOM 3316 C CA . ASP B 1 148 ? 21.484 -2.412 -24.469 1 97.38 148 ASP B CA 1
ATOM 3317 C C . ASP B 1 148 ? 21.062 -1.036 -23.969 1 97.38 148 ASP B C 1
ATOM 3319 O O . ASP B 1 148 ? 19.891 -0.837 -23.625 1 97.38 148 ASP B O 1
ATOM 3323 N N . LYS B 1 149 ? 22.047 -0.182 -23.969 1 97.25 149 LYS B N 1
ATOM 3324 C CA . LYS B 1 149 ? 21.812 1.157 -23.438 1 97.25 149 LYS B CA 1
ATOM 3325 C C . LYS B 1 149 ? 20.844 1.938 -24.312 1 97.25 149 LYS B C 1
ATOM 3327 O O . LYS B 1 149 ? 20.0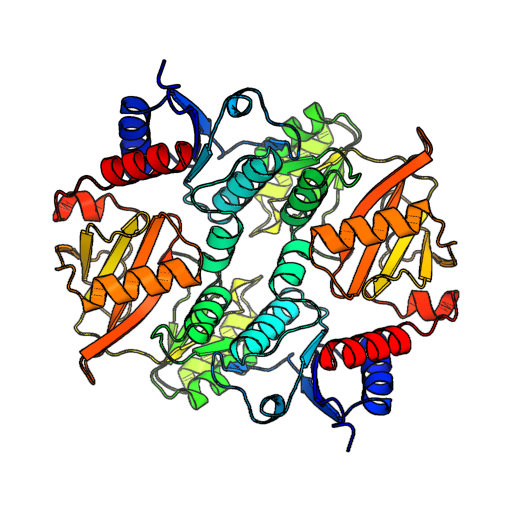47 2.73 -23.797 1 97.25 149 LYS B O 1
ATOM 3332 N N . SER B 1 150 ? 20.875 1.742 -25.562 1 97.88 150 SER B N 1
ATOM 3333 C CA . SER B 1 150 ? 19.984 2.434 -26.469 1 97.88 150 SER B CA 1
ATOM 3334 C C . SER B 1 150 ? 18.516 2.062 -26.203 1 97.88 150 SER B C 1
ATOM 3336 O O . SER B 1 150 ? 17.656 2.936 -26.141 1 97.88 150 SER B O 1
ATOM 3338 N N . GLU B 1 151 ? 18.281 0.781 -26 1 97.69 151 GLU B N 1
ATOM 3339 C CA . GLU B 1 151 ? 16.922 0.331 -25.688 1 97.69 151 GLU B CA 1
ATOM 3340 C C . GLU B 1 151 ? 16.453 0.894 -24.359 1 97.69 151 GLU B C 1
ATOM 3342 O O . GLU B 1 151 ? 15.289 1.264 -24.203 1 97.69 151 GLU B O 1
ATOM 3347 N N . ALA B 1 152 ? 17.375 0.95 -23.438 1 97.75 152 ALA B N 1
ATOM 3348 C CA . ALA B 1 152 ? 17.031 1.506 -22.125 1 97.75 152 ALA B CA 1
ATOM 3349 C C . ALA B 1 152 ? 16.672 2.986 -22.234 1 97.75 152 ALA B C 1
ATOM 3351 O O . ALA B 1 152 ? 15.727 3.451 -21.609 1 97.75 152 ALA B O 1
ATOM 3352 N N . SER B 1 153 ? 17.406 3.707 -23.047 1 97.69 153 SER B N 1
ATOM 3353 C CA . SER B 1 153 ? 17.156 5.133 -23.234 1 97.69 153 SER B CA 1
ATOM 3354 C C . SER B 1 153 ? 15.828 5.371 -23.953 1 97.69 153 SER B C 1
ATOM 3356 O O . SER B 1 153 ? 15.094 6.289 -23.594 1 97.69 153 SER B O 1
ATOM 3358 N N . LEU B 1 154 ? 15.555 4.562 -24.906 1 97.12 154 LEU B N 1
ATOM 3359 C CA . LEU B 1 154 ? 14.297 4.676 -25.625 1 97.12 154 LEU B CA 1
ATOM 3360 C C . LEU B 1 154 ? 13.109 4.438 -24.703 1 97.12 154 LEU B C 1
ATOM 3362 O O . LEU B 1 154 ? 12.109 5.16 -24.766 1 97.12 154 LEU B O 1
ATOM 3366 N N . LEU B 1 155 ? 13.273 3.449 -23.875 1 95.88 155 LEU B N 1
ATOM 3367 C CA . LEU B 1 155 ? 12.203 3.182 -22.906 1 95.88 155 LEU B CA 1
ATOM 3368 C C . LEU B 1 155 ? 12.031 4.355 -21.953 1 95.88 155 LEU B C 1
ATOM 3370 O O . LEU B 1 155 ? 10.898 4.75 -21.656 1 95.88 155 LEU B O 1
ATOM 3374 N N . SER B 1 156 ? 13.125 4.828 -21.469 1 95.44 156 SER B N 1
ATOM 3375 C CA . SER B 1 156 ? 13.094 5.984 -20.578 1 95.44 156 SER B CA 1
ATOM 3376 C C . SER B 1 156 ? 12.289 7.129 -21.172 1 95.44 156 SER B C 1
ATOM 3378 O O . SER B 1 156 ? 11.438 7.715 -20.5 1 95.44 156 SER B O 1
ATOM 3380 N N . GLU B 1 157 ? 12.445 7.402 -22.406 1 95.25 157 GLU B N 1
ATOM 3381 C CA . GLU B 1 157 ? 11.734 8.469 -23.109 1 95.25 157 GLU B CA 1
ATOM 3382 C C . GLU B 1 157 ? 10.25 8.148 -23.25 1 95.25 157 GLU B C 1
ATOM 3384 O O . GLU B 1 157 ? 9.398 9.023 -23.047 1 95.25 157 GLU B O 1
ATOM 3389 N N . ALA B 1 158 ? 10.023 6.961 -23.516 1 93.69 158 ALA B N 1
ATOM 3390 C CA . ALA B 1 158 ? 8.633 6.531 -23.688 1 93.69 158 ALA B CA 1
ATOM 3391 C C . ALA B 1 158 ? 7.867 6.633 -22.375 1 93.69 158 ALA B C 1
ATOM 3393 O O . ALA B 1 158 ? 6.703 7.039 -22.359 1 93.69 158 ALA B O 1
ATOM 3394 N N . LEU B 1 159 ? 8.523 6.281 -21.312 1 92.44 159 LEU B N 1
ATOM 3395 C CA . LEU B 1 159 ? 7.891 6.262 -19.984 1 92.44 159 LEU B CA 1
ATOM 3396 C C . LEU B 1 159 ? 7.512 7.668 -19.547 1 92.44 159 LEU B C 1
ATOM 3398 O O . LEU B 1 159 ? 6.633 7.844 -18.703 1 92.44 159 LEU B O 1
ATOM 3402 N N . GLU B 1 160 ? 8.141 8.656 -20.078 1 88.56 160 GLU B N 1
ATOM 3403 C CA . GLU B 1 160 ? 7.812 10.039 -19.75 1 88.56 160 GLU B CA 1
ATOM 3404 C C . GLU B 1 160 ? 6.387 10.383 -20.156 1 88.56 160 GLU B C 1
ATOM 3406 O O . GLU B 1 160 ? 5.773 11.289 -19.594 1 88.56 160 GLU B O 1
ATOM 3411 N N . TYR B 1 161 ? 5.891 9.617 -21.078 1 85.69 161 TYR B N 1
ATOM 3412 C CA . TYR B 1 161 ? 4.566 9.914 -21.609 1 85.69 161 TYR B CA 1
ATOM 3413 C C . TYR B 1 161 ? 3.508 9.031 -20.953 1 85.69 161 TYR B C 1
ATOM 3415 O O . TYR B 1 161 ? 2.312 9.188 -21.219 1 85.69 161 TYR B O 1
ATOM 3423 N N . VAL B 1 162 ? 4.004 8.133 -20.219 1 80.19 162 VAL B N 1
ATOM 3424 C CA . VAL B 1 162 ? 3.074 7.266 -19.5 1 80.19 162 VAL B CA 1
ATOM 3425 C C . VAL B 1 162 ? 2.564 7.977 -18.25 1 80.19 162 VAL B C 1
ATOM 3427 O O . VAL B 1 162 ? 3.34 8.602 -17.516 1 80.19 162 VAL B O 1
ATOM 3430 N N . GLN B 1 163 ? 1.226 7.992 -18.109 1 72.94 163 GLN B N 1
ATOM 3431 C CA . GLN B 1 163 ? 0.634 8.664 -16.953 1 72.94 163 GLN B CA 1
ATOM 3432 C C . GLN B 1 163 ? 0.53 7.723 -15.758 1 72.94 163 GLN B C 1
ATOM 3434 O O . GLN B 1 163 ? 0.425 6.508 -15.93 1 72.94 163 GLN B O 1
ATOM 3439 N N . GLY B 1 164 ? 0.662 8.344 -14.656 1 69.56 164 GLY B N 1
ATOM 3440 C CA . GLY B 1 164 ? 0.363 7.629 -13.422 1 69.56 164 GLY B CA 1
ATOM 3441 C C . GLY B 1 164 ? 1.5 6.742 -12.961 1 69.56 164 GLY B C 1
ATOM 3442 O O . GLY B 1 164 ? 2.67 7.031 -13.219 1 69.56 164 GLY B O 1
ATOM 3443 N N . ASP B 1 165 ? 1.181 5.688 -12.273 1 69.81 165 ASP B N 1
ATOM 3444 C CA . ASP B 1 165 ? 2.107 4.879 -11.492 1 69.81 165 ASP B CA 1
ATOM 3445 C C . ASP B 1 165 ? 2.826 3.857 -12.367 1 69.81 165 ASP B C 1
ATOM 3447 O O . ASP B 1 165 ? 3.771 3.203 -11.922 1 69.81 165 ASP B O 1
ATOM 3451 N N . LEU B 1 166 ? 2.531 3.865 -13.594 1 73.81 166 LEU B N 1
ATOM 3452 C CA . LEU B 1 166 ? 3.125 2.846 -14.453 1 73.81 166 LEU B CA 1
ATOM 3453 C C . LEU B 1 166 ? 4.523 3.258 -14.906 1 73.81 166 LEU B C 1
ATOM 3455 O O . LEU B 1 166 ? 5.293 2.43 -15.398 1 73.81 166 LEU B O 1
ATOM 3459 N N . LYS B 1 167 ? 4.863 4.531 -14.617 1 79.44 167 LYS B N 1
ATOM 3460 C CA . LYS B 1 167 ? 6.168 5.012 -15.062 1 79.44 167 LYS B CA 1
ATOM 3461 C C . LYS B 1 167 ? 7.254 4.672 -14.047 1 79.44 167 LYS B C 1
ATOM 3463 O O . LYS B 1 167 ? 8.445 4.766 -14.352 1 79.44 167 LYS B O 1
ATOM 3468 N N . LEU B 1 168 ? 6.816 4.301 -12.891 1 85.31 168 LEU B N 1
ATOM 3469 C CA . LEU B 1 168 ? 7.762 3.895 -11.859 1 85.31 168 LEU B CA 1
ATOM 3470 C C . LEU B 1 168 ? 7.699 2.389 -11.625 1 85.31 168 LEU B C 1
ATOM 3472 O O . LEU B 1 168 ? 6.656 1.766 -11.836 1 85.31 168 LEU B O 1
ATOM 3476 N N . GLY B 1 169 ? 8.898 1.868 -11.391 1 93 169 GLY B N 1
ATOM 3477 C CA . GLY B 1 169 ? 8.977 0.428 -11.211 1 93 169 GLY B CA 1
ATOM 3478 C C . GLY B 1 169 ? 10.367 -0.049 -10.828 1 93 169 GLY B C 1
ATOM 3479 O O . GLY B 1 169 ? 10.984 0.494 -9.914 1 93 169 GLY B O 1
ATOM 3480 N N . LEU B 1 170 ? 10.742 -1.119 -11.492 1 95.81 170 LEU B N 1
ATOM 3481 C CA . LEU B 1 170 ? 12.031 -1.722 -11.195 1 95.81 170 LEU B CA 1
ATOM 3482 C C . LEU B 1 170 ? 12.789 -2.059 -12.477 1 95.81 170 LEU B C 1
ATOM 3484 O O . LEU B 1 170 ? 12.172 -2.342 -13.508 1 95.81 170 LEU B O 1
ATOM 3488 N N . VAL B 1 171 ? 14.047 -1.942 -12.375 1 97.5 171 VAL B N 1
ATOM 3489 C CA . VAL B 1 171 ? 14.953 -2.594 -13.312 1 97.5 171 VAL B CA 1
ATOM 3490 C C . VAL B 1 171 ? 15.625 -3.785 -12.641 1 97.5 171 VAL B C 1
ATOM 3492 O O . VAL B 1 171 ? 16.125 -3.674 -11.516 1 97.5 171 VAL B O 1
ATOM 3495 N N . GLN B 1 172 ? 15.602 -4.891 -13.359 1 97.44 172 GLN B N 1
ATOM 3496 C CA . GLN B 1 172 ? 16.062 -6.148 -12.773 1 97.44 172 GLN B CA 1
ATOM 3497 C C . GLN B 1 172 ? 16.984 -6.895 -13.727 1 97.44 172 GLN B C 1
ATOM 3499 O O . GLN B 1 172 ? 16.875 -6.75 -14.953 1 97.44 172 GLN B O 1
ATOM 3504 N N . GLU B 1 173 ? 17.828 -7.648 -13.086 1 96.31 173 GLU B N 1
ATOM 3505 C CA . GLU B 1 173 ? 18.672 -8.516 -13.906 1 96.31 173 GLU B CA 1
ATOM 3506 C C . GLU B 1 173 ? 17.828 -9.539 -14.664 1 96.31 173 GLU B C 1
ATOM 3508 O O . GLU B 1 173 ? 16.875 -10.094 -14.125 1 96.31 173 GLU B O 1
ATOM 3513 N N . TYR B 1 174 ? 18.234 -9.711 -15.93 1 95.69 174 TYR B N 1
ATOM 3514 C CA . TYR B 1 174 ? 17.594 -10.773 -16.719 1 95.69 174 TYR B CA 1
ATOM 3515 C C . TYR B 1 174 ? 18.125 -12.141 -16.312 1 95.69 174 TYR B C 1
ATOM 3517 O O . TYR B 1 174 ? 19.344 -12.352 -16.234 1 95.69 174 TYR B O 1
ATOM 3525 N N . VAL B 1 175 ? 17.234 -13.055 -16.062 1 94.94 175 VAL B N 1
ATOM 3526 C CA . VAL B 1 175 ? 17.625 -14.422 -15.734 1 94.94 175 VAL B CA 1
ATOM 3527 C C . VAL B 1 175 ? 17.406 -15.32 -16.953 1 94.94 175 VAL B C 1
ATOM 3529 O O . VAL B 1 175 ? 16.281 -15.508 -17.406 1 94.94 175 VAL B O 1
ATOM 3532 N N . ASP B 1 176 ? 18.484 -15.805 -17.406 1 92.5 176 ASP B N 1
ATOM 3533 C CA . ASP B 1 176 ? 18.359 -16.812 -18.469 1 92.5 176 ASP B CA 1
ATOM 3534 C C . ASP B 1 176 ? 17.719 -18.094 -17.938 1 92.5 176 ASP B C 1
ATOM 3536 O O . ASP B 1 176 ? 18.188 -18.656 -16.953 1 92.5 176 ASP B O 1
ATOM 3540 N N . LYS B 1 177 ? 16.625 -18.469 -18.516 1 89.75 177 LYS B N 1
ATOM 3541 C CA . LYS B 1 177 ? 15.852 -19.609 -18.016 1 89.75 177 LYS B CA 1
ATOM 3542 C C . LYS B 1 177 ? 15.664 -20.656 -19.109 1 89.75 177 LYS B C 1
ATOM 3544 O O . LYS B 1 177 ? 15.789 -20.359 -20.297 1 89.75 177 LYS B O 1
ATOM 3549 N N . PRO B 1 178 ? 15.391 -21.859 -18.812 1 89.12 178 PRO B N 1
ATOM 3550 C CA . PRO B 1 178 ? 15.25 -22.938 -19.797 1 89.12 178 PRO B CA 1
ATOM 3551 C C . PRO B 1 178 ? 13.891 -22.938 -20.484 1 89.12 178 PRO B C 1
ATOM 3553 O O . PRO B 1 178 ? 13.25 -23.984 -20.609 1 89.12 178 PRO B O 1
ATOM 3556 N N . GLY B 1 179 ? 13.383 -21.797 -20.859 1 87.62 179 GLY B N 1
ATOM 3557 C CA . GLY B 1 179 ? 12.172 -21.672 -21.656 1 87.62 179 GLY B CA 1
ATOM 3558 C C . GLY B 1 179 ? 10.898 -21.891 -20.844 1 87.62 179 GLY B C 1
ATOM 3559 O O . GLY B 1 179 ? 9.828 -22.094 -21.406 1 87.62 179 GLY B O 1
ATOM 3560 N N . ARG B 1 180 ? 11.109 -22.016 -19.578 1 91.12 180 ARG B N 1
ATOM 3561 C CA . ARG B 1 180 ? 9.961 -22.188 -18.703 1 91.12 180 ARG B CA 1
ATOM 3562 C C . ARG B 1 180 ? 10.211 -21.531 -17.344 1 91.12 180 ARG B C 1
ATOM 3564 O O . ARG B 1 180 ? 11.352 -21.25 -16.984 1 91.12 180 ARG B O 1
ATOM 3571 N N . ASP B 1 181 ? 9.141 -21.234 -16.688 1 94.56 181 ASP B N 1
ATOM 3572 C CA . ASP B 1 181 ? 9.195 -20.891 -15.266 1 94.56 181 ASP B CA 1
ATOM 3573 C C . ASP B 1 181 ? 8.289 -21.797 -14.438 1 94.56 181 ASP B C 1
ATOM 3575 O O . ASP B 1 181 ? 7.672 -22.719 -14.969 1 94.56 181 ASP B O 1
ATOM 3579 N N . ILE B 1 182 ? 8.391 -21.688 -13.164 1 96.38 182 ILE B N 1
ATOM 3580 C CA . ILE B 1 182 ? 7.613 -22.484 -12.227 1 96.38 182 ILE B CA 1
ATOM 3581 C C . ILE B 1 182 ? 6.605 -21.609 -11.5 1 96.38 182 ILE B C 1
ATOM 3583 O O . ILE B 1 182 ? 6.957 -20.531 -11 1 96.38 182 ILE B O 1
ATOM 3587 N N . ARG B 1 183 ? 5.383 -22.016 -11.555 1 96.44 183 ARG B N 1
ATOM 3588 C CA . ARG B 1 183 ? 4.379 -21.5 -10.625 1 96.44 183 ARG B CA 1
ATOM 3589 C C . ARG B 1 183 ? 4.086 -22.5 -9.516 1 96.44 183 ARG B C 1
ATOM 3591 O O . ARG B 1 183 ? 3.535 -23.578 -9.781 1 96.44 183 ARG B O 1
ATOM 3598 N N . SER B 1 184 ? 4.5 -22.156 -8.367 1 97.88 184 SER B N 1
ATOM 3599 C CA . SER B 1 184 ? 4.168 -22.969 -7.203 1 97.88 184 SER B CA 1
ATOM 3600 C C . SER B 1 184 ? 3.055 -22.328 -6.383 1 97.88 184 SER B C 1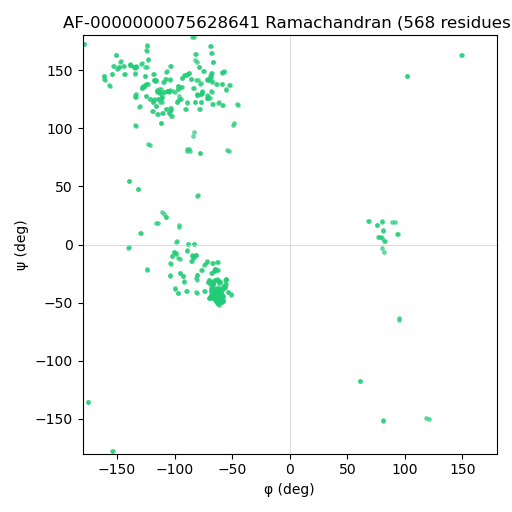
ATOM 3602 O O . SER B 1 184 ? 2.838 -21.109 -6.457 1 97.88 184 SER B O 1
ATOM 3604 N N . PHE B 1 185 ? 2.305 -23.125 -5.668 1 97.12 185 PHE B N 1
ATOM 3605 C CA . PHE B 1 185 ? 1.151 -22.641 -4.918 1 97.12 185 PHE B CA 1
ATOM 3606 C C . PHE B 1 185 ? 1.339 -22.875 -3.424 1 97.12 185 PHE B C 1
ATOM 3608 O O . PHE B 1 185 ? 1.598 -24 -2.994 1 97.12 185 PHE B O 1
ATOM 3615 N N . CYS B 1 186 ? 1.229 -21.812 -2.709 1 98.19 186 CYS B N 1
ATOM 3616 C CA . CYS B 1 186 ? 1.334 -21.859 -1.255 1 98.19 186 CYS B CA 1
ATOM 3617 C C . CYS B 1 186 ? -0.045 -21.844 -0.607 1 98.19 186 CYS B C 1
ATOM 3619 O O . CYS B 1 186 ? -0.894 -21.031 -0.976 1 98.19 186 CYS B O 1
ATOM 3621 N N . ILE B 1 187 ? -0.344 -22.75 0.346 1 98.38 187 ILE B N 1
ATOM 3622 C CA . ILE B 1 187 ? -1.527 -22.766 1.2 1 98.38 187 ILE B CA 1
ATOM 3623 C C . ILE B 1 187 ? -1.114 -23.031 2.648 1 98.38 187 ILE B C 1
ATOM 3625 O O . ILE B 1 187 ? -0.83 -24.172 3.023 1 98.38 187 ILE B O 1
ATOM 3629 N N . GLY B 1 188 ? -1.106 -21.953 3.43 1 97.56 188 GLY B N 1
ATOM 3630 C CA . GLY B 1 188 ? -0.541 -22.078 4.762 1 97.56 188 GLY B CA 1
ATOM 3631 C C . GLY B 1 188 ? 0.925 -22.469 4.754 1 97.56 188 GLY B C 1
ATOM 3632 O O . GLY B 1 188 ? 1.751 -21.797 4.145 1 97.56 188 GLY B O 1
ATOM 3633 N N . ASP B 1 189 ? 1.195 -23.609 5.316 1 97.56 189 ASP B N 1
ATOM 3634 C CA . ASP B 1 189 ? 2.58 -24.062 5.414 1 97.56 189 ASP B CA 1
ATOM 3635 C C . ASP B 1 189 ? 2.859 -25.203 4.441 1 97.56 189 ASP B C 1
ATOM 3637 O O . ASP B 1 189 ? 3.789 -25.984 4.645 1 97.56 189 ASP B O 1
ATOM 3641 N N . THR B 1 190 ? 2.043 -25.25 3.393 1 98.06 190 THR B N 1
ATOM 3642 C CA . THR B 1 190 ? 2.221 -26.328 2.43 1 98.06 190 THR B CA 1
ATOM 3643 C C . THR B 1 190 ? 2.316 -25.781 1.01 1 98.06 190 THR B C 1
ATOM 3645 O O . THR B 1 190 ? 1.896 -24.656 0.748 1 98.06 190 THR B O 1
ATOM 3648 N N . VAL B 1 191 ? 2.943 -26.547 0.156 1 98.62 191 VAL B N 1
ATOM 3649 C CA . VAL B 1 191 ? 3.004 -26.312 -1.283 1 98.62 191 VAL B CA 1
ATOM 3650 C C . VAL B 1 191 ? 2.463 -27.531 -2.029 1 98.62 191 VAL B C 1
ATOM 3652 O O . VAL B 1 191 ? 3.232 -28.359 -2.498 1 98.62 191 VAL B O 1
ATOM 3655 N N . PRO B 1 192 ? 1.18 -27.578 -2.219 1 98.06 192 PRO B N 1
ATOM 3656 C CA . PRO B 1 192 ? 0.557 -28.812 -2.678 1 98.06 192 PRO B CA 1
ATOM 3657 C C . PRO B 1 192 ? 0.768 -29.062 -4.168 1 98.06 192 PRO B C 1
ATOM 3659 O O . PRO B 1 192 ? 0.597 -30.188 -4.641 1 98.06 192 PRO B O 1
ATOM 3662 N N . ALA B 1 193 ? 1.063 -28 -4.93 1 97.81 193 ALA B N 1
ATOM 3663 C CA . ALA B 1 193 ? 1.193 -28.172 -6.371 1 97.81 193 ALA B CA 1
ATOM 3664 C C . ALA B 1 193 ? 2.117 -27.125 -6.977 1 97.81 193 ALA B C 1
ATOM 3666 O O . ALA B 1 193 ? 2.289 -26.031 -6.41 1 97.81 193 ALA B O 1
ATOM 3667 N N . ALA B 1 194 ? 2.697 -27.469 -8.039 1 98.06 194 ALA B N 1
ATOM 3668 C CA . ALA B 1 194 ? 3.453 -26.578 -8.906 1 98.06 194 ALA B CA 1
ATOM 3669 C C . ALA B 1 194 ? 3.283 -26.969 -10.375 1 98.06 194 ALA B C 1
ATOM 3671 O O . ALA B 1 194 ? 2.988 -28.125 -10.688 1 98.06 194 ALA B O 1
ATOM 3672 N N . ILE B 1 195 ? 3.441 -25.969 -11.219 1 97.25 195 ILE B N 1
ATOM 3673 C CA . ILE B 1 195 ? 3.375 -26.25 -12.648 1 97.25 195 ILE B CA 1
ATOM 3674 C C . ILE B 1 195 ? 4.508 -25.531 -13.367 1 97.25 195 ILE B C 1
ATOM 3676 O O . ILE B 1 195 ? 4.992 -24.5 -12.906 1 97.25 195 ILE B O 1
ATOM 3680 N N . TYR B 1 196 ? 4.895 -26.094 -14.469 1 95.94 196 TYR B N 1
ATOM 3681 C CA . TYR B 1 196 ? 5.723 -25.391 -15.445 1 95.94 196 TYR B CA 1
ATOM 3682 C C . TYR B 1 196 ? 4.863 -24.547 -16.375 1 95.94 196 TYR B C 1
ATOM 3684 O O . TYR B 1 196 ? 3.785 -24.969 -16.797 1 95.94 196 TYR B O 1
ATOM 3692 N N . ARG B 1 197 ? 5.277 -23.359 -16.594 1 93 197 ARG B N 1
ATOM 3693 C CA . ARG B 1 197 ? 4.695 -22.5 -17.625 1 93 197 ARG B CA 1
ATOM 3694 C C . ARG B 1 197 ? 5.68 -22.266 -18.766 1 93 197 ARG B C 1
ATOM 3696 O O . ARG B 1 197 ? 6.773 -21.734 -18.547 1 93 197 ARG B O 1
ATOM 3703 N N . TYR B 1 198 ? 5.195 -22.641 -19.891 1 90.12 198 TYR B N 1
ATOM 3704 C CA . TYR B 1 198 ? 6.051 -22.531 -21.078 1 90.12 198 TYR B CA 1
ATOM 3705 C C . TYR B 1 198 ? 5.637 -21.359 -21.953 1 90.12 198 TYR B C 1
ATOM 3707 O O . TYR B 1 198 ? 4.445 -21.094 -22.125 1 90.12 198 TYR B O 1
ATOM 3715 N N . GLY B 1 199 ? 6.602 -20.547 -22.375 1 77.81 199 GLY B N 1
ATOM 3716 C CA . GLY B 1 199 ? 6.289 -19.469 -23.281 1 77.81 199 GLY B CA 1
ATOM 3717 C C . GLY B 1 199 ? 7.316 -19.297 -24.391 1 77.81 199 GLY B C 1
ATOM 3718 O O . GLY B 1 199 ? 8.391 -19.906 -24.328 1 77.81 199 GLY B O 1
ATOM 3719 N N . SER B 1 200 ? 6.559 -18.641 -25.516 1 66.94 200 SER B N 1
ATOM 3720 C CA . SER B 1 200 ? 7.422 -18.266 -26.641 1 66.94 200 SER B CA 1
ATOM 3721 C C . SER B 1 200 ? 8.102 -16.922 -26.375 1 66.94 200 SER B C 1
ATOM 3723 O O . SER B 1 200 ? 7.438 -15.914 -26.172 1 66.94 200 SER B O 1
ATOM 3725 N N . GLY B 1 201 ? 9.391 -17.016 -25.859 1 68.62 201 GLY B N 1
ATOM 3726 C CA . GLY B 1 201 ? 10.133 -15.773 -25.688 1 68.62 201 GLY B CA 1
ATOM 3727 C C . GLY B 1 201 ? 10.516 -15.492 -24.25 1 68.62 201 GLY B C 1
ATOM 3728 O O . GLY B 1 201 ? 10.656 -16.422 -23.453 1 68.62 201 GLY B O 1
ATOM 3729 N N . PHE B 1 202 ? 10.57 -14.148 -24.016 1 69.25 202 PHE B N 1
ATOM 3730 C CA . PHE B 1 202 ? 11.109 -13.781 -22.703 1 69.25 202 PHE B CA 1
ATOM 3731 C C . PHE B 1 202 ? 10.047 -13.883 -21.625 1 69.25 202 PHE B C 1
ATOM 3733 O O . PHE B 1 202 ? 10.336 -14.281 -20.5 1 69.25 202 PHE B O 1
ATOM 3740 N N . ALA B 1 203 ? 8.742 -13.672 -22.062 1 68.5 203 ALA B N 1
ATOM 3741 C CA . ALA B 1 203 ? 7.66 -13.812 -21.078 1 68.5 203 ALA B CA 1
ATOM 3742 C C . ALA B 1 203 ? 7.043 -15.203 -21.156 1 68.5 203 ALA B C 1
ATOM 3744 O O . ALA B 1 203 ? 6.711 -15.695 -22.234 1 68.5 203 ALA B O 1
ATOM 3745 N N . THR B 1 204 ? 6.941 -15.922 -20.016 1 70.5 204 THR B N 1
ATOM 3746 C CA . THR B 1 204 ? 6.422 -17.281 -20 1 70.5 204 THR B CA 1
ATOM 3747 C C . THR B 1 204 ? 5.074 -17.328 -19.297 1 70.5 204 THR B C 1
ATOM 3749 O O . THR B 1 204 ? 4.641 -18.406 -18.844 1 70.5 204 THR B O 1
ATOM 3752 N N . ASN B 1 205 ? 4.336 -16.219 -19.328 1 67.75 205 ASN B N 1
ATOM 3753 C CA . ASN B 1 205 ? 3.037 -16.203 -18.672 1 67.75 205 ASN B CA 1
ATOM 3754 C C . ASN B 1 205 ? 1.956 -16.828 -19.547 1 67.75 205 ASN B C 1
ATOM 3756 O O . ASN B 1 205 ? 2 -16.703 -20.781 1 67.75 205 ASN B O 1
ATOM 3760 N N . LEU B 1 206 ? 1.062 -17.562 -18.859 1 68.56 206 LEU B N 1
ATOM 3761 C CA . LEU B 1 206 ? 0.002 -18.297 -19.547 1 68.56 206 LEU B CA 1
ATOM 3762 C C . LEU B 1 206 ? -0.924 -17.344 -20.297 1 68.56 206 LEU B C 1
ATOM 3764 O O . LEU B 1 206 ? -1.518 -17.719 -21.297 1 68.56 206 LEU B O 1
ATOM 3768 N N . ALA B 1 207 ? -1 -16.219 -19.734 1 65.88 207 ALA B N 1
ATOM 3769 C CA . ALA B 1 207 ? -1.85 -15.242 -20.422 1 65.88 207 ALA B CA 1
ATOM 3770 C C . ALA B 1 207 ? -1.301 -14.898 -21.797 1 65.88 207 ALA B C 1
ATOM 3772 O O . ALA B 1 207 ? -2.053 -14.508 -22.688 1 65.88 207 ALA B O 1
ATOM 3773 N N . ALA B 1 208 ? -0.07 -15.273 -21.953 1 64.75 208 ALA B N 1
ATOM 3774 C CA . ALA B 1 208 ? 0.592 -14.977 -23.234 1 64.75 208 ALA B CA 1
ATOM 3775 C C . ALA B 1 208 ? 0.533 -16.172 -24.172 1 64.75 208 ALA B C 1
ATOM 3777 O O . ALA B 1 208 ? 1.249 -16.219 -25.172 1 64.75 208 ALA B O 1
ATOM 3778 N N . GLY B 1 209 ? -0.361 -17.172 -23.844 1 63.88 209 GLY B N 1
ATOM 3779 C CA . GLY B 1 209 ? -0.543 -18.297 -24.75 1 63.88 209 GLY B CA 1
ATOM 3780 C C . GLY B 1 209 ? 0.374 -19.469 -24.438 1 63.88 209 GLY B C 1
ATOM 3781 O O . GLY B 1 209 ? 0.555 -20.359 -25.266 1 63.88 209 GLY B O 1
ATOM 3782 N N . GLY B 1 210 ? 0.874 -19.469 -23.219 1 70.62 210 GLY B N 1
ATOM 3783 C CA . GLY B 1 210 ? 1.806 -20.531 -22.891 1 70.62 210 GLY B CA 1
ATOM 3784 C C . GLY B 1 210 ? 1.118 -21.828 -22.5 1 70.62 210 GLY B C 1
ATOM 3785 O O . GLY B 1 210 ? -0.106 -21.875 -22.375 1 70.62 210 GLY B O 1
ATOM 3786 N N . ARG B 1 211 ? 1.925 -22.891 -22.641 1 85.56 211 ARG B N 1
ATOM 3787 C CA . ARG B 1 211 ? 1.514 -24.219 -22.203 1 85.56 211 ARG B CA 1
ATOM 3788 C C . ARG B 1 211 ? 1.884 -24.469 -20.75 1 85.56 211 ARG B C 1
ATOM 3790 O O . ARG B 1 211 ? 2.83 -23.875 -20.234 1 85.56 211 ARG B O 1
ATOM 3797 N N . ALA B 1 212 ? 1.02 -25.234 -20.094 1 90.81 212 ALA B N 1
ATOM 3798 C CA . ALA B 1 212 ? 1.298 -25.609 -18.703 1 90.81 212 ALA B CA 1
ATOM 3799 C C . ALA B 1 212 ? 1.455 -27.109 -18.547 1 90.81 212 ALA B C 1
ATOM 3801 O O . ALA B 1 212 ? 0.835 -27.891 -19.281 1 90.81 212 ALA B O 1
ATOM 3802 N N . ALA B 1 213 ? 2.393 -27.547 -17.719 1 94.94 213 ALA B N 1
ATOM 3803 C CA . ALA B 1 213 ? 2.604 -28.953 -17.359 1 94.94 213 ALA B CA 1
ATOM 3804 C C . ALA B 1 213 ? 2.904 -29.094 -15.867 1 94.94 213 ALA B C 1
ATOM 3806 O O . ALA B 1 213 ? 3.346 -28.141 -15.219 1 94.94 213 ALA B O 1
ATOM 3807 N N . PRO B 1 214 ? 2.598 -30.266 -15.344 1 96.94 214 PRO B N 1
ATOM 3808 C CA . PRO B 1 214 ? 2.943 -30.469 -13.93 1 96.94 214 PRO B CA 1
ATOM 3809 C C . PRO B 1 214 ? 4.438 -30.312 -13.664 1 96.94 214 PRO B C 1
ATOM 3811 O O . PRO B 1 214 ? 5.266 -30.703 -14.484 1 96.94 214 PRO B O 1
ATOM 3814 N N . ALA B 1 215 ? 4.758 -29.672 -12.602 1 97.31 215 ALA B N 1
ATOM 3815 C CA . ALA B 1 215 ? 6.129 -29.562 -12.094 1 97.31 215 ALA B CA 1
ATOM 3816 C C . ALA B 1 215 ? 6.262 -30.234 -10.734 1 97.31 215 ALA B C 1
ATOM 3818 O O . ALA B 1 215 ? 5.352 -30.156 -9.906 1 97.31 215 ALA B O 1
ATOM 3819 N N . PRO B 1 216 ? 7.387 -30.922 -10.508 1 97.31 216 PRO B N 1
ATOM 3820 C CA . PRO B 1 216 ? 7.59 -31.484 -9.164 1 97.31 216 PRO B CA 1
ATOM 3821 C C . PRO B 1 216 ? 7.789 -30.391 -8.109 1 97.31 216 PRO B C 1
ATOM 3823 O O . PRO B 1 216 ? 8.43 -29.375 -8.367 1 97.31 216 PRO B O 1
ATOM 3826 N N . VAL B 1 217 ? 7.203 -30.609 -6.957 1 98.25 217 VAL B N 1
ATOM 3827 C CA . VAL B 1 217 ? 7.508 -29.766 -5.797 1 98.25 217 VAL B CA 1
ATOM 3828 C C . VAL B 1 217 ? 8.719 -30.344 -5.059 1 98.25 217 VAL B C 1
ATOM 3830 O O . VAL B 1 217 ? 8.57 -31.047 -4.062 1 98.25 217 VAL B O 1
ATOM 3833 N N . THR B 1 218 ? 9.859 -30.016 -5.574 1 97.94 218 THR B N 1
ATOM 3834 C CA . THR B 1 218 ? 11.086 -30.453 -4.918 1 97.94 218 THR B CA 1
ATOM 3835 C C . THR B 1 218 ? 11.266 -29.75 -3.576 1 97.94 218 THR B C 1
ATOM 3837 O O . THR B 1 218 ? 10.578 -28.766 -3.287 1 97.94 218 THR B O 1
ATOM 3840 N N . GLY B 1 219 ? 12.156 -30.266 -2.75 1 98.19 219 GLY B N 1
ATOM 3841 C CA . GLY B 1 219 ? 12.461 -29.609 -1.491 1 98.19 219 GLY B CA 1
ATOM 3842 C C . GLY B 1 219 ? 12.852 -28.156 -1.662 1 98.19 219 GLY B C 1
ATOM 3843 O O . GLY B 1 219 ? 12.414 -27.297 -0.894 1 98.19 219 GLY B O 1
ATOM 3844 N N . ASP B 1 220 ? 13.641 -27.859 -2.686 1 98.19 220 ASP B N 1
ATOM 3845 C CA . ASP B 1 220 ? 14.109 -26.5 -2.945 1 98.19 220 ASP B CA 1
ATOM 3846 C C . ASP B 1 220 ? 12.945 -25.594 -3.33 1 98.19 220 ASP B C 1
ATOM 3848 O O . ASP B 1 220 ? 12.859 -24.453 -2.854 1 98.19 220 ASP B O 1
ATOM 3852 N N . VAL B 1 221 ? 12.031 -26.109 -4.172 1 98.5 221 VAL B N 1
ATOM 3853 C CA . VAL B 1 221 ? 10.875 -25.328 -4.602 1 98.5 221 VAL B CA 1
ATOM 3854 C C . VAL B 1 221 ? 9.953 -25.062 -3.414 1 98.5 221 VAL B C 1
ATOM 3856 O O . VAL B 1 221 ? 9.469 -23.938 -3.232 1 98.5 221 VAL B O 1
ATOM 3859 N N . GLU B 1 222 ? 9.773 -26.094 -2.643 1 98.75 222 GLU B N 1
ATOM 3860 C CA . GLU B 1 222 ? 8.922 -25.953 -1.463 1 98.75 222 GLU B CA 1
ATOM 3861 C C . GLU B 1 222 ? 9.477 -24.922 -0.489 1 98.75 222 GLU B C 1
ATOM 3863 O O . GLU B 1 222 ? 8.766 -24 -0.072 1 98.75 222 GLU B O 1
ATOM 3868 N N . ASP B 1 223 ? 10.734 -25.109 -0.162 1 98.69 223 ASP B N 1
ATOM 3869 C CA . ASP B 1 223 ? 11.383 -24.203 0.788 1 98.69 223 ASP B CA 1
ATOM 3870 C C . ASP B 1 223 ? 11.336 -22.766 0.294 1 98.69 223 ASP B C 1
ATOM 3872 O O . ASP B 1 223 ? 10.961 -21.859 1.041 1 98.69 223 ASP B O 1
ATOM 3876 N N . LEU B 1 224 ? 11.695 -22.547 -0.948 1 98.75 224 LEU B N 1
ATOM 3877 C CA . LEU B 1 224 ? 11.727 -21.203 -1.531 1 98.75 224 LEU B CA 1
ATOM 3878 C C . LEU B 1 224 ? 10.336 -20.578 -1.551 1 98.75 224 LEU B C 1
ATOM 3880 O O . LEU B 1 224 ? 10.172 -19.406 -1.213 1 98.75 224 LEU B O 1
ATOM 3884 N N . THR B 1 225 ? 9.352 -21.359 -1.916 1 98.81 225 THR B N 1
ATOM 3885 C CA . THR B 1 225 ? 7.969 -20.891 -1.971 1 98.81 225 THR B CA 1
ATOM 3886 C C . THR B 1 225 ? 7.492 -20.453 -0.59 1 98.81 225 THR B C 1
ATOM 3888 O O . THR B 1 225 ? 6.934 -19.375 -0.44 1 98.81 225 THR B O 1
ATOM 3891 N N . LEU B 1 226 ? 7.758 -21.281 0.393 1 98.81 226 LEU B N 1
ATOM 3892 C CA . LEU B 1 226 ? 7.293 -20.984 1.745 1 98.81 226 LEU B CA 1
ATOM 3893 C C . LEU B 1 226 ? 8 -19.766 2.311 1 98.81 226 LEU B C 1
ATOM 3895 O O . LEU B 1 226 ? 7.375 -18.906 2.943 1 98.81 226 LEU B O 1
ATOM 3899 N N . ARG B 1 227 ? 9.305 -19.625 2.045 1 98.75 227 ARG B N 1
ATOM 3900 C CA . ARG B 1 227 ? 10.055 -18.469 2.518 1 98.75 227 ARG B CA 1
ATOM 3901 C C . ARG B 1 227 ? 9.562 -17.188 1.855 1 98.75 227 ARG B C 1
ATOM 3903 O O . ARG B 1 227 ? 9.469 -16.141 2.504 1 98.75 227 ARG B O 1
ATOM 3910 N N . ALA B 1 228 ? 9.242 -17.266 0.565 1 98.81 228 ALA B N 1
ATOM 3911 C CA . ALA B 1 228 ? 8.734 -16.094 -0.161 1 98.81 228 ALA B CA 1
ATOM 3912 C C . ALA B 1 228 ? 7.383 -15.656 0.387 1 98.81 228 ALA B C 1
ATOM 3914 O O . ALA B 1 228 ? 7.168 -14.477 0.646 1 98.81 228 ALA B O 1
ATOM 3915 N N . CYS B 1 229 ? 6.492 -16.594 0.58 1 98.75 229 CYS B N 1
ATOM 3916 C CA . CYS B 1 229 ? 5.164 -16.297 1.104 1 98.75 229 CYS B CA 1
ATOM 3917 C C . CYS B 1 229 ? 5.25 -15.742 2.521 1 98.75 229 CYS B C 1
ATOM 3919 O O . CYS B 1 229 ? 4.559 -14.781 2.857 1 98.75 229 CYS B O 1
ATOM 3921 N N . GLU B 1 230 ? 6.133 -16.344 3.305 1 98.56 230 GLU B N 1
ATOM 3922 C CA . GLU B 1 230 ? 6.332 -15.859 4.668 1 98.56 230 GLU B CA 1
ATOM 3923 C C . GLU B 1 230 ? 6.848 -14.422 4.672 1 98.56 230 GLU B C 1
ATOM 3925 O O . GLU B 1 230 ? 6.387 -13.594 5.461 1 98.56 230 GLU B O 1
ATOM 3930 N N . ALA B 1 231 ? 7.73 -14.117 3.781 1 98.25 231 ALA B N 1
ATOM 3931 C CA . ALA B 1 231 ? 8.312 -12.781 3.707 1 98.25 231 ALA B CA 1
ATOM 3932 C C . ALA B 1 231 ? 7.246 -11.727 3.449 1 98.25 231 ALA B C 1
ATOM 3934 O O . ALA B 1 231 ? 7.332 -10.602 3.955 1 98.25 231 ALA B O 1
ATOM 3935 N N . LEU B 1 232 ? 6.219 -12.07 2.73 1 98.31 232 LEU B N 1
ATOM 3936 C CA . LEU B 1 232 ? 5.207 -11.102 2.34 1 98.31 232 LEU B CA 1
ATOM 3937 C C . LEU B 1 232 ? 3.955 -11.242 3.199 1 98.31 232 LEU B C 1
ATOM 3939 O O . LEU B 1 232 ? 3.037 -10.422 3.105 1 98.31 232 LEU B O 1
ATOM 3943 N N . GLY B 1 233 ? 3.867 -12.289 3.986 1 98.06 233 GLY B N 1
ATOM 3944 C CA . GLY B 1 233 ? 2.689 -12.57 4.793 1 98.06 233 GLY B CA 1
ATOM 3945 C C . GLY B 1 233 ? 1.568 -13.227 4.004 1 98.06 233 GLY B C 1
ATOM 3946 O O . GLY B 1 233 ? 0.402 -13.141 4.395 1 98.06 233 GLY B O 1
ATOM 3947 N N . VAL B 1 234 ? 1.876 -13.805 2.906 1 98.5 234 VAL B N 1
ATOM 3948 C CA . VAL B 1 234 ? 0.876 -14.438 2.053 1 98.5 234 VAL B CA 1
ATOM 3949 C C . VAL B 1 234 ? 0.574 -15.844 2.568 1 98.5 234 VAL B C 1
ATOM 3951 O O . VAL B 1 234 ? 1.48 -16.672 2.713 1 98.5 234 VAL B O 1
ATOM 3954 N N . GLU B 1 235 ? -0.673 -16.109 2.861 1 98.31 235 GLU B N 1
ATOM 3955 C CA . GLU B 1 235 ? -1.11 -17.422 3.338 1 98.31 235 GLU B CA 1
ATOM 3956 C C . GLU B 1 235 ? -1.5 -18.328 2.176 1 98.31 235 GLU B C 1
ATOM 3958 O O . GLU B 1 235 ? -1.284 -19.547 2.229 1 98.31 235 GLU B O 1
ATOM 3963 N N . VAL B 1 236 ? -2.154 -17.734 1.232 1 98.38 236 VAL B N 1
ATOM 3964 C CA . VAL B 1 236 ? -2.588 -18.438 0.029 1 98.38 236 VAL B CA 1
ATOM 3965 C C . VAL B 1 236 ? -2.184 -17.641 -1.209 1 98.38 236 VAL B C 1
ATOM 3967 O O . VAL B 1 236 ? -2.604 -16.5 -1.383 1 98.38 236 VAL B O 1
ATOM 3970 N N . GLY B 1 237 ? -1.398 -18.219 -1.997 1 97.38 237 GLY B N 1
ATOM 3971 C CA . GLY B 1 237 ? -0.98 -17.484 -3.18 1 97.38 237 GLY B CA 1
ATOM 3972 C C . GLY B 1 237 ? -0.057 -18.281 -4.082 1 97.38 237 GLY B C 1
ATOM 3973 O O . GLY B 1 237 ? 0.248 -19.453 -3.799 1 97.38 237 GLY B O 1
ATOM 3974 N N . GLY B 1 238 ? 0.231 -17.75 -5.215 1 97.12 238 GLY B N 1
ATOM 3975 C CA . GLY B 1 238 ? 1.16 -18.328 -6.176 1 97.12 238 GLY B CA 1
ATOM 3976 C C . GLY B 1 238 ? 2.504 -17.625 -6.195 1 97.12 238 GLY B C 1
ATOM 3977 O O . GLY B 1 238 ? 2.574 -16.406 -6.07 1 97.12 238 GLY B O 1
ATOM 3978 N N . VAL B 1 239 ? 3.535 -18.438 -6.359 1 98.12 239 VAL B N 1
ATOM 3979 C CA . VAL B 1 239 ? 4.891 -17.922 -6.445 1 98.12 239 VAL B CA 1
ATOM 3980 C C . VAL B 1 239 ? 5.504 -18.281 -7.797 1 98.12 239 VAL B C 1
ATOM 3982 O O . VAL B 1 239 ? 5.527 -19.438 -8.18 1 98.12 239 VAL B O 1
ATOM 3985 N N . ASP B 1 240 ? 5.922 -17.234 -8.516 1 96.56 240 ASP B N 1
ATOM 3986 C CA . ASP B 1 240 ? 6.633 -17.453 -9.773 1 96.56 240 ASP B CA 1
ATOM 3987 C C . ASP B 1 240 ? 8.141 -17.562 -9.539 1 96.56 240 ASP B C 1
ATOM 3989 O O . ASP B 1 240 ? 8.766 -16.641 -9.008 1 96.56 240 ASP B O 1
ATOM 3993 N N . ILE B 1 241 ? 8.648 -18.688 -9.984 1 97.81 241 ILE B N 1
ATOM 3994 C CA . ILE B 1 241 ? 10.047 -19.031 -9.75 1 97.81 241 ILE B CA 1
ATOM 3995 C C . ILE B 1 241 ? 10.742 -19.297 -11.086 1 97.81 241 ILE B C 1
ATOM 3997 O O . ILE B 1 241 ? 10.18 -19.938 -11.969 1 97.81 241 ILE B O 1
ATOM 4001 N N . VAL B 1 242 ? 11.938 -18.781 -11.156 1 96.25 242 VAL B N 1
ATOM 4002 C CA . VAL B 1 242 ? 12.727 -19.047 -12.352 1 96.25 242 VAL B CA 1
ATOM 4003 C C . VAL B 1 242 ? 13.992 -19.812 -11.977 1 96.25 242 VAL B C 1
ATOM 4005 O O . VAL B 1 242 ? 14.562 -19.594 -10.898 1 96.25 242 VAL B O 1
ATOM 4008 N N . GLU B 1 243 ? 14.328 -20.719 -12.836 1 95.62 243 GLU B N 1
ATOM 4009 C CA . GLU B 1 243 ? 15.594 -21.438 -12.719 1 95.62 243 GLU B CA 1
ATOM 4010 C C . GLU B 1 243 ? 16.656 -20.844 -13.625 1 95.62 243 GLU B C 1
ATOM 4012 O O . GLU B 1 243 ? 16.469 -20.766 -14.844 1 95.62 243 GLU B O 1
ATOM 4017 N N . SER B 1 244 ? 17.75 -20.453 -13.031 1 95.56 244 SER B N 1
ATOM 4018 C CA . SER B 1 244 ? 18.844 -19.891 -13.812 1 95.56 244 SER B CA 1
ATOM 4019 C C . SER B 1 244 ? 19.625 -20.984 -14.547 1 95.56 244 SER B C 1
ATOM 4021 O O . SER B 1 244 ? 20.047 -21.969 -13.938 1 95.56 244 SER B O 1
ATOM 4023 N N . THR B 1 245 ? 19.844 -20.734 -15.82 1 94.44 245 THR B N 1
ATOM 4024 C CA . THR B 1 245 ? 20.625 -21.703 -16.594 1 94.44 245 THR B CA 1
ATOM 4025 C C . THR B 1 245 ? 22.109 -21.609 -16.234 1 94.44 245 THR B C 1
ATOM 4027 O O . THR B 1 245 ? 22.891 -22.516 -16.531 1 94.44 245 THR B O 1
ATOM 4030 N N . ARG B 1 246 ? 22.453 -20.531 -15.648 1 92.69 246 ARG B N 1
ATOM 4031 C CA . ARG B 1 246 ? 23.844 -20.297 -15.312 1 92.69 246 ARG B CA 1
ATOM 4032 C C . ARG B 1 246 ? 24.328 -21.25 -14.227 1 92.69 246 ARG B C 1
ATOM 4034 O O . ARG B 1 246 ? 25.406 -21.828 -14.328 1 92.69 246 ARG B O 1
ATOM 4041 N N . ASP B 1 247 ? 23.547 -21.469 -13.195 1 93.69 247 ASP B N 1
ATOM 4042 C CA . ASP B 1 247 ? 24.016 -22.25 -12.055 1 93.69 247 ASP B CA 1
ATOM 4043 C C . ASP B 1 247 ? 22.906 -23.172 -11.539 1 93.69 247 ASP B C 1
ATOM 4045 O O . ASP B 1 247 ? 23.094 -23.875 -10.547 1 93.69 247 ASP B O 1
ATOM 4049 N N . GLY B 1 248 ? 21.766 -23.094 -12.125 1 92.88 248 GLY B N 1
ATOM 4050 C CA . GLY B 1 248 ? 20.656 -23.922 -11.711 1 92.88 248 GLY B CA 1
ATOM 4051 C C . GLY B 1 248 ? 19.922 -23.359 -10.5 1 92.88 248 GLY B C 1
ATOM 4052 O O . GLY B 1 248 ? 18.984 -23.984 -9.992 1 92.88 248 GLY B O 1
ATOM 4053 N N . GLY B 1 249 ? 20.359 -22.234 -10.078 1 96.06 249 GLY B N 1
ATOM 4054 C CA . GLY B 1 249 ? 19.734 -21.625 -8.914 1 96.06 249 GLY B CA 1
ATOM 4055 C C . GLY B 1 249 ? 18.312 -21.172 -9.164 1 96.06 249 GLY B C 1
ATOM 4056 O O . GLY B 1 249 ? 17.969 -20.812 -10.289 1 96.06 249 GLY B O 1
ATOM 4057 N N . LEU B 1 250 ? 17.453 -21.234 -8.109 1 98.12 250 LEU B N 1
ATOM 4058 C CA . LEU B 1 250 ? 16.062 -20.797 -8.172 1 98.12 250 LEU B CA 1
ATOM 4059 C C . LEU B 1 250 ? 15.922 -19.375 -7.625 1 98.12 250 LEU B C 1
ATOM 4061 O O . LEU B 1 250 ? 16.516 -19.047 -6.594 1 98.12 250 LEU B O 1
ATOM 4065 N N . LEU B 1 251 ? 15.172 -18.516 -8.375 1 98.25 251 LEU B N 1
ATOM 4066 C CA . LEU B 1 251 ? 14.914 -17.141 -7.957 1 98.25 251 LEU B CA 1
ATOM 4067 C C . LEU B 1 251 ? 13.414 -16.844 -7.988 1 98.25 251 LEU B C 1
ATOM 4069 O O . LEU B 1 251 ? 12.719 -17.266 -8.914 1 98.25 251 LEU B O 1
ATOM 4073 N N . VAL B 1 252 ? 12.93 -16.188 -6.965 1 98.5 252 VAL B N 1
ATOM 4074 C CA . VAL B 1 252 ? 11.539 -15.742 -6.934 1 98.5 252 VAL B CA 1
ATOM 4075 C C . VAL B 1 252 ? 11.375 -14.5 -7.801 1 98.5 252 VAL B C 1
ATOM 4077 O O . VAL B 1 252 ? 12.102 -13.516 -7.637 1 98.5 252 VAL B O 1
ATOM 4080 N N . LEU B 1 253 ? 10.391 -14.523 -8.688 1 96.06 253 LEU B N 1
ATOM 4081 C CA . LEU B 1 253 ? 10.109 -13.383 -9.555 1 96.06 253 LEU B CA 1
ATOM 4082 C C . LEU B 1 253 ? 8.938 -12.57 -9.016 1 96.06 253 LEU B C 1
ATOM 4084 O O . LEU B 1 253 ? 8.945 -11.336 -9.086 1 96.06 253 LEU B O 1
ATOM 4088 N N . GLU B 1 254 ? 7.969 -13.25 -8.492 1 96.44 254 GLU B N 1
ATOM 4089 C CA . GLU B 1 254 ? 6.73 -12.602 -8.062 1 96.44 254 GLU B CA 1
ATOM 4090 C C . GLU B 1 254 ? 5.949 -13.484 -7.094 1 96.44 254 GLU B C 1
ATOM 4092 O O . GLU B 1 254 ? 6.023 -14.711 -7.172 1 96.44 254 GLU B O 1
ATOM 4097 N N . VAL B 1 255 ? 5.324 -12.883 -6.172 1 97.56 255 VAL B N 1
ATOM 4098 C CA . VAL B 1 255 ? 4.344 -13.531 -5.305 1 97.56 255 VAL B CA 1
ATOM 4099 C C . VAL B 1 255 ? 2.959 -12.938 -5.555 1 97.56 255 VAL B C 1
ATOM 4101 O O . VAL B 1 255 ? 2.771 -11.727 -5.461 1 97.56 255 VAL B O 1
ATOM 4104 N N . ASN B 1 256 ? 2.014 -13.766 -5.855 1 95.5 256 ASN B N 1
ATOM 4105 C CA . ASN B 1 256 ? 0.658 -13.32 -6.164 1 95.5 256 ASN B CA 1
ATOM 4106 C C . ASN B 1 256 ? -0.332 -13.742 -5.082 1 95.5 256 ASN B C 1
ATOM 4108 O O . ASN B 1 256 ? -0.487 -14.938 -4.809 1 95.5 256 ASN B O 1
ATOM 4112 N N . PRO B 1 257 ? -1.051 -12.75 -4.566 1 95.75 257 PRO B N 1
ATOM 4113 C CA . PRO B 1 257 ? -1.952 -13.039 -3.451 1 95.75 257 PRO B CA 1
ATOM 4114 C C . PRO B 1 257 ? -3.305 -13.586 -3.91 1 95.75 257 PRO B C 1
ATOM 4116 O O . PRO B 1 257 ? -4.109 -14.016 -3.084 1 95.75 257 PRO B O 1
ATOM 4119 N N . SER B 1 258 ? -3.631 -13.562 -5.145 1 93.25 258 SER B N 1
ATOM 4120 C CA . SER B 1 258 ? -4.887 -14.055 -5.699 1 93.25 258 SER B CA 1
ATOM 4121 C C . SER B 1 258 ? -4.66 -14.781 -7.02 1 93.25 258 SER B C 1
ATOM 4123 O O . SER B 1 258 ? -5.332 -14.5 -8.016 1 93.25 258 SER B O 1
ATOM 4125 N N . THR B 1 259 ? -3.828 -15.711 -6.98 1 87.06 259 THR B N 1
ATOM 4126 C CA . THR B 1 259 ? -3.41 -16.422 -8.188 1 87.06 259 THR B CA 1
ATOM 4127 C C . THR B 1 259 ? -4.531 -17.312 -8.695 1 87.06 259 THR B C 1
ATOM 4129 O O . THR B 1 259 ? -5.242 -17.953 -7.91 1 87.06 259 THR B O 1
ATOM 4132 N N . GLU B 1 260 ? -4.578 -17.328 -9.992 1 90.62 260 GLU B N 1
ATOM 4133 C CA . GLU B 1 260 ? -5.445 -18.312 -10.625 1 90.62 260 GLU B CA 1
ATOM 4134 C C . GLU B 1 260 ? -4.887 -19.719 -10.469 1 90.62 260 GLU B C 1
ATOM 4136 O O . GLU B 1 260 ? -3.676 -19.938 -10.547 1 90.62 260 GLU B O 1
ATOM 4141 N N . PHE B 1 261 ? -5.84 -20.672 -10.234 1 93.69 261 PHE B N 1
ATOM 4142 C CA . PHE B 1 261 ? -5.332 -22.031 -10.039 1 93.69 261 PHE B CA 1
ATOM 4143 C C . PHE B 1 261 ? -6.078 -23.016 -10.922 1 93.69 261 PHE B C 1
ATOM 4145 O O . PHE B 1 261 ? -5.84 -24.219 -10.852 1 93.69 261 PHE B O 1
ATOM 4152 N N . LYS B 1 262 ? -6.895 -22.5 -11.852 1 91.88 262 LYS B N 1
ATOM 4153 C CA . LYS B 1 262 ? -7.637 -23.391 -12.742 1 91.88 262 LYS B CA 1
ATOM 4154 C C . LYS B 1 262 ? -6.695 -24.234 -13.594 1 91.88 262 LYS B C 1
ATOM 4156 O O . LYS B 1 262 ? -6.945 -25.422 -13.82 1 91.88 262 LYS B O 1
ATOM 4161 N N . ASN B 1 263 ? -5.652 -23.594 -14.094 1 89.94 263 ASN B N 1
ATOM 4162 C CA . ASN B 1 263 ? -4.695 -24.344 -14.914 1 89.94 263 ASN B CA 1
ATOM 4163 C C . ASN B 1 263 ? -3.92 -25.359 -14.078 1 89.94 263 ASN B C 1
ATOM 4165 O O . ASN B 1 263 ? -3.621 -26.453 -14.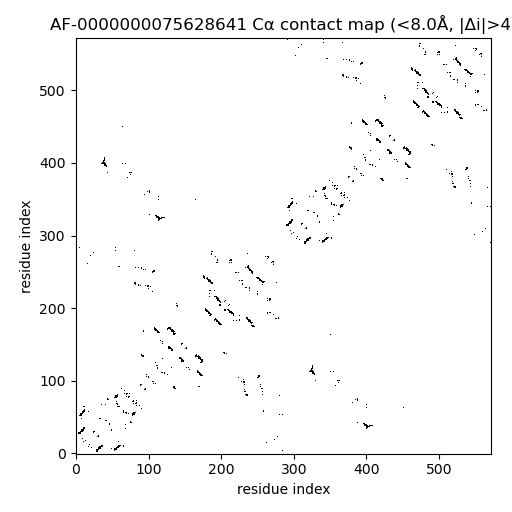555 1 89.94 263 ASN B O 1
ATOM 4169 N N . THR B 1 264 ? -3.598 -24.969 -12.906 1 93.38 264 THR B N 1
ATOM 4170 C CA . THR B 1 264 ? -2.926 -25.891 -12 1 93.38 264 THR B CA 1
ATOM 4171 C C . THR B 1 264 ? -3.797 -27.109 -11.734 1 93.38 264 THR B C 1
ATOM 4173 O O . THR B 1 264 ? -3.316 -28.25 -11.789 1 93.38 264 THR B O 1
ATOM 4176 N N . VAL B 1 265 ? -5.039 -26.891 -11.492 1 95.12 265 VAL B N 1
ATOM 4177 C CA . VAL B 1 265 ? -5.98 -27.984 -11.242 1 95.12 265 VAL B CA 1
ATOM 4178 C C . VAL B 1 265 ? -6.09 -28.859 -12.484 1 95.12 265 VAL B C 1
ATOM 4180 O O . VAL B 1 265 ? -6.02 -30.094 -12.383 1 95.12 265 VAL B O 1
ATOM 4183 N N . ARG B 1 266 ? -6.184 -28.234 -13.594 1 94 266 ARG B N 1
ATOM 4184 C CA . ARG B 1 266 ? -6.379 -28.953 -14.852 1 94 266 ARG B CA 1
ATOM 4185 C C . ARG B 1 266 ? -5.211 -29.891 -15.133 1 94 266 ARG B C 1
ATOM 4187 O O . ARG B 1 266 ? -5.41 -31.047 -15.492 1 94 266 ARG B O 1
ATOM 4194 N N . VAL B 1 267 ? -3.998 -29.469 -14.898 1 95.25 267 VAL B N 1
ATOM 4195 C CA . VAL B 1 267 ? -2.844 -30.219 -15.383 1 95.25 267 VAL B CA 1
ATOM 4196 C C . VAL B 1 267 ? -2.334 -31.141 -14.281 1 95.25 267 VAL B C 1
ATOM 4198 O O . VAL B 1 267 ? -1.693 -32.156 -14.562 1 95.25 267 VAL B O 1
ATOM 4201 N N . THR B 1 268 ? -2.592 -30.828 -13.016 1 96.81 268 THR B N 1
ATOM 4202 C CA . THR B 1 268 ? -2.023 -31.609 -11.93 1 96.81 268 THR B CA 1
ATOM 4203 C C . THR B 1 268 ? -3.08 -32.531 -11.312 1 96.81 268 THR B C 1
ATOM 4205 O O . THR B 1 268 ? -2.75 -33.5 -10.625 1 96.81 268 THR B O 1
ATOM 4208 N N . GLY B 1 269 ? -4.328 -32.125 -11.414 1 96.81 269 GLY B N 1
ATOM 4209 C CA . GLY B 1 269 ? -5.402 -32.875 -10.773 1 96.81 269 GLY B CA 1
ATOM 4210 C C . GLY B 1 269 ? -5.547 -32.531 -9.297 1 96.81 269 GLY B C 1
ATOM 4211 O O . GLY B 1 269 ? -6.461 -33.031 -8.633 1 96.81 269 GLY B O 1
ATOM 4212 N N . VAL B 1 270 ? -4.672 -31.766 -8.789 1 97.5 270 VAL B N 1
ATOM 4213 C CA . VAL B 1 270 ? -4.746 -31.375 -7.387 1 97.5 270 VAL B CA 1
ATOM 4214 C C . VAL B 1 270 ? -5.934 -30.438 -7.172 1 97.5 270 VAL B C 1
ATOM 4216 O O . VAL B 1 270 ? -6.094 -29.453 -7.895 1 97.5 270 VAL B O 1
ATOM 4219 N N . ASN B 1 271 ? -6.816 -30.75 -6.25 1 97.56 271 ASN B N 1
ATOM 4220 C CA . ASN B 1 271 ? -7.953 -29.906 -5.926 1 97.56 271 ASN B CA 1
ATOM 4221 C C . ASN B 1 271 ? -7.543 -28.719 -5.047 1 97.56 271 ASN B C 1
ATOM 4223 O O . ASN B 1 271 ? -7.824 -28.719 -3.848 1 97.56 271 ASN B O 1
ATOM 4227 N N . VAL B 1 272 ? -6.988 -27.734 -5.629 1 97.62 272 VAL B N 1
ATOM 4228 C CA . VAL B 1 272 ? -6.461 -26.562 -4.941 1 97.62 272 VAL B CA 1
ATOM 4229 C C . VAL B 1 272 ? -7.574 -25.875 -4.156 1 97.62 272 VAL B C 1
ATOM 4231 O O . VAL B 1 272 ? -7.371 -25.453 -3.014 1 97.62 272 VAL B O 1
ATOM 4234 N N . ALA B 1 273 ? -8.758 -25.812 -4.688 1 97.94 273 ALA B N 1
ATOM 4235 C CA . ALA B 1 273 ? -9.891 -25.156 -4.039 1 97.94 273 ALA B CA 1
ATOM 4236 C C . ALA B 1 273 ? -10.227 -25.844 -2.717 1 97.94 273 ALA B C 1
ATOM 4238 O O . ALA B 1 273 ? -10.461 -25.172 -1.706 1 97.94 273 ALA B O 1
ATOM 4239 N N . ALA B 1 274 ? -10.227 -27.109 -2.758 1 98.38 274 ALA B N 1
ATOM 4240 C CA . ALA B 1 274 ? -10.531 -27.875 -1.548 1 98.38 274 ALA B CA 1
ATOM 4241 C C . ALA B 1 274 ? -9.469 -27.641 -0.474 1 98.38 274 ALA B C 1
ATOM 4243 O O . ALA B 1 274 ? -9.797 -27.5 0.707 1 98.38 274 ALA B O 1
ATOM 4244 N N . LEU B 1 275 ? -8.242 -27.625 -0.917 1 98.5 275 LEU B N 1
ATOM 4245 C CA . LEU B 1 275 ? -7.148 -27.422 0.025 1 98.5 275 LEU B CA 1
ATOM 4246 C C . LEU B 1 275 ? -7.215 -26.031 0.643 1 98.5 275 LEU B C 1
ATOM 4248 O O . LEU B 1 275 ? -6.957 -25.875 1.837 1 98.5 275 LEU B O 1
ATOM 4252 N N . ILE B 1 276 ? -7.543 -25.016 -0.135 1 98.38 276 ILE B N 1
ATOM 4253 C CA . ILE B 1 276 ? -7.711 -23.672 0.389 1 98.38 276 ILE B CA 1
ATOM 4254 C C . ILE B 1 276 ? -8.852 -23.641 1.399 1 98.38 276 ILE B C 1
ATOM 4256 O O . ILE B 1 276 ? -8.727 -23.078 2.484 1 98.38 276 ILE B O 1
ATOM 4260 N N . ALA B 1 277 ? -9.953 -24.281 1.04 1 98.19 277 ALA B N 1
ATOM 4261 C CA . ALA B 1 277 ? -11.109 -24.312 1.924 1 98.19 277 ALA B CA 1
ATOM 4262 C C . ALA B 1 277 ? -10.766 -24.969 3.26 1 98.19 277 ALA B C 1
ATOM 4264 O O . ALA B 1 277 ? -11.148 -24.469 4.32 1 98.19 277 ALA B O 1
ATOM 4265 N N . ASP B 1 278 ? -10.062 -26.078 3.158 1 98.12 278 ASP B N 1
ATOM 4266 C CA . ASP B 1 278 ? -9.625 -26.75 4.379 1 98.12 278 ASP B CA 1
ATOM 4267 C C . ASP B 1 278 ? -8.766 -25.828 5.238 1 98.12 278 ASP B C 1
ATOM 4269 O O . ASP B 1 278 ? -8.938 -25.766 6.457 1 98.12 278 ASP B O 1
ATOM 4273 N N . TYR B 1 279 ? -7.93 -25.172 4.609 1 98.19 279 TYR B N 1
ATOM 4274 C CA . TYR B 1 279 ? -7.043 -24.266 5.324 1 98.19 279 TYR B CA 1
ATOM 4275 C C . TYR B 1 279 ? -7.836 -23.141 5.984 1 98.19 279 TYR B C 1
ATOM 4277 O O . TYR B 1 279 ? -7.617 -22.828 7.16 1 98.19 279 TYR B O 1
ATOM 4285 N N . VAL B 1 280 ? -8.734 -22.531 5.273 1 97.94 280 VAL B N 1
ATOM 4286 C CA . VAL B 1 280 ? -9.539 -21.422 5.758 1 97.94 280 VAL B CA 1
ATOM 4287 C C . VAL B 1 280 ? -10.328 -21.844 6.992 1 97.94 280 VAL B C 1
ATOM 4289 O O . VAL B 1 280 ? -10.359 -21.141 8 1 97.94 280 VAL B O 1
ATOM 4292 N N . VAL B 1 281 ? -10.906 -22.984 6.945 1 97.12 281 VAL B N 1
ATOM 4293 C CA . VAL B 1 281 ? -11.688 -23.484 8.07 1 97.12 281 VAL B CA 1
ATOM 4294 C C . VAL B 1 281 ? -10.773 -23.75 9.258 1 97.12 281 VAL B C 1
ATOM 4296 O O . VAL B 1 281 ? -11.133 -23.469 10.406 1 97.12 281 VAL B O 1
ATOM 4299 N N . SER B 1 282 ? -9.594 -24.266 8.945 1 96.75 282 SER B N 1
ATOM 4300 C CA . SER B 1 282 ? -8.648 -24.531 10.023 1 96.75 282 SER B CA 1
ATOM 4301 C C . SER B 1 282 ? -8.188 -23.219 10.672 1 96.75 282 SER B C 1
ATOM 4303 O O . SER B 1 282 ? -7.875 -23.203 11.867 1 96.75 282 SER B O 1
ATOM 4305 N N . ARG B 1 283 ? -8.141 -22.234 9.898 1 95.38 283 ARG B N 1
ATOM 4306 C CA . ARG B 1 283 ? -7.715 -20.906 10.352 1 95.38 283 ARG B CA 1
ATOM 4307 C C . ARG B 1 283 ? -8.711 -20.328 11.344 1 95.38 283 ARG B C 1
ATOM 4309 O O . ARG B 1 283 ? -8.328 -19.578 12.25 1 95.38 283 ARG B O 1
ATOM 4316 N N . VAL B 1 284 ? -9.977 -20.594 11.203 1 94.38 284 VAL B N 1
ATOM 4317 C CA . VAL B 1 284 ? -11.031 -20.141 12.102 1 94.38 284 VAL B CA 1
ATOM 4318 C C . VAL B 1 284 ? -10.891 -20.828 13.453 1 94.38 284 VAL B C 1
ATOM 4320 O O . VAL B 1 284 ? -11.141 -20.219 14.5 1 94.38 284 VAL B O 1
ATOM 4323 N N . ARG B 1 285 ? -10.445 -22.078 13.484 1 84.12 285 ARG B N 1
ATOM 4324 C CA . ARG B 1 285 ? -10.375 -22.891 14.688 1 84.12 285 ARG B CA 1
ATOM 4325 C C . ARG B 1 285 ? -9.125 -22.562 15.5 1 84.12 285 ARG B C 1
ATOM 4327 O O . ARG B 1 285 ? -8.992 -23 16.641 1 84.12 285 ARG B O 1
ATOM 4334 N N . ARG B 1 286 ? -8.195 -21.781 14.992 1 77.75 286 ARG B N 1
ATOM 4335 C CA . ARG B 1 286 ? -7 -21.375 15.711 1 77.75 286 ARG B CA 1
ATOM 4336 C C . ARG B 1 286 ? -7.266 -20.109 16.531 1 77.75 286 ARG B C 1
ATOM 4338 O O . ARG B 1 286 ? -8.039 -19.25 16.109 1 77.75 286 ARG B O 1
#

Secondary structure (DSSP, 8-state):
-----EEEEEESS--HHHHHHHHHHHTTSEEEEEE-TT-EEESSSPPGGGTT-SEEEEE-SSHHHHHHHHHHHHHTT--EES-HHHHHHHH-HHHHHHHHHHTT-----EEEESSGGGHHHHHHHH-SSEEEEESS-STTTT-EEE-SHHHHHHHHHHHTT--GGGG-EEEEE----SSEEEEEEEETTEEEEEEEEE-SSS---GGGT-EEEE----HHHHHHHHHHHHHHT-SEEEEEEEE-TTT--EEEEEEETT---HHHHHHH---HHHHHHHHHHHHHH-/-----EEEEEESS--HHHHHHHHHHHTTSEEEEEE-TT-EEESSSPPGGGTT-SEEEEE-SSHHHHHHHHHHHHHTT--EES-HHHHHHHH-HHHHHHHHHHTT-----EEEESSGGGHHHHHHHH-SSEEEEESS-STTTT-EEE-SHHHHHHHHHHHTT--GGGG-EEEEE----SSEEEEEEEETTEEEEEEEEE-SSS---GGGT-EEEE----HHHHHHHHHHHHHHT-SEEEEEEEE-TTT--EEEEEEETT---HHHHHHH---HHHHHHHHHHHHHH-

pLDDT: mean 93.24, std 8.81, range [37.59, 98.81]

Organism: Aeropyrum pernix (strain ATCC 700893 / DSM 11879 / JCM 9820 / NBRC 100138 / K1) (NCBI:txid272557)